Protein AF-A0A0C5VEK1-F1 (afdb_monomer_lite)

pLDDT: mean 83.08, std 13.31, range [30.66, 98.25]

Foldseek 3Di:
DPPPVVVVVVPPPPPLVQDPVDAWWFWAAPVLHGDDPPGDTQPCSRVVVQAVQVLQLVLADLVQFADDDLVQLLCVVVVNHDDGHPGDHHPVCLQWQPPPDDLVNQADNRRIHRSSRTDPDGGFQVSVCVQQNQADLDQVDAADHPPLDSRYNCQAFLFHNWLYQQLRHPAQEPPSVPRGGTLFVCSVVVNGLCLQLPFPLPLPHDDDDPPDCPPDPDDSNPDDPSVCSRNTRNHSVGGDAPVVVDPVPVVVPLDPLVLLQVLAARQCVFFVQWRQGKYWAEWEVVDVVIDTDIPQDDPRYRHTDGFAFAQDPSLHTFGWRWYWYHDPNDIAIATDGDDGSGHDVRGDSQLCCQQELVHSNFPFAPHDHPHDDHQPCLQPPRRTGDVVSSVDDRFQNLADVVLVVVLVVLQVVLVVVLVVLVVLLVVLCVVPPQDDFDWDKDQQADPVRLVLVVLLVVLLVLLLVLLVCRRHVVVVVVDRNSVSVVSNVVSLVSNVVSLVVVVVVCVVVVVVVLLDDDPDCLVVQVVLQVCCSVPVSSVVHDHPDFDDSSNNDGSVRSVVVNCVSVPLVVLLSVLVVLLSCCSVCVVVCVVVVHCSRSVSSNSSSSSVVSSSVSNVLSVLCVQDSHRCQSVVCSVVSMHITGDDPPPDD

InterPro domains:
  IPR000516 Nickel-dependent hydrogenase b-type cytochrome subunit [PR00161] (447-470)
  IPR000516 Nickel-dependent hydrogenase b-type cytochrome subunit [PR00161] (599-621)
  IPR011577 Cytochrome b561, bacterial/Ni-hydrogenase [PF01292] (445-637)
  IPR016174 Di-haem cytochrome, transmembrane [SSF81342] (438-647)
  IPR023155 Cytochrome c-552/4 [PF13435] (193-272)
  IPR036280 Multiheme cytochrome superfamily [SSF48695] (40-289)
  IPR051542 Hydrogenase-associated cytochrome [PTHR30485] (435-645)

Radius of gyration: 37.35 Å; chains: 1; bounding box: 81×60×118 Å

Organism: NCBI:txid1445510

Sequence (649 aa):
MRSIVVIMGMLLGTLSLANTFHPDIPLLNGEGKPWQAGEAVSQAQSCGQCHDQSFIHHTMDQPHILKMTEQQRFAWRLGIQPELPERTESQCLLCHAPEQKQLTVLADPQGVVNAADLSLGSPTSEACGRCHSAVQTDVSRPFVLPELNLDNHAAFTGEMYVAQRISRSAINIADKQVLNFSFDIHAERVLSCADCHAAANNPTAPQGLSADSKTVKYDPRGLSAHDFLRQPDHGFTAALPCSECHDAGQSHQWLPYQDQHFSRLSCESCHSSWIAGPALAAVNLDTDPAELQWRGITEELVTGYQAWLLPDEQGRLAPFNLIAVTENGATRTIAKAIHHNVNTQTAVRACQDCHSDQSKLLQPITQAPVNLTLPAGFVVADGLPDLTAAGIYLLGSNAVPMADWLGLALLVATVAGVFAHGMGRYLAWRRLGAHREPRRRVYMYSRYERLWHWLQAAAILLLLITGAVIHKPYLFAWISFPYMVQIHNVLGFILLVNAVLALFYHLASGEIRQFIPMPADLFVRMFEQIRFYTSGIFKGAPHPFEKTPEQKLNPLQKIAYFGLLNALLPAQMLTGLLIWGAQRWPELAMTFGGLVWLGPVHTFLAWAFVAFLVMHIYLTTTSGPKLTSGIKAMVEGWEEVEVTEEHTS

Secondary structure (DSSP, 8-state):
--SSTTTTTS---------SSSPPEE-BBTTSSBP-TTSPB-HHHHHTTTS-HHHHHHHS-HHHHB---HHHHHHHHTT-----PPBPPP-HHHHH-TT---HHHHB-TTSEE-GGGS--SSPPHHHHHHHH--EE--SSSPPPPPP--TT-HHHHH---EE-SBGGGSSS-BTTGGG--SBS-HHHHTT--HHHHS--TT-TTS--PPPTT-TT-S--GGG--HHHHHHS-------PPPHHHH--HHHHTTTSSSHHHHHTTB-SHHHHSSEE-S-EEEEEETTSSSPEEEEESEETTEE--EEPEEEE-TTS-EEEEEEEEEEETTEEEEEEEE------SSS----THHHHSTT-GGG---SS-BTTS-PPTTSB-TTS-B-TTTTT---TTTS--HHHHHHHHHHHHHHHHHHHHHHHHHHHHHHHH------EEEEE-S-HHHHHHHHHHHHHHHHHHHHHHHHH-GGGGTTS-HHHHHHHHHHHHHHHHHHHHHHHHHHHHSSGGGGGSPPSSSHHHHHHHHHHHHHTGGGGTPPPSS--BTTB-S-HHHHHHHHHIIIIIHHHHHHHHHHHHHTTT-HHHHHHTTHHHHHHHHHHHHHHHHHHHHHHHHHHHTTSSSSTTHHHHHHHHSEEEEE--GGG--

Structure (mmCIF, N/CA/C/O backbone):
data_AF-A0A0C5VEK1-F1
#
_entry.id   AF-A0A0C5VEK1-F1
#
loop_
_atom_site.group_PDB
_atom_site.id
_atom_site.type_symbol
_atom_site.label_atom_id
_atom_site.label_alt_id
_atom_site.label_comp_id
_atom_site.label_asym_id
_atom_site.label_entity_id
_atom_site.label_seq_id
_atom_site.pdbx_PDB_ins_code
_atom_site.Cartn_x
_atom_site.Cartn_y
_atom_site.Cartn_z
_atom_site.occupancy
_atom_site.B_iso_or_equiv
_atom_site.auth_seq_id
_atom_site.auth_comp_id
_atom_site.auth_asym_id
_atom_site.auth_atom_id
_atom_site.pdbx_PDB_model_num
ATOM 1 N N . MET A 1 1 ? -23.992 -27.487 -51.004 1.00 42.75 1 MET A N 1
ATOM 2 C CA . MET A 1 1 ? -23.732 -26.227 -50.262 1.00 42.75 1 MET A CA 1
ATOM 3 C C . MET A 1 1 ? -22.542 -26.266 -49.287 1.00 42.75 1 MET A C 1
ATOM 5 O O . MET A 1 1 ? -22.233 -25.226 -48.732 1.00 42.75 1 MET A O 1
ATOM 9 N N . ARG A 1 2 ? -21.813 -27.385 -49.106 1.00 33.28 2 ARG A N 1
ATOM 10 C CA . ARG A 1 2 ? -20.599 -27.444 -48.252 1.00 33.28 2 ARG A CA 1
ATOM 11 C C . ARG A 1 2 ? -19.257 -27.357 -49.004 1.00 33.28 2 ARG A C 1
ATOM 13 O O . ARG A 1 2 ? -18.224 -27.239 -48.365 1.00 33.28 2 ARG A O 1
ATOM 20 N N . SER A 1 3 ? -19.272 -27.342 -50.337 1.00 35.91 3 SER A N 1
ATOM 21 C CA . SER A 1 3 ? -18.046 -27.358 -51.161 1.00 35.91 3 SER A CA 1
ATOM 22 C C . SER A 1 3 ? -17.648 -25.994 -51.741 1.00 35.91 3 SER A C 1
ATOM 24 O O . SER A 1 3 ? -16.581 -25.881 -52.325 1.00 35.91 3 SER A O 1
ATOM 26 N N . ILE A 1 4 ? -18.474 -24.952 -51.571 1.00 38.75 4 ILE A N 1
ATOM 27 C CA . ILE A 1 4 ? -18.201 -23.599 -52.103 1.00 38.75 4 ILE A CA 1
ATOM 28 C C . ILE A 1 4 ? -17.468 -22.716 -51.072 1.00 38.75 4 ILE A C 1
ATOM 30 O O . ILE A 1 4 ? -16.737 -21.809 -51.446 1.00 38.75 4 ILE A O 1
ATOM 34 N N . VAL A 1 5 ? -17.565 -23.031 -49.775 1.00 40.09 5 VAL A N 1
ATOM 35 C CA . VAL A 1 5 ? -16.908 -22.254 -48.702 1.00 40.09 5 VAL A CA 1
ATOM 36 C C . VAL A 1 5 ? -15.417 -22.598 -48.554 1.00 40.09 5 VAL A C 1
ATOM 38 O O . VAL A 1 5 ? -14.643 -21.780 -48.076 1.00 40.09 5 VAL A O 1
ATOM 41 N N . VAL A 1 6 ? -14.978 -23.770 -49.027 1.00 38.69 6 VAL A N 1
ATOM 42 C CA . VAL A 1 6 ? -13.571 -24.205 -48.913 1.00 38.69 6 VAL A CA 1
ATOM 43 C C . VAL A 1 6 ? -12.677 -23.576 -49.991 1.00 38.69 6 VAL A C 1
ATOM 45 O O . VAL A 1 6 ? -11.499 -23.344 -49.745 1.00 38.69 6 VAL A O 1
ATOM 48 N N . ILE A 1 7 ? -13.226 -23.213 -51.155 1.00 35.12 7 ILE A N 1
ATOM 49 C CA . ILE A 1 7 ? -12.434 -22.623 -52.250 1.00 35.12 7 ILE A CA 1
ATOM 50 C C . ILE A 1 7 ? -12.176 -21.122 -52.023 1.00 35.12 7 ILE A C 1
ATOM 52 O O . ILE A 1 7 ? -11.153 -20.604 -52.459 1.00 35.12 7 ILE A O 1
ATOM 56 N N . MET A 1 8 ? -13.026 -20.425 -51.259 1.00 34.69 8 MET A N 1
ATOM 57 C CA . MET A 1 8 ? -12.839 -18.991 -50.985 1.00 34.69 8 MET A CA 1
ATOM 58 C C . MET A 1 8 ? -11.839 -18.701 -49.847 1.00 34.69 8 MET A C 1
ATOM 60 O O . MET A 1 8 ? -11.393 -17.569 -49.704 1.00 34.69 8 MET A O 1
ATOM 64 N N . GLY A 1 9 ? -11.441 -19.723 -49.076 1.00 32.16 9 GLY A N 1
ATOM 65 C CA . GLY A 1 9 ? -10.428 -19.617 -48.015 1.00 32.16 9 GLY A CA 1
ATOM 66 C C . GLY A 1 9 ? -8.977 -19.820 -48.475 1.00 32.16 9 GLY A C 1
ATOM 67 O O . GLY A 1 9 ? -8.065 -19.532 -47.710 1.00 32.16 9 GLY A O 1
ATOM 68 N N . MET A 1 10 ? -8.743 -20.287 -49.709 1.00 35.59 10 MET A N 1
ATOM 69 C CA . MET A 1 10 ? -7.393 -20.495 -50.271 1.00 35.59 10 MET A CA 1
ATOM 70 C C . MET A 1 10 ? -6.921 -19.364 -51.204 1.00 35.59 10 MET A C 1
ATOM 72 O O . MET A 1 10 ? -5.804 -19.415 -51.705 1.00 35.59 10 MET A O 1
ATOM 76 N N . LEU A 1 11 ? -7.748 -18.335 -51.424 1.00 33.88 11 LEU A N 1
ATOM 77 C CA . LEU A 1 11 ? -7.451 -17.186 -52.295 1.00 33.88 11 LEU A CA 1
ATOM 78 C C . LEU A 1 11 ? -7.306 -15.855 -51.544 1.00 33.88 11 LEU A C 1
ATOM 80 O O . LEU A 1 11 ? -7.111 -14.819 -52.169 1.00 33.88 11 LEU A O 1
ATOM 84 N N . LEU A 1 12 ? -7.312 -15.882 -50.210 1.00 38.16 12 LEU A N 1
ATOM 85 C CA . LEU A 1 12 ? -6.809 -14.784 -49.381 1.00 38.16 12 LEU A CA 1
ATOM 86 C C . LEU A 1 12 ? -5.295 -14.953 -49.206 1.00 38.16 12 LEU A C 1
ATOM 88 O O . LEU A 1 12 ? -4.777 -15.049 -48.097 1.00 38.16 12 LEU A O 1
ATOM 92 N N . GLY A 1 13 ? -4.581 -15.010 -50.334 1.00 34.56 13 GLY A N 1
ATOM 93 C CA . GLY A 1 13 ? -3.208 -14.528 -50.337 1.00 34.56 13 GLY A CA 1
ATOM 94 C C . GLY A 1 13 ? -3.267 -13.089 -49.848 1.00 34.56 13 GLY A C 1
ATOM 95 O O . GLY A 1 13 ? -4.144 -12.337 -50.271 1.00 34.56 13 GLY A O 1
ATOM 96 N N . THR A 1 14 ? -2.404 -12.758 -48.897 1.00 38.56 14 THR A N 1
ATOM 97 C CA . THR A 1 14 ? -2.190 -11.414 -48.370 1.00 38.56 14 THR A CA 1
ATOM 98 C C . THR A 1 14 ? -2.217 -10.401 -49.514 1.00 38.56 14 THR A C 1
ATOM 100 O O . THR A 1 14 ? -1.218 -10.205 -50.204 1.00 38.56 14 THR A O 1
ATOM 103 N N . LEU A 1 15 ? -3.370 -9.768 -49.735 1.00 35.12 15 LEU A N 1
ATOM 104 C CA . LEU A 1 15 ? -3.455 -8.514 -50.461 1.00 35.12 15 LEU A CA 1
ATOM 105 C C . LEU A 1 15 ? -2.765 -7.510 -49.543 1.00 35.12 15 LEU A C 1
ATOM 107 O O . LEU A 1 15 ? -3.403 -6.857 -48.723 1.00 35.12 15 LEU A O 1
ATOM 111 N N . SER A 1 16 ? -1.434 -7.471 -49.634 1.00 42.44 16 SER A N 1
ATOM 112 C CA . SER A 1 16 ? -0.671 -6.278 -49.319 1.00 42.44 16 SER A CA 1
ATOM 113 C C . SER A 1 16 ? -1.326 -5.184 -50.148 1.00 42.44 16 SER A C 1
ATOM 115 O O . SER A 1 16 ? -1.238 -5.191 -51.378 1.00 42.44 16 SER A O 1
ATOM 117 N N . LEU A 1 17 ? -2.134 -4.345 -49.499 1.00 42.62 17 LEU A N 1
ATOM 118 C CA . LEU A 1 17 ? -2.597 -3.110 -50.106 1.00 42.62 17 LEU A CA 1
ATOM 119 C C . LEU A 1 17 ? -1.319 -2.378 -50.496 1.00 42.62 17 LEU A C 1
ATOM 121 O O . LEU A 1 17 ? -0.590 -1.930 -49.613 1.00 42.62 17 LEU A O 1
ATOM 125 N N . ALA A 1 18 ? -1.019 -2.352 -51.800 1.00 46.50 18 ALA A N 1
ATOM 126 C CA . ALA A 1 18 ? 0.121 -1.627 -52.329 1.00 46.50 18 ALA A CA 1
ATOM 127 C C . ALA A 1 18 ? 0.046 -0.217 -51.758 1.00 46.50 18 ALA A C 1
ATOM 129 O O . ALA A 1 18 ? -0.941 0.503 -51.924 1.00 46.50 18 ALA A O 1
ATOM 130 N N . ASN A 1 19 ? 1.049 0.089 -50.962 1.00 54.34 19 ASN A N 1
ATOM 131 C CA . ASN A 1 19 ? 1.045 1.235 -50.103 1.00 54.34 19 ASN A CA 1
ATOM 132 C C . ASN A 1 19 ? 1.168 2.510 -50.953 1.00 54.34 19 ASN A C 1
ATOM 134 O O . ASN A 1 19 ? 2.196 2.733 -51.580 1.00 54.34 19 ASN A O 1
ATOM 138 N N . THR A 1 20 ? 0.122 3.339 -50.999 1.00 54.84 20 THR A N 1
ATOM 139 C CA . THR A 1 20 ? 0.091 4.563 -51.823 1.00 54.84 20 THR A CA 1
ATOM 140 C C . THR A 1 20 ? 0.637 5.803 -51.113 1.00 54.84 20 THR A C 1
ATOM 142 O O . THR A 1 20 ? 0.641 6.878 -51.708 1.00 54.84 20 THR A O 1
ATOM 145 N N . PHE A 1 21 ? 1.038 5.696 -49.841 1.00 64.50 21 PHE A N 1
ATOM 146 C CA . PHE A 1 21 ? 1.534 6.835 -49.055 1.00 64.50 21 PHE A CA 1
ATOM 147 C C . PHE A 1 21 ? 3.062 6.970 -49.081 1.00 64.50 21 PHE A C 1
ATOM 149 O O . PHE A 1 21 ? 3.563 8.067 -48.850 1.00 64.50 21 PHE A O 1
ATOM 156 N N . HIS A 1 22 ? 3.796 5.897 -49.391 1.00 72.25 22 HIS A N 1
ATOM 157 C CA . HIS A 1 22 ? 5.225 5.965 -49.695 1.00 72.25 22 HIS A CA 1
ATOM 158 C C . HIS A 1 22 ? 5.426 5.868 -51.212 1.00 72.25 22 HIS A C 1
ATOM 160 O O . HIS A 1 22 ? 4.924 4.920 -51.815 1.00 72.25 22 HIS A O 1
ATOM 166 N N . PRO A 1 23 ? 6.136 6.813 -51.851 1.00 78.88 23 PRO A N 1
ATOM 167 C CA . PRO A 1 23 ? 6.679 6.567 -53.177 1.00 78.88 23 PRO A CA 1
ATOM 168 C C . PRO A 1 23 ? 7.844 5.573 -53.077 1.00 78.88 23 PRO A C 1
ATOM 170 O O . PRO A 1 23 ? 8.406 5.361 -52.000 1.00 78.88 23 PRO A O 1
ATOM 173 N N . ASP A 1 24 ? 8.237 4.996 -54.209 1.00 85.00 24 ASP A N 1
ATOM 174 C CA . ASP A 1 24 ? 9.517 4.299 -54.297 1.00 85.00 24 ASP A CA 1
ATOM 175 C C . ASP A 1 24 ? 10.655 5.270 -53.929 1.00 85.00 24 ASP A C 1
ATOM 177 O O . ASP A 1 24 ? 10.677 6.420 -54.383 1.00 85.00 24 ASP A O 1
ATOM 181 N N . ILE A 1 25 ? 11.580 4.827 -53.073 1.00 85.25 25 ILE A N 1
ATOM 182 C CA . ILE A 1 25 ? 12.598 5.698 -52.471 1.00 85.25 25 ILE A CA 1
ATOM 183 C C . ILE A 1 25 ? 13.939 5.481 -53.170 1.00 85.25 25 ILE A C 1
ATOM 185 O O . ILE A 1 25 ? 14.526 4.405 -53.022 1.00 85.25 25 ILE A O 1
ATOM 189 N N . PRO A 1 26 ? 14.480 6.484 -53.882 1.00 87.50 26 PRO A N 1
ATOM 190 C CA . PRO A 1 26 ? 15.837 6.405 -54.394 1.00 87.50 26 PRO A CA 1
ATOM 191 C C . PRO A 1 26 ? 16.838 6.532 -53.242 1.00 87.50 26 PRO A C 1
ATOM 193 O O . PRO A 1 26 ? 16.775 7.466 -52.438 1.00 87.50 26 PRO A O 1
ATOM 196 N N . LEU A 1 27 ? 17.789 5.606 -53.183 1.00 88.06 27 LEU A N 1
ATOM 197 C CA . LEU A 1 27 ? 18.896 5.665 -52.241 1.00 88.06 27 LEU A CA 1
ATOM 198 C C . LEU A 1 27 ? 19.834 6.805 -52.597 1.00 88.06 27 LEU A C 1
ATOM 200 O O . LEU A 1 27 ? 20.257 6.939 -53.746 1.00 88.06 27 LEU A O 1
ATOM 204 N N . LEU A 1 28 ? 20.200 7.592 -51.591 1.00 88.75 28 LEU A N 1
ATOM 205 C CA . LEU A 1 28 ? 21.180 8.661 -51.712 1.00 88.75 28 LEU A CA 1
ATOM 206 C C . LEU A 1 28 ? 22.423 8.364 -50.870 1.00 88.75 28 LEU A C 1
ATOM 208 O O . LEU A 1 28 ? 22.345 7.717 -49.825 1.00 88.75 28 LEU A O 1
ATOM 212 N N . ASN A 1 29 ? 23.575 8.855 -51.314 1.00 87.50 29 ASN A N 1
ATOM 213 C CA . ASN A 1 29 ? 24.805 8.875 -50.525 1.00 87.50 29 ASN A CA 1
ATOM 214 C C . ASN A 1 29 ? 24.879 10.133 -49.634 1.00 87.50 29 ASN A C 1
ATOM 216 O O . ASN A 1 29 ? 23.986 10.982 -49.654 1.00 87.50 29 ASN A O 1
ATOM 220 N N . GLY A 1 30 ? 25.951 10.271 -48.847 1.00 84.44 30 GLY A N 1
ATOM 221 C CA . GLY A 1 30 ? 26.135 11.406 -47.927 1.00 84.44 30 GLY A CA 1
ATOM 222 C C . GLY A 1 30 ? 26.208 12.789 -48.595 1.00 84.44 30 GLY A C 1
ATOM 223 O O . GLY A 1 30 ? 26.032 13.798 -47.920 1.00 84.44 30 GLY A O 1
ATOM 224 N N . GLU A 1 31 ? 26.422 12.853 -49.914 1.00 86.81 31 GLU A N 1
ATOM 225 C CA . GLU A 1 31 ? 26.386 14.097 -50.698 1.00 86.81 31 GLU A CA 1
ATOM 226 C C . GLU A 1 31 ? 24.987 14.401 -51.269 1.00 86.81 31 GLU A C 1
ATOM 228 O O . GLU A 1 31 ? 24.820 15.377 -52.001 1.00 86.81 31 GLU A O 1
ATOM 233 N N . GLY A 1 32 ? 23.987 13.556 -50.988 1.00 85.12 32 GLY A N 1
ATOM 234 C CA . GLY A 1 32 ? 22.635 13.673 -51.536 1.00 85.12 32 GLY A CA 1
ATOM 235 C C . GLY A 1 32 ? 22.521 13.260 -53.009 1.00 85.12 32 GLY A C 1
ATOM 236 O O . GLY A 1 32 ? 21.536 13.595 -53.666 1.00 85.12 32 GLY A O 1
ATOM 237 N N . LYS A 1 33 ? 23.518 12.552 -53.556 1.00 88.44 33 LYS A N 1
ATOM 238 C CA . LYS A 1 33 ? 23.496 12.026 -54.932 1.00 88.44 33 LYS A CA 1
ATOM 239 C C . LYS A 1 33 ? 22.970 10.589 -54.959 1.00 88.44 33 LYS A C 1
ATOM 241 O O . LYS A 1 33 ? 23.118 9.899 -53.952 1.00 88.44 33 LYS A O 1
ATOM 246 N N . PRO A 1 34 ? 22.411 10.118 -56.093 1.00 88.38 34 PRO A N 1
ATOM 247 C CA . PRO A 1 34 ? 21.992 8.729 -56.249 1.00 88.38 34 PRO A CA 1
ATOM 248 C C . PRO A 1 34 ? 23.117 7.763 -55.882 1.00 88.38 34 PRO A C 1
ATOM 250 O O . PRO A 1 34 ? 24.209 7.833 -56.449 1.00 88.38 34 PRO A O 1
ATOM 253 N N . TRP A 1 35 ? 22.826 6.883 -54.931 1.00 87.56 35 TRP A N 1
ATOM 254 C CA . TRP A 1 35 ? 23.748 5.882 -54.419 1.00 87.56 35 TRP A CA 1
ATOM 255 C C . TRP A 1 35 ? 24.231 4.952 -55.536 1.00 87.56 35 TRP A C 1
ATOM 257 O O . TRP A 1 35 ? 23.451 4.522 -56.387 1.00 87.56 35 TRP A O 1
ATOM 267 N N . GLN A 1 36 ? 25.521 4.622 -55.517 1.00 82.44 36 GLN A N 1
ATOM 268 C CA . GLN A 1 36 ? 26.115 3.600 -56.380 1.00 82.44 36 GLN A CA 1
ATOM 269 C C . GLN A 1 36 ? 26.594 2.400 -55.558 1.00 82.44 36 GLN A C 1
ATOM 271 O O . GLN A 1 36 ? 26.994 2.531 -54.400 1.00 82.44 36 GLN A O 1
ATOM 276 N N . ALA A 1 37 ? 26.602 1.214 -56.170 1.00 77.75 37 ALA A N 1
ATOM 277 C CA . ALA A 1 37 ? 27.055 -0.007 -55.510 1.00 77.75 37 ALA A CA 1
ATOM 278 C C . ALA A 1 37 ? 28.491 0.147 -54.963 1.00 77.75 37 ALA A C 1
ATOM 280 O O . ALA A 1 37 ? 29.431 0.399 -55.715 1.00 77.75 37 ALA A O 1
ATOM 281 N N . GLY A 1 38 ? 28.649 -0.023 -53.647 1.00 75.56 38 GLY A N 1
ATOM 282 C CA . GLY A 1 38 ? 29.915 0.169 -52.927 1.00 75.56 38 GLY A CA 1
ATOM 283 C C . GLY A 1 38 ? 30.027 1.497 -52.167 1.00 75.56 38 GLY A C 1
ATOM 284 O O . GLY A 1 38 ? 30.938 1.641 -51.354 1.00 75.56 38 GLY A O 1
ATOM 285 N N . GLU A 1 39 ? 29.101 2.439 -52.368 1.00 82.19 39 GLU A N 1
ATOM 286 C CA . GLU A 1 39 ? 29.010 3.669 -51.574 1.00 82.19 39 GLU A CA 1
ATOM 287 C C . GLU A 1 39 ? 28.261 3.444 -50.249 1.00 82.19 39 GLU A C 1
ATOM 289 O O . GLU A 1 39 ? 27.443 2.530 -50.111 1.00 82.19 39 GLU A O 1
ATOM 294 N N . ALA A 1 40 ? 28.508 4.309 -49.262 1.00 81.88 40 ALA A N 1
ATOM 295 C CA . ALA A 1 40 ? 27.698 4.359 -48.049 1.00 81.88 40 ALA A CA 1
ATOM 296 C C . ALA A 1 40 ? 26.351 5.043 -48.339 1.00 81.88 40 ALA A C 1
ATOM 298 O O . ALA A 1 40 ? 26.308 6.120 -48.936 1.00 81.88 40 ALA A O 1
ATOM 299 N N . VAL A 1 41 ? 25.256 4.425 -47.895 1.00 85.00 41 VAL A N 1
ATOM 300 C CA . VAL A 1 41 ? 23.904 4.989 -48.013 1.00 85.00 41 VAL A CA 1
ATOM 301 C C . VAL A 1 41 ? 23.638 5.957 -46.863 1.00 85.00 41 VAL A C 1
ATOM 303 O O . VAL A 1 41 ? 23.879 5.623 -45.704 1.00 85.00 41 VAL A O 1
ATOM 306 N N . SER A 1 42 ? 23.081 7.121 -47.186 1.00 87.00 42 SER A N 1
ATOM 307 C CA . SER A 1 42 ? 22.597 8.116 -46.234 1.00 87.00 42 SER A CA 1
ATOM 308 C C . SER A 1 42 ? 21.080 7.991 -46.084 1.00 87.00 42 SER A C 1
ATOM 310 O O . SER A 1 42 ? 20.311 8.352 -46.980 1.00 87.00 42 SER A O 1
ATOM 312 N N . GLN A 1 43 ? 20.628 7.451 -44.951 1.00 85.25 43 GLN A N 1
ATOM 313 C CA . GLN A 1 43 ? 19.200 7.301 -44.652 1.00 85.25 43 GLN A CA 1
ATOM 314 C C . GLN A 1 43 ? 18.523 8.655 -44.407 1.00 85.25 43 GLN A C 1
ATOM 316 O O . GLN A 1 43 ? 17.386 8.844 -44.824 1.00 85.25 43 GLN A O 1
ATOM 321 N N . ALA A 1 44 ? 19.218 9.615 -43.799 1.00 85.12 44 ALA A N 1
ATOM 322 C CA . ALA A 1 44 ? 18.726 10.972 -43.614 1.00 85.12 44 ALA A CA 1
ATOM 323 C C . ALA A 1 44 ? 18.500 11.681 -44.946 1.00 85.12 44 ALA A C 1
ATOM 325 O O . ALA A 1 44 ? 17.471 12.326 -45.098 1.00 85.12 44 ALA A O 1
ATOM 326 N N . GLN A 1 45 ? 19.403 11.538 -45.921 1.00 87.19 45 GLN A N 1
ATOM 327 C CA . GLN A 1 45 ? 19.193 12.124 -47.249 1.00 87.19 45 GLN A CA 1
ATOM 328 C C . GLN A 1 45 ? 18.115 11.360 -48.029 1.00 87.19 45 GLN A C 1
ATOM 330 O O . GLN A 1 45 ? 17.259 11.977 -48.659 1.00 87.19 45 GLN A O 1
ATOM 335 N N . SER A 1 46 ? 18.105 10.024 -47.953 1.00 87.06 46 SER A N 1
ATOM 336 C CA . SER A 1 46 ? 17.124 9.191 -48.668 1.00 87.06 46 SER A CA 1
ATOM 337 C C . SER A 1 46 ? 15.693 9.440 -48.165 1.00 87.06 46 SER A C 1
ATOM 339 O O . SER A 1 46 ? 14.806 9.767 -48.949 1.00 87.06 46 SER A O 1
ATOM 341 N N . CYS A 1 47 ? 15.469 9.363 -46.849 1.00 86.25 47 CYS A N 1
ATOM 342 C CA . CYS A 1 47 ? 14.155 9.565 -46.228 1.00 86.25 47 CYS A CA 1
ATOM 343 C C . CYS A 1 47 ? 13.799 11.056 -46.057 1.00 86.25 47 CYS A C 1
ATOM 345 O O . CYS A 1 47 ? 12.620 11.417 -46.020 1.00 86.25 47 CYS A O 1
ATOM 347 N N . GLY A 1 48 ? 14.801 11.938 -45.985 1.00 87.06 48 GLY A N 1
ATOM 348 C CA . GLY A 1 48 ? 14.640 13.383 -45.782 1.00 87.06 48 GLY A CA 1
ATOM 349 C C . GLY A 1 48 ? 13.971 14.126 -46.939 1.00 87.06 48 GLY A C 1
ATOM 350 O O . GLY A 1 48 ? 13.588 15.284 -46.797 1.00 87.06 48 GLY A O 1
ATOM 351 N N . GLN A 1 49 ? 13.777 13.460 -48.080 1.00 84.75 49 GLN A N 1
ATOM 352 C CA . GLN A 1 49 ? 12.976 13.993 -49.184 1.00 84.75 49 GLN A CA 1
ATOM 353 C C . GLN A 1 49 ? 11.495 14.146 -48.803 1.00 84.75 49 GLN A C 1
ATOM 355 O O . GLN A 1 49 ? 10.812 15.019 -49.338 1.00 84.75 49 GLN A O 1
ATOM 360 N N . CYS A 1 50 ? 11.006 13.311 -47.878 1.00 86.19 50 CYS A N 1
ATOM 361 C CA . CYS A 1 50 ? 9.610 13.298 -47.432 1.00 86.19 50 CYS A CA 1
ATOM 362 C C . CYS A 1 50 ? 9.453 13.641 -45.944 1.00 86.19 50 CYS A C 1
ATOM 364 O O . CYS A 1 50 ? 8.424 14.193 -45.560 1.00 86.19 50 CYS A O 1
ATOM 366 N N . HIS A 1 51 ? 10.464 13.366 -45.117 1.00 88.69 51 HIS A N 1
ATOM 367 C CA . HIS A 1 51 ? 10.434 13.613 -43.675 1.00 88.69 51 HIS A CA 1
ATOM 368 C C . HIS A 1 51 ? 11.367 14.756 -43.261 1.00 88.69 51 HIS A C 1
ATOM 370 O O . HIS A 1 51 ? 12.457 14.916 -43.804 1.00 88.69 51 HIS A O 1
ATOM 376 N N . ASP A 1 52 ? 10.976 15.534 -42.253 1.00 90.38 52 ASP A N 1
ATOM 377 C CA . ASP A 1 52 ? 11.854 16.515 -41.617 1.00 90.38 52 ASP A CA 1
ATOM 378 C C . ASP A 1 52 ? 12.855 15.792 -40.707 1.00 90.38 52 ASP A C 1
ATOM 380 O O . ASP A 1 52 ? 12.638 15.602 -39.508 1.00 90.38 52 ASP A O 1
ATOM 384 N N . GLN A 1 53 ? 13.962 15.345 -41.302 1.00 86.69 53 GLN A N 1
ATOM 385 C CA . GLN A 1 53 ? 14.979 14.596 -40.572 1.00 86.69 53 GLN A CA 1
ATOM 386 C C . GLN A 1 53 ? 15.636 15.435 -39.474 1.00 86.69 53 GLN A C 1
ATOM 388 O O . GLN A 1 53 ? 15.985 14.883 -38.431 1.00 86.69 53 GLN A O 1
ATOM 393 N N . SER A 1 54 ? 15.753 16.752 -39.671 1.00 85.94 54 SER A N 1
ATOM 394 C CA . SER A 1 54 ? 16.273 17.640 -38.636 1.00 85.94 54 SER A CA 1
ATOM 395 C C . SER A 1 54 ? 15.358 17.585 -37.419 1.00 85.94 54 SER A C 1
ATOM 397 O O . SER A 1 54 ? 15.826 17.276 -36.328 1.00 85.94 54 SER A O 1
ATOM 399 N N . PHE A 1 55 ? 14.053 17.805 -37.585 1.00 87.88 55 PHE A N 1
ATOM 400 C CA . PHE A 1 55 ? 13.101 17.712 -36.479 1.00 87.88 55 PHE A CA 1
ATOM 401 C C . PHE A 1 55 ? 13.128 16.334 -35.800 1.00 87.88 55 PHE A C 1
ATOM 403 O O . PHE A 1 55 ? 13.249 16.241 -34.577 1.00 87.88 55 PHE A O 1
ATOM 410 N N . ILE A 1 56 ? 13.083 15.257 -36.587 1.00 87.19 56 ILE A N 1
ATOM 411 C CA . ILE A 1 56 ? 13.098 13.879 -36.079 1.00 87.19 56 ILE A CA 1
ATOM 412 C C . ILE A 1 56 ? 14.362 13.612 -35.244 1.00 87.19 56 ILE A C 1
ATOM 414 O O . ILE A 1 56 ? 14.276 13.121 -34.124 1.00 87.19 56 ILE A O 1
ATOM 418 N N . HIS A 1 57 ? 15.543 13.981 -35.743 1.00 84.25 57 HIS A N 1
ATOM 419 C CA . HIS A 1 57 ? 16.812 13.769 -35.034 1.00 84.25 57 HIS A CA 1
ATOM 420 C C . HIS A 1 57 ? 16.942 14.613 -33.765 1.00 84.25 57 HIS A C 1
ATOM 422 O O . HIS A 1 57 ? 17.554 14.173 -32.796 1.00 84.25 57 HIS A O 1
ATOM 428 N N . HIS A 1 58 ? 16.361 15.815 -33.746 1.00 84.88 58 HIS A N 1
ATOM 429 C CA . HIS A 1 58 ? 16.374 16.676 -32.561 1.00 84.88 58 HIS A CA 1
ATOM 430 C C . HIS A 1 58 ? 15.381 16.235 -31.480 1.00 84.88 58 HIS A C 1
ATOM 432 O O . HIS A 1 58 ? 15.588 16.581 -30.318 1.00 84.88 58 HIS A O 1
ATOM 438 N N . THR A 1 59 ? 14.323 15.506 -31.848 1.00 86.62 59 THR A N 1
ATOM 439 C CA . THR A 1 59 ? 13.324 14.991 -30.896 1.00 86.62 59 THR A CA 1
ATOM 440 C C . THR A 1 59 ? 13.695 13.631 -30.317 1.00 86.62 59 THR A C 1
ATOM 442 O O . THR A 1 59 ? 13.276 13.331 -29.205 1.00 86.62 59 THR A O 1
ATOM 445 N N . MET A 1 60 ? 14.515 12.836 -31.012 1.00 84.75 60 MET A N 1
ATOM 446 C CA . MET A 1 60 ? 15.061 11.586 -30.475 1.00 84.75 60 MET A CA 1
ATOM 447 C C . MET A 1 60 ? 15.859 11.808 -29.186 1.00 84.75 60 MET A C 1
ATOM 449 O O . MET A 1 60 ? 16.626 12.768 -29.057 1.00 84.75 60 MET A O 1
ATOM 453 N N . ASP A 1 61 ? 15.715 10.879 -28.240 1.00 79.31 61 ASP A N 1
ATOM 454 C CA . ASP A 1 61 ? 16.531 10.885 -27.029 1.00 79.31 61 ASP A CA 1
ATOM 455 C C . ASP A 1 61 ? 18.027 10.664 -27.350 1.00 79.31 61 ASP A C 1
ATOM 457 O O . ASP A 1 61 ? 18.402 10.193 -28.429 1.00 79.31 61 ASP A O 1
ATOM 461 N N . GLN A 1 62 ? 18.905 11.011 -26.403 1.00 76.50 62 GLN A N 1
ATOM 462 C CA . GLN A 1 62 ? 20.353 10.874 -26.594 1.00 76.50 62 GLN A CA 1
ATOM 463 C C . GLN A 1 62 ? 20.811 9.433 -26.910 1.00 76.50 62 GLN A C 1
ATOM 465 O O . GLN A 1 62 ? 21.540 9.262 -27.891 1.00 76.50 62 GLN A O 1
ATOM 470 N N . PRO A 1 63 ? 20.420 8.398 -26.139 1.00 75.12 63 PRO A N 1
ATOM 471 C CA . PRO A 1 63 ? 20.700 7.001 -26.473 1.00 75.12 63 PRO A CA 1
ATOM 472 C C . PRO A 1 63 ? 20.380 6.584 -27.916 1.00 75.12 63 PRO A C 1
ATOM 474 O O . PRO A 1 63 ? 21.111 5.767 -28.475 1.00 75.12 63 PRO A O 1
ATOM 477 N N . HIS A 1 64 ? 19.338 7.142 -28.536 1.00 79.06 64 HIS A N 1
ATOM 478 C CA . HIS A 1 64 ? 18.922 6.776 -29.894 1.00 79.06 64 HIS A CA 1
ATOM 479 C C . HIS A 1 64 ? 19.676 7.515 -31.019 1.00 79.06 64 HIS A C 1
ATOM 481 O O . HIS A 1 64 ? 19.607 7.087 -32.172 1.00 79.06 64 HIS A O 1
ATOM 487 N N . ILE A 1 65 ? 20.425 8.586 -30.717 1.00 76.75 65 ILE A N 1
ATOM 488 C CA . ILE A 1 65 ? 21.163 9.391 -31.721 1.00 76.75 65 ILE A CA 1
ATOM 489 C C . ILE A 1 65 ? 22.691 9.277 -31.636 1.00 76.75 65 ILE A C 1
ATOM 491 O O . ILE A 1 65 ? 23.403 9.805 -32.499 1.00 76.75 65 ILE A O 1
ATOM 495 N N . LEU A 1 66 ? 23.209 8.623 -30.596 1.00 76.06 66 LEU A N 1
ATOM 496 C CA . LEU A 1 66 ? 24.641 8.458 -30.356 1.00 76.06 66 LEU A CA 1
ATOM 497 C C . LEU A 1 66 ? 25.117 7.084 -30.839 1.00 76.06 66 LEU A C 1
ATOM 499 O O . LEU A 1 66 ? 24.595 6.045 -30.432 1.00 76.06 66 LEU A O 1
ATOM 503 N N . LYS A 1 67 ? 26.173 7.054 -31.659 1.00 75.19 67 LYS A N 1
ATOM 504 C CA . LYS A 1 67 ? 26.830 5.796 -32.036 1.00 75.19 67 LYS A CA 1
ATOM 505 C C . LYS A 1 67 ? 27.726 5.322 -30.905 1.00 75.19 67 LYS A C 1
ATOM 507 O O . LYS A 1 67 ? 28.892 5.691 -30.815 1.00 75.19 67 LYS A O 1
ATOM 512 N N . MET A 1 68 ? 27.158 4.481 -30.056 1.00 76.19 68 MET A N 1
ATOM 513 C CA . MET A 1 68 ? 27.869 3.834 -28.961 1.00 76.19 68 MET A CA 1
ATOM 514 C C . MET A 1 68 ? 28.295 2.407 -29.341 1.00 76.19 68 MET A C 1
ATOM 516 O O . MET A 1 68 ? 27.604 1.716 -30.093 1.00 76.19 68 MET A O 1
ATOM 520 N N . THR A 1 69 ? 29.422 1.937 -28.813 1.00 79.38 69 THR A N 1
ATOM 521 C CA . THR A 1 69 ? 29.728 0.499 -28.732 1.00 79.38 69 THR A CA 1
ATOM 522 C C . THR A 1 69 ? 28.876 -0.160 -27.641 1.00 79.38 69 THR A C 1
ATOM 524 O O . THR A 1 69 ? 28.297 0.529 -26.801 1.00 79.38 69 THR A O 1
ATOM 527 N N . GLU A 1 70 ? 28.809 -1.494 -27.611 1.00 78.69 70 GLU A N 1
ATOM 528 C CA . GLU A 1 70 ? 28.122 -2.231 -26.534 1.00 78.69 70 GLU A CA 1
ATOM 529 C C . GLU A 1 70 ? 28.667 -1.855 -25.146 1.00 78.69 70 GLU A C 1
ATOM 531 O O . GLU A 1 70 ? 27.903 -1.603 -24.219 1.00 78.69 70 GLU A O 1
ATOM 536 N N . GLN A 1 71 ? 29.990 -1.712 -25.021 1.00 79.69 71 GLN A N 1
ATOM 537 C CA . GLN A 1 71 ? 30.651 -1.293 -23.781 1.00 79.69 71 GLN A CA 1
ATOM 538 C C . GLN A 1 71 ? 30.281 0.142 -23.380 1.00 79.69 71 GLN A C 1
ATOM 540 O O . GLN A 1 71 ? 30.028 0.409 -22.207 1.00 79.69 71 GLN A O 1
ATOM 545 N N . GLN A 1 72 ? 30.203 1.067 -24.342 1.00 81.31 72 GLN A N 1
ATOM 546 C CA . GLN A 1 72 ? 29.777 2.445 -24.078 1.00 81.31 72 GLN A CA 1
ATOM 547 C C . GLN A 1 72 ? 28.304 2.512 -23.657 1.00 81.31 72 GLN A C 1
ATOM 549 O O . GLN A 1 72 ? 27.982 3.246 -22.724 1.00 81.31 72 GLN A O 1
ATOM 554 N N . ARG A 1 73 ? 27.415 1.728 -24.285 1.00 81.19 73 ARG A N 1
ATOM 555 C CA . ARG A 1 73 ? 26.000 1.635 -23.878 1.00 81.19 73 ARG A CA 1
ATOM 556 C C . ARG A 1 73 ? 25.850 1.025 -22.491 1.00 81.19 73 ARG A C 1
ATOM 558 O O . ARG A 1 73 ? 25.055 1.517 -21.693 1.00 81.19 73 ARG A O 1
ATOM 565 N N . PHE A 1 74 ? 26.625 -0.010 -22.183 1.00 85.62 74 PHE A N 1
ATOM 566 C CA . PHE A 1 74 ? 26.664 -0.604 -20.851 1.00 85.62 74 PHE A CA 1
ATOM 567 C C . PHE A 1 74 ? 27.086 0.418 -19.791 1.00 85.62 74 PHE A C 1
ATOM 569 O O . PHE A 1 74 ? 26.354 0.640 -18.826 1.00 85.62 74 PHE A O 1
ATOM 576 N N . ALA A 1 75 ? 28.207 1.112 -20.012 1.00 84.94 75 ALA A N 1
ATOM 577 C CA . ALA A 1 75 ? 28.693 2.173 -19.133 1.00 84.94 75 ALA A CA 1
ATOM 578 C C . ALA A 1 75 ? 27.647 3.292 -18.962 1.00 84.94 75 ALA A C 1
ATOM 580 O O . ALA A 1 75 ? 27.316 3.663 -17.833 1.00 84.94 75 ALA A O 1
ATOM 581 N N . TRP A 1 76 ? 27.035 3.746 -20.062 1.00 82.94 76 TRP A N 1
ATOM 582 C CA . TRP A 1 76 ? 25.951 4.731 -20.039 1.00 82.94 76 TRP A CA 1
ATOM 583 C C . TRP A 1 76 ? 24.786 4.280 -19.156 1.00 82.94 76 TRP A C 1
ATOM 585 O O . TRP A 1 76 ? 24.320 5.027 -18.292 1.00 82.94 76 TRP A O 1
ATOM 595 N N . ARG A 1 77 ? 24.328 3.032 -19.319 1.00 84.69 77 ARG A N 1
ATOM 596 C CA . ARG A 1 77 ? 23.251 2.462 -18.500 1.00 84.69 77 ARG A CA 1
ATOM 597 C C . ARG A 1 77 ? 23.653 2.328 -17.030 1.00 84.69 77 ARG A C 1
ATOM 599 O O . ARG A 1 77 ? 22.776 2.438 -16.178 1.00 84.69 77 ARG A O 1
ATOM 606 N N . LEU A 1 78 ? 24.935 2.199 -16.695 1.00 88.06 78 LEU A N 1
ATOM 607 C CA . LEU A 1 78 ? 25.425 2.272 -15.310 1.00 88.06 78 LEU A CA 1
ATOM 608 C C . LEU A 1 78 ? 25.521 3.710 -14.761 1.00 88.06 78 LEU A C 1
ATOM 610 O O . LEU A 1 78 ? 25.913 3.918 -13.613 1.00 88.06 78 LEU A O 1
ATOM 614 N N . GLY A 1 79 ? 25.158 4.718 -15.559 1.00 84.12 79 GLY A N 1
ATOM 615 C CA . GLY A 1 79 ? 25.305 6.125 -15.197 1.00 84.12 79 GLY A CA 1
ATOM 616 C C . GLY A 1 79 ? 26.761 6.590 -15.233 1.00 84.12 79 GLY A C 1
ATOM 617 O O . GLY A 1 79 ? 27.122 7.505 -14.496 1.00 84.12 79 GLY A O 1
ATOM 618 N N . ILE A 1 80 ? 27.608 5.931 -16.027 1.00 84.50 80 ILE A N 1
ATO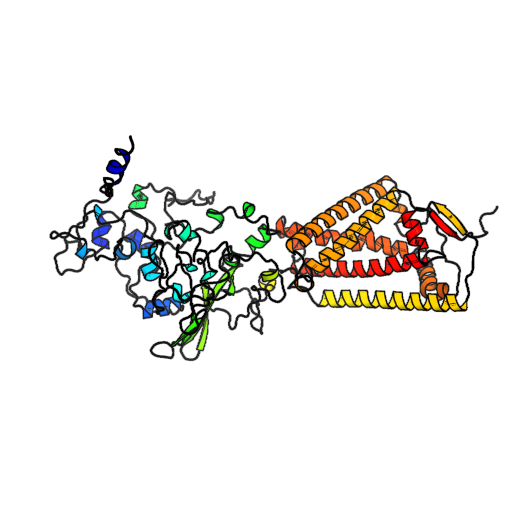M 619 C CA . ILE A 1 80 ? 28.951 6.393 -16.385 1.00 84.50 80 ILE A CA 1
ATOM 620 C C . ILE A 1 80 ? 28.802 7.118 -17.713 1.00 84.50 80 ILE A C 1
ATOM 622 O O . ILE A 1 80 ? 28.445 6.511 -18.717 1.00 84.50 80 ILE A O 1
ATOM 626 N N . GLN A 1 81 ? 29.016 8.428 -17.707 1.00 73.00 81 GLN A N 1
ATOM 627 C CA . GLN A 1 81 ? 28.931 9.232 -18.920 1.00 73.00 81 GLN A CA 1
ATOM 628 C C . GLN A 1 81 ? 30.211 8.999 -19.743 1.00 73.00 81 GLN A C 1
ATOM 630 O O . GLN A 1 81 ? 31.283 9.405 -19.290 1.00 73.00 81 GLN A O 1
ATOM 635 N N . PRO A 1 82 ? 30.147 8.342 -20.916 1.00 65.88 82 PRO A N 1
ATOM 636 C CA . PRO A 1 82 ? 31.267 8.321 -21.841 1.00 65.88 82 PRO A CA 1
ATOM 637 C C . PRO A 1 82 ? 31.501 9.742 -22.377 1.00 65.88 82 PRO A C 1
ATOM 639 O O . PRO A 1 82 ? 30.587 10.571 -22.372 1.00 65.88 82 PRO A O 1
ATOM 642 N N . GLU A 1 83 ? 32.704 10.029 -22.884 1.00 70.94 83 GLU A N 1
ATOM 643 C CA . GLU A 1 83 ? 32.886 11.197 -23.755 1.00 70.94 83 GLU A CA 1
ATOM 644 C C . GLU A 1 83 ? 31.822 11.144 -24.858 1.00 70.94 83 GLU A C 1
ATOM 646 O O . GLU A 1 83 ? 31.652 10.095 -25.485 1.00 70.94 83 GLU A O 1
ATOM 651 N N . LEU A 1 84 ? 31.063 12.235 -25.033 1.00 63.88 84 LEU A N 1
ATOM 652 C CA . LEU A 1 84 ? 29.914 12.270 -25.940 1.00 63.88 84 LEU A CA 1
ATOM 653 C C . LEU A 1 84 ? 30.366 11.828 -27.341 1.00 63.88 84 LEU A C 1
ATOM 655 O O . LEU A 1 84 ? 31.128 12.562 -27.977 1.00 63.88 84 LEU A O 1
ATOM 659 N N . PRO A 1 85 ? 29.919 10.653 -27.829 1.00 64.12 85 PRO A N 1
ATOM 660 C CA . PRO A 1 85 ? 30.264 10.200 -29.166 1.00 64.12 85 PRO A CA 1
ATOM 661 C C . PRO A 1 85 ? 29.765 11.210 -30.200 1.00 64.12 85 PRO A C 1
ATOM 663 O O . PRO A 1 85 ? 28.798 11.938 -29.954 1.00 64.12 85 PRO A O 1
ATOM 666 N N . GLU A 1 86 ? 30.379 11.231 -31.383 1.00 67.19 86 GLU A N 1
ATOM 667 C CA . GLU A 1 86 ? 29.830 11.999 -32.499 1.00 67.19 86 GLU A CA 1
ATOM 668 C C . GLU A 1 86 ? 28.362 11.607 -32.728 1.00 67.19 86 GLU A C 1
ATOM 670 O O . GLU A 1 86 ? 28.010 10.422 -32.784 1.00 67.19 86 GLU A O 1
ATOM 675 N N . ARG A 1 87 ? 27.493 12.619 -32.853 1.00 69.81 87 ARG A N 1
ATOM 676 C CA . ARG A 1 87 ? 26.110 12.402 -33.279 1.00 69.81 87 ARG A CA 1
ATOM 677 C C . ARG A 1 87 ? 26.145 11.755 -34.651 1.00 69.81 87 ARG A C 1
ATOM 679 O O . ARG A 1 87 ? 26.740 12.301 -35.577 1.00 69.81 87 ARG A O 1
ATOM 686 N N . THR A 1 88 ? 25.478 10.620 -34.784 1.00 69.50 88 THR A N 1
ATOM 687 C CA . THR A 1 88 ? 25.359 9.965 -36.080 1.00 69.50 88 THR A CA 1
ATOM 688 C C . THR A 1 88 ? 24.062 10.314 -36.764 1.00 69.50 88 THR A C 1
ATOM 690 O O . THR A 1 88 ? 23.083 10.722 -36.141 1.00 69.50 88 THR A O 1
ATOM 693 N N . GLU A 1 89 ? 24.077 10.141 -38.076 1.00 73.69 89 GLU A N 1
ATOM 694 C CA . GLU A 1 89 ? 22.896 10.205 -38.915 1.00 73.69 89 GLU A CA 1
ATOM 695 C C . GLU A 1 89 ? 21.802 9.234 -38.426 1.00 73.69 89 GLU A C 1
ATOM 697 O O . GLU A 1 89 ? 22.107 8.131 -37.961 1.00 73.69 89 GLU A O 1
ATOM 702 N N . SER A 1 90 ? 20.528 9.637 -38.525 1.00 72.50 90 SER A N 1
ATOM 703 C CA . SER A 1 90 ? 19.382 8.813 -38.115 1.00 72.50 90 SER A CA 1
ATOM 704 C C . SER A 1 90 ? 19.336 7.493 -38.889 1.00 72.50 90 SER A C 1
ATOM 706 O O . SER A 1 90 ? 19.229 7.491 -40.114 1.00 72.50 90 SER A O 1
ATOM 708 N N . GLN A 1 91 ? 19.333 6.364 -38.179 1.00 78.50 91 GLN A N 1
ATOM 709 C CA . GLN A 1 91 ? 19.162 5.035 -38.775 1.00 78.50 91 GLN A CA 1
ATOM 710 C C . GLN A 1 91 ? 17.694 4.592 -38.730 1.00 78.50 91 GLN A C 1
ATOM 712 O O . GLN A 1 91 ? 17.329 3.689 -37.981 1.00 78.50 91 GLN A O 1
ATOM 717 N N . CYS A 1 92 ? 16.838 5.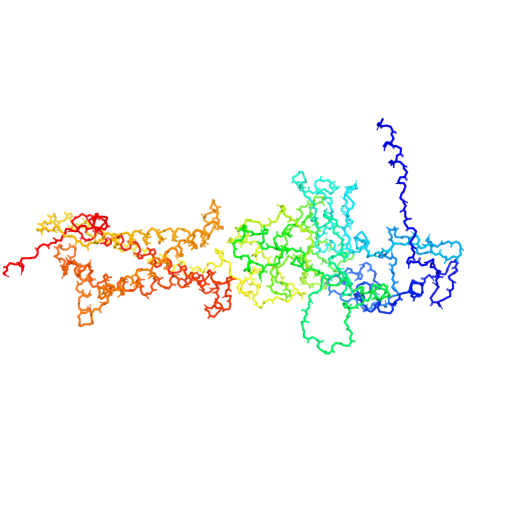228 -39.531 1.00 80.75 92 CYS A N 1
ATOM 718 C CA . CYS A 1 92 ? 15.391 4.980 -39.565 1.00 80.75 92 CYS A CA 1
ATOM 719 C C . CYS A 1 92 ? 15.030 3.489 -39.718 1.00 80.75 92 CYS A C 1
ATOM 721 O O . CYS A 1 92 ? 14.138 2.980 -39.039 1.00 80.75 92 CYS A O 1
ATOM 723 N N . LEU A 1 93 ? 15.751 2.752 -40.566 1.00 78.81 93 LEU A N 1
ATOM 724 C CA . LEU A 1 93 ? 15.478 1.332 -40.797 1.00 78.81 93 LEU A CA 1
ATOM 725 C C . LEU A 1 93 ? 15.705 0.433 -39.584 1.00 78.81 93 LEU A C 1
ATOM 727 O O . LEU A 1 93 ? 15.121 -0.650 -39.519 1.00 78.81 93 LEU A O 1
ATOM 731 N N . LEU A 1 94 ? 16.537 0.847 -38.627 1.00 77.31 94 LEU A N 1
ATOM 732 C CA . LEU A 1 94 ? 16.749 0.056 -37.419 1.00 77.31 94 LEU A CA 1
ATOM 733 C C . LEU A 1 94 ? 15.426 -0.157 -36.667 1.00 77.31 94 LEU A C 1
ATOM 735 O O . LEU A 1 94 ? 15.225 -1.221 -36.082 1.00 77.31 94 LEU A O 1
ATOM 739 N N . CYS A 1 95 ? 14.512 0.811 -36.764 1.00 78.88 95 CYS A N 1
ATOM 740 C CA . CYS A 1 95 ? 13.207 0.791 -36.113 1.00 78.88 95 CYS A CA 1
ATOM 741 C C . CYS A 1 95 ? 12.062 0.426 -37.074 1.00 78.88 95 CYS A C 1
ATOM 743 O O . CYS A 1 95 ? 11.106 -0.227 -36.660 1.00 78.88 95 CYS A O 1
ATOM 745 N N . HIS A 1 96 ? 12.163 0.804 -38.355 1.00 80.31 96 HIS A N 1
ATOM 746 C CA . HIS A 1 96 ? 11.077 0.647 -39.333 1.00 80.31 96 HIS A CA 1
ATOM 747 C C . HIS A 1 96 ? 11.226 -0.551 -40.290 1.00 80.31 96 HIS A C 1
ATOM 749 O O . HIS A 1 96 ? 10.277 -0.884 -40.991 1.00 80.31 96 HIS A O 1
ATOM 755 N N . ALA A 1 97 ? 12.372 -1.246 -40.333 1.00 74.50 97 ALA A N 1
ATOM 756 C CA . ALA A 1 97 ? 12.522 -2.434 -41.181 1.00 74.50 97 ALA A CA 1
ATOM 757 C C . ALA A 1 97 ? 12.073 -3.716 -40.448 1.00 74.50 97 ALA A C 1
ATOM 759 O O . ALA A 1 97 ? 12.642 -4.032 -39.391 1.00 74.50 97 ALA A O 1
ATOM 760 N N . PRO A 1 98 ? 11.151 -4.521 -41.014 1.00 61.66 98 PRO A N 1
ATOM 761 C CA . PRO A 1 98 ? 10.626 -5.723 -40.359 1.00 61.66 98 PRO A CA 1
ATOM 762 C C . PRO A 1 98 ? 11.676 -6.834 -40.150 1.00 61.66 98 PRO A C 1
ATOM 764 O O . PRO A 1 98 ? 11.579 -7.583 -39.184 1.00 61.66 98 PRO A O 1
ATOM 767 N N . GLU A 1 99 ? 12.729 -6.907 -40.977 1.00 64.19 99 GLU A N 1
ATOM 768 C CA . GLU A 1 99 ? 13.681 -8.041 -40.991 1.00 64.19 99 GLU A CA 1
ATOM 769 C C . GLU A 1 99 ? 15.168 -7.643 -40.876 1.00 64.19 99 GLU A C 1
ATOM 771 O O . GLU A 1 99 ? 16.036 -8.382 -41.329 1.00 64.19 99 GLU A O 1
ATOM 776 N N . GLN A 1 100 ? 15.496 -6.468 -40.320 1.00 60.19 100 GLN A N 1
ATOM 777 C CA . GLN A 1 100 ? 16.889 -5.965 -40.229 1.00 60.19 100 GLN A CA 1
ATOM 778 C C . GLN A 1 100 ? 17.635 -5.900 -41.578 1.00 60.19 100 GLN A C 1
ATOM 780 O O . GLN A 1 100 ? 18.866 -5.859 -41.626 1.00 60.19 100 GLN A O 1
ATOM 785 N N . LYS A 1 101 ? 16.908 -5.879 -42.697 1.00 62.38 101 LYS A N 1
ATOM 786 C CA . LYS A 1 101 ? 17.525 -5.725 -44.011 1.00 62.38 101 LYS A CA 1
ATOM 787 C C . LYS A 1 101 ? 18.148 -4.336 -44.092 1.00 62.38 101 LYS A C 1
ATOM 789 O O . LYS A 1 101 ? 17.485 -3.333 -43.831 1.00 62.38 101 LYS A O 1
ATOM 794 N N . GLN A 1 102 ? 19.432 -4.283 -44.437 1.00 65.12 102 GLN A N 1
ATOM 795 C CA . GLN A 1 102 ? 20.085 -3.023 -44.774 1.00 65.12 102 GLN A CA 1
ATOM 796 C C . GLN A 1 102 ? 19.380 -2.415 -45.990 1.00 65.12 102 GLN A C 1
ATOM 798 O O . GLN A 1 102 ? 18.907 -3.144 -46.862 1.00 65.12 102 GLN A O 1
ATOM 803 N N . LEU A 1 103 ? 19.333 -1.085 -46.069 1.00 69.81 103 LEU A N 1
ATOM 804 C CA . LEU A 1 103 ? 18.654 -0.376 -47.158 1.00 69.81 103 LEU A CA 1
ATOM 805 C C . LEU A 1 103 ? 19.226 -0.791 -48.539 1.00 69.81 103 LEU A C 1
ATOM 807 O O . LEU A 1 103 ? 18.485 -0.910 -49.504 1.00 69.81 103 LEU A O 1
ATOM 811 N N . THR A 1 104 ? 20.516 -1.145 -48.596 1.00 65.00 104 THR A N 1
ATOM 812 C CA . THR A 1 104 ? 21.216 -1.712 -49.770 1.00 65.00 104 THR A CA 1
ATOM 813 C C . THR A 1 104 ? 20.720 -3.090 -50.212 1.00 65.00 104 THR A C 1
ATOM 815 O O . THR A 1 104 ? 20.891 -3.454 -51.368 1.00 65.00 104 THR A O 1
ATOM 818 N N . VAL A 1 105 ? 20.133 -3.870 -49.303 1.00 72.62 105 VAL A N 1
ATOM 819 C CA . VAL A 1 105 ? 19.555 -5.197 -49.579 1.00 72.62 105 VAL A CA 1
ATOM 820 C C . VAL A 1 105 ? 18.092 -5.075 -50.017 1.00 72.62 105 VAL A C 1
ATOM 822 O O . VAL A 1 105 ? 17.580 -5.963 -50.690 1.00 72.62 105 VAL A O 1
ATOM 825 N N . LEU A 1 106 ? 17.424 -3.986 -49.626 1.00 73.25 106 LEU A N 1
ATOM 826 C CA . LEU A 1 106 ? 16.048 -3.664 -50.015 1.00 73.25 106 LEU A CA 1
ATOM 827 C C . LEU A 1 106 ? 15.959 -2.943 -51.365 1.00 73.25 106 LEU A C 1
ATOM 829 O O . LEU A 1 106 ? 14.882 -2.880 -51.947 1.00 73.25 106 LEU A O 1
ATOM 833 N N . ALA A 1 107 ? 17.064 -2.372 -51.843 1.00 76.94 107 ALA A N 1
ATOM 834 C CA . ALA A 1 107 ? 17.088 -1.653 -53.104 1.00 76.94 107 ALA A CA 1
ATOM 835 C C . ALA A 1 107 ? 17.219 -2.591 -54.308 1.00 76.94 107 ALA A C 1
ATOM 837 O O . ALA A 1 107 ? 17.951 -3.583 -54.285 1.00 76.94 107 ALA A O 1
ATOM 838 N N . ASP A 1 108 ? 16.530 -2.235 -55.385 1.00 82.12 108 ASP A N 1
ATOM 839 C CA . ASP A 1 108 ? 16.690 -2.849 -56.694 1.00 82.12 108 ASP A CA 1
ATOM 840 C C . ASP A 1 108 ? 18.071 -2.510 -57.318 1.00 82.12 108 ASP A C 1
ATOM 842 O O . ASP A 1 108 ? 18.836 -1.700 -56.777 1.00 82.12 108 ASP A O 1
ATOM 846 N N . PRO A 1 109 ? 18.439 -3.105 -58.472 1.00 79.00 109 PRO A N 1
ATOM 847 C CA . PRO A 1 109 ? 19.701 -2.800 -59.153 1.00 79.00 109 PRO A CA 1
ATOM 848 C C . PRO A 1 109 ? 19.874 -1.332 -59.576 1.00 79.00 109 PRO A C 1
ATOM 850 O O . PRO A 1 109 ? 20.972 -0.942 -59.969 1.00 79.00 109 PRO A O 1
ATOM 853 N N . GLN A 1 110 ? 18.807 -0.533 -59.545 1.00 81.00 110 GLN A N 1
ATOM 854 C CA . GLN A 1 110 ? 18.802 0.894 -59.847 1.00 81.00 110 GLN A CA 1
ATOM 855 C C . GLN A 1 110 ? 18.965 1.750 -58.580 1.00 81.00 110 GLN A C 1
ATOM 857 O O . GLN A 1 110 ? 19.019 2.976 -58.682 1.00 81.00 110 GLN A O 1
ATOM 862 N N . GLY A 1 111 ? 19.093 1.127 -57.404 1.00 82.50 111 GLY A N 1
ATOM 863 C CA . GLY A 1 111 ? 19.244 1.820 -56.132 1.00 82.50 111 GLY A CA 1
ATOM 864 C C . GLY A 1 111 ? 17.926 2.386 -55.611 1.00 82.50 111 GLY A C 1
ATOM 865 O O . GLY A 1 111 ? 17.942 3.417 -54.945 1.00 82.50 111 GLY A O 1
ATOM 866 N N . VAL A 1 112 ? 16.793 1.756 -55.925 1.00 86.00 112 VAL A N 1
ATOM 867 C CA . VAL A 1 112 ? 15.461 2.190 -55.493 1.00 86.00 112 VAL A CA 1
ATOM 868 C C . VAL A 1 112 ? 14.839 1.144 -54.572 1.00 86.00 112 VAL A C 1
ATOM 870 O O . VAL A 1 112 ? 14.795 -0.038 -54.899 1.00 86.00 112 VAL A O 1
ATOM 873 N N . VAL A 1 113 ? 14.347 1.574 -53.411 1.00 82.88 113 VAL A N 1
ATOM 874 C CA . VAL A 1 113 ? 13.592 0.720 -52.481 1.00 82.88 113 VAL A CA 1
ATOM 875 C C . VAL A 1 113 ? 12.117 0.802 -52.830 1.00 82.88 113 VAL A C 1
ATOM 877 O O . VAL A 1 113 ? 11.550 1.898 -52.865 1.00 82.88 113 VAL A O 1
ATOM 880 N N . ASN A 1 114 ? 11.493 -0.352 -53.061 1.00 81.94 114 ASN A N 1
ATOM 881 C CA . ASN A 1 114 ? 10.073 -0.397 -53.364 1.00 81.94 114 ASN A CA 1
ATOM 882 C C . ASN A 1 114 ? 9.241 -0.004 -52.135 1.00 81.94 114 ASN A C 1
ATOM 884 O O . ASN A 1 114 ? 9.485 -0.478 -51.023 1.00 81.94 114 ASN A O 1
ATOM 888 N N . ALA A 1 115 ? 8.217 0.824 -52.338 1.00 74.88 115 ALA A N 1
ATOM 889 C CA . ALA A 1 115 ? 7.331 1.263 -51.261 1.00 74.88 115 ALA A CA 1
ATOM 890 C C . ALA A 1 115 ? 6.635 0.110 -50.509 1.00 74.88 115 ALA A C 1
ATOM 892 O O . ALA A 1 115 ? 6.294 0.258 -49.335 1.00 74.88 115 ALA A O 1
ATOM 893 N N . ALA A 1 116 ? 6.417 -1.035 -51.165 1.00 74.31 116 ALA A N 1
ATOM 894 C CA . ALA A 1 116 ? 5.801 -2.214 -50.558 1.00 74.31 116 ALA A CA 1
ATOM 895 C C . ALA A 1 116 ? 6.727 -2.956 -49.577 1.00 74.31 116 ALA A C 1
ATOM 897 O O . ALA A 1 116 ? 6.231 -3.722 -48.751 1.00 74.31 116 ALA A O 1
ATOM 898 N N . ASP A 1 117 ? 8.041 -2.720 -49.644 1.00 74.06 117 ASP A N 1
ATOM 899 C CA . ASP A 1 117 ? 9.040 -3.379 -48.794 1.00 74.06 117 ASP A CA 1
ATOM 900 C C . ASP A 1 117 ? 9.293 -2.631 -47.470 1.00 74.06 117 ASP A C 1
ATOM 902 O O . ASP A 1 117 ? 10.031 -3.110 -46.604 1.00 74.06 117 ASP A O 1
ATOM 906 N N . LEU A 1 118 ? 8.661 -1.466 -47.285 1.00 71.88 118 LEU A N 1
ATOM 907 C CA . LEU A 1 118 ? 8.719 -0.658 -46.067 1.00 71.88 118 LEU A CA 1
ATOM 908 C C . LEU A 1 118 ? 7.368 -0.683 -45.344 1.00 71.88 118 LEU A C 1
ATOM 910 O O . LEU A 1 118 ? 6.316 -0.487 -45.954 1.00 71.88 118 LEU A O 1
ATOM 914 N N . SER A 1 119 ? 7.381 -0.892 -44.024 1.00 66.88 119 SER A N 1
ATOM 915 C CA . SER A 1 119 ? 6.157 -0.806 -43.227 1.00 66.88 119 SER A CA 1
ATOM 916 C C . SER A 1 119 ? 5.799 0.656 -42.942 1.00 66.88 119 SER A C 1
ATOM 918 O O . SER A 1 119 ? 6.638 1.450 -42.517 1.00 66.88 119 SER A O 1
ATOM 920 N N . LEU A 1 120 ? 4.529 1.017 -43.148 1.00 63.66 120 LEU A N 1
ATOM 921 C CA . LEU A 1 120 ? 3.979 2.277 -42.647 1.00 63.66 120 LEU A CA 1
ATOM 922 C C . LEU A 1 120 ? 3.336 2.063 -41.295 1.00 63.66 120 LEU A C 1
ATOM 924 O O . LEU A 1 120 ? 2.198 1.606 -41.188 1.00 63.66 120 LEU A O 1
ATOM 928 N N . GLY A 1 121 ? 4.070 2.429 -40.263 1.00 72.00 121 GLY A N 1
ATOM 929 C CA . GLY A 1 121 ? 3.557 2.432 -38.914 1.00 72.00 121 GLY A CA 1
ATOM 930 C C . GLY A 1 121 ? 4.635 2.817 -37.928 1.00 72.00 121 GLY A C 1
ATOM 931 O O . GLY A 1 121 ? 5.812 2.969 -38.275 1.00 72.00 121 GLY A O 1
ATOM 932 N N . SER A 1 122 ? 4.209 2.951 -36.681 1.00 78.94 122 SER A N 1
ATOM 933 C CA . SER A 1 122 ? 5.126 2.997 -35.557 1.00 78.94 122 SER A CA 1
ATOM 934 C C . SER A 1 122 ? 6.054 1.772 -35.573 1.00 78.94 122 SER A C 1
ATOM 936 O O . SER A 1 122 ? 5.670 0.715 -36.091 1.00 78.94 122 SER A O 1
ATOM 938 N N . PRO A 1 123 ? 7.265 1.883 -35.005 1.00 82.00 123 PRO A N 1
ATOM 939 C CA . PRO A 1 123 ? 8.150 0.740 -34.839 1.00 82.00 123 PRO A CA 1
ATOM 940 C C . PRO A 1 123 ? 7.424 -0.436 -34.179 1.00 82.00 123 PRO A C 1
ATOM 942 O O . PRO A 1 123 ? 6.704 -0.263 -33.196 1.00 82.00 123 PRO A O 1
ATOM 945 N N . THR A 1 124 ? 7.616 -1.640 -34.719 1.00 85.62 124 THR A N 1
ATOM 946 C CA . THR A 1 124 ? 7.095 -2.864 -34.088 1.00 85.62 124 THR A CA 1
ATOM 947 C C . THR A 1 124 ? 7.744 -3.076 -32.721 1.00 85.62 124 THR A C 1
ATOM 949 O O . THR A 1 124 ? 8.904 -2.704 -32.526 1.00 85.62 124 THR A O 1
ATOM 952 N N . SER A 1 125 ? 7.053 -3.752 -31.803 1.00 88.25 125 SER A N 1
ATOM 953 C CA . SER A 1 125 ? 7.611 -4.087 -30.488 1.00 88.25 125 SER A CA 1
ATOM 954 C C . SER A 1 125 ? 8.913 -4.895 -30.616 1.00 88.25 125 SER A C 1
ATOM 956 O O . SER A 1 125 ? 9.882 -4.636 -29.909 1.00 88.25 125 SER A O 1
ATOM 958 N N . GLU A 1 126 ? 8.995 -5.815 -31.580 1.00 86.50 126 GLU A N 1
ATOM 959 C CA . GLU A 1 126 ? 10.206 -6.582 -31.892 1.00 86.50 126 GLU A CA 1
ATOM 960 C C . GLU A 1 126 ? 11.369 -5.695 -32.361 1.00 86.50 126 GLU A C 1
ATOM 962 O O . GLU A 1 126 ? 12.527 -6.009 -32.084 1.00 86.50 126 GLU A O 1
ATOM 967 N N . ALA A 1 127 ? 11.092 -4.580 -33.049 1.00 84.44 127 ALA A N 1
ATOM 968 C CA . ALA A 1 127 ? 12.121 -3.614 -33.429 1.00 84.44 127 ALA A CA 1
ATOM 969 C C . ALA A 1 127 ? 12.677 -2.880 -32.200 1.00 84.44 127 ALA A C 1
ATOM 971 O O . ALA A 1 127 ? 13.896 -2.786 -32.061 1.00 84.44 127 ALA A O 1
ATOM 972 N N . CYS A 1 128 ? 11.816 -2.462 -31.264 1.00 85.00 128 CYS A N 1
ATOM 973 C CA . CYS A 1 128 ? 12.241 -1.926 -29.963 1.00 85.00 128 CYS A CA 1
ATOM 974 C C . CYS A 1 128 ? 13.058 -2.967 -29.173 1.00 85.00 128 CYS A C 1
ATOM 976 O O . CYS A 1 128 ? 14.105 -2.660 -28.595 1.00 85.00 128 CYS A O 1
ATOM 978 N N . GLY A 1 129 ? 12.633 -4.233 -29.228 1.00 83.38 129 GLY A N 1
ATOM 979 C CA . GLY A 1 129 ? 13.303 -5.381 -28.623 1.00 83.38 129 GLY A CA 1
ATOM 980 C C . GLY A 1 129 ? 14.717 -5.661 -29.128 1.00 83.38 129 GLY A C 1
ATOM 981 O O . GLY A 1 129 ? 15.435 -6.415 -28.484 1.00 83.38 129 GLY A O 1
ATOM 982 N N . ARG A 1 130 ? 15.179 -5.043 -30.219 1.00 80.19 130 ARG A N 1
ATOM 983 C CA . ARG A 1 130 ? 16.571 -5.200 -30.684 1.00 80.19 130 ARG A CA 1
ATOM 984 C C . ARG A 1 130 ? 17.581 -4.594 -29.708 1.00 80.19 130 ARG A C 1
ATOM 986 O O . ARG A 1 130 ? 18.649 -5.163 -29.526 1.00 80.19 130 ARG A O 1
ATOM 993 N N . CYS A 1 131 ? 17.220 -3.484 -29.063 1.00 77.62 131 CYS A N 1
ATOM 994 C CA . CYS A 1 131 ? 18.065 -2.795 -28.080 1.00 77.62 131 CYS A CA 1
ATOM 995 C C . CYS A 1 131 ? 17.521 -2.933 -26.650 1.00 77.62 131 CYS A C 1
ATOM 997 O O . CYS A 1 131 ? 18.287 -2.972 -25.686 1.00 77.62 131 CYS A O 1
ATOM 999 N N . HIS A 1 132 ? 16.197 -3.027 -26.496 1.00 80.94 132 HIS A N 1
ATOM 1000 C CA . HIS A 1 132 ? 15.570 -3.232 -25.190 1.00 80.94 132 HIS A CA 1
ATOM 1001 C C . HIS A 1 132 ? 15.555 -4.714 -24.770 1.00 80.94 132 HIS A C 1
ATOM 1003 O O . HIS A 1 132 ? 15.567 -4.995 -23.573 1.00 80.94 132 HIS A O 1
ATOM 1009 N N . SER A 1 133 ? 15.675 -5.656 -25.721 1.00 79.88 133 SER A N 1
ATOM 1010 C CA . SER A 1 133 ? 15.655 -7.124 -25.540 1.00 79.88 133 SER A CA 1
ATOM 1011 C C . SER A 1 133 ? 14.424 -7.678 -24.825 1.00 79.88 133 SER A C 1
ATOM 1013 O O . SER A 1 133 ? 13.588 -6.933 -24.330 1.00 79.88 133 SER A O 1
ATOM 1015 N N . ALA A 1 134 ? 14.288 -9.006 -24.826 1.00 88.81 134 ALA A N 1
ATOM 1016 C CA . ALA A 1 134 ? 13.184 -9.723 -24.187 1.00 88.81 134 ALA A CA 1
ATOM 1017 C C . ALA A 1 134 ? 11.780 -9.229 -24.597 1.00 88.81 134 ALA A C 1
ATOM 1019 O O . ALA A 1 134 ? 10.861 -9.171 -23.780 1.00 88.81 134 ALA A O 1
ATOM 1020 N N . VAL A 1 135 ? 11.615 -8.901 -25.882 1.00 90.81 135 VAL A N 1
ATOM 1021 C CA . VAL A 1 135 ? 10.327 -8.541 -26.482 1.00 90.81 135 VAL A CA 1
ATOM 1022 C C . VAL A 1 135 ? 9.912 -9.620 -27.474 1.00 90.81 135 VAL A C 1
ATOM 1024 O O . VAL A 1 135 ? 10.676 -9.947 -28.382 1.00 90.81 135 VAL A O 1
ATOM 1027 N N . GLN A 1 136 ? 8.709 -10.170 -27.313 1.00 90.88 136 GLN A N 1
ATOM 1028 C CA . GLN A 1 136 ? 8.132 -11.113 -28.272 1.00 90.88 136 GLN A CA 1
ATOM 1029 C C . GLN A 1 136 ? 6.602 -11.093 -28.198 1.00 90.88 136 GLN A C 1
ATOM 1031 O O . GLN A 1 136 ? 6.007 -11.544 -27.215 1.00 90.88 136 GLN A O 1
ATOM 1036 N N . THR A 1 137 ? 5.953 -10.631 -29.265 1.00 89.75 137 THR A N 1
ATOM 1037 C CA . THR A 1 137 ? 4.485 -10.651 -29.374 1.00 89.75 137 THR A CA 1
ATOM 1038 C C . THR A 1 137 ? 3.965 -11.920 -30.056 1.00 89.75 137 THR A C 1
ATOM 1040 O O . THR A 1 137 ? 2.863 -12.380 -29.753 1.00 89.75 137 THR A O 1
ATOM 1043 N N . ASP A 1 138 ? 4.773 -12.561 -30.910 1.00 88.50 138 ASP A N 1
ATOM 1044 C CA . ASP A 1 138 ? 4.426 -13.834 -31.551 1.00 88.50 138 ASP A CA 1
ATOM 1045 C C . ASP A 1 138 ? 4.431 -14.995 -30.543 1.00 88.50 138 ASP A C 1
ATOM 1047 O O . ASP A 1 138 ? 5.470 -15.436 -30.051 1.00 88.50 138 ASP A O 1
ATOM 1051 N N . VAL A 1 139 ? 3.251 -15.539 -30.253 1.00 90.12 139 VAL A N 1
ATOM 1052 C CA . VAL A 1 139 ? 3.075 -16.657 -29.314 1.00 90.12 139 VAL A CA 1
ATOM 1053 C C . VAL A 1 139 ? 3.336 -18.033 -29.931 1.00 90.12 139 VAL A C 1
ATOM 1055 O O . VAL A 1 139 ? 3.389 -19.022 -29.191 1.00 90.12 139 VAL A O 1
ATOM 1058 N N . SER A 1 140 ? 3.469 -18.122 -31.260 1.00 89.56 140 SER A N 1
ATOM 1059 C CA . SER A 1 140 ? 3.655 -19.387 -31.983 1.00 89.56 140 SER A CA 1
ATOM 1060 C C . SER A 1 140 ? 5.062 -19.965 -31.815 1.00 89.56 140 SER A C 1
ATOM 1062 O O . SER A 1 140 ? 5.245 -21.181 -31.890 1.00 89.56 140 SER A O 1
ATOM 1064 N N . ARG A 1 141 ? 6.045 -19.107 -31.526 1.00 89.69 141 ARG A N 1
ATOM 1065 C CA . ARG A 1 141 ? 7.439 -19.483 -31.287 1.00 89.69 141 ARG A CA 1
ATOM 1066 C C . ARG A 1 141 ? 7.722 -19.525 -29.782 1.00 89.69 141 ARG A C 1
ATOM 1068 O O . ARG A 1 141 ? 7.406 -18.562 -29.086 1.00 89.69 141 ARG A O 1
ATOM 1075 N N . PRO A 1 142 ? 8.281 -20.614 -29.228 1.00 92.31 142 PRO A N 1
ATOM 1076 C CA . PRO A 1 142 ? 8.728 -20.637 -27.836 1.00 92.31 142 PRO A CA 1
ATOM 1077 C C . PRO A 1 142 ? 9.754 -19.531 -27.568 1.00 92.31 142 PRO A C 1
ATOM 1079 O O . PRO A 1 142 ? 10.785 -19.477 -28.232 1.00 92.31 142 PRO A O 1
ATOM 1082 N N . PHE A 1 143 ? 9.470 -18.658 -26.602 1.00 93.00 143 PHE A N 1
ATOM 1083 C CA . PHE A 1 143 ? 10.375 -17.585 -26.205 1.00 93.00 143 PHE A CA 1
ATOM 1084 C C . PHE A 1 143 ? 11.601 -18.171 -25.505 1.00 93.00 143 PHE A C 1
ATOM 1086 O O . PHE A 1 143 ? 11.469 -18.910 -24.525 1.00 93.00 143 PHE A O 1
ATOM 1093 N N . VAL A 1 144 ? 12.784 -17.840 -26.011 1.00 90.44 144 VAL A N 1
ATOM 1094 C CA . VAL A 1 144 ? 14.078 -18.191 -25.420 1.00 90.44 144 VAL A CA 1
ATOM 1095 C C . VAL A 1 144 ? 14.623 -16.944 -24.739 1.00 90.44 144 VAL A C 1
ATOM 1097 O O . VAL A 1 144 ? 14.466 -15.838 -25.253 1.00 90.44 144 VAL A O 1
ATOM 1100 N N . LEU A 1 145 ? 15.260 -17.122 -23.584 1.00 85.25 145 LEU A N 1
ATOM 1101 C CA . LEU A 1 145 ? 15.915 -16.013 -22.906 1.00 85.25 145 LEU A CA 1
ATOM 1102 C C . LEU A 1 145 ? 17.042 -15.484 -23.809 1.00 85.25 145 LEU A C 1
ATOM 1104 O O . LEU A 1 145 ? 17.862 -16.291 -24.256 1.00 85.25 145 LEU A O 1
ATOM 1108 N N . PRO A 1 146 ? 17.076 -14.177 -24.121 1.00 77.44 146 PRO A N 1
ATOM 1109 C CA . PRO A 1 146 ? 18.175 -13.616 -24.894 1.00 77.44 146 PRO A CA 1
ATOM 1110 C C . PRO A 1 146 ? 19.491 -13.812 -24.137 1.00 77.44 146 PRO A C 1
ATOM 1112 O O . PRO A 1 146 ? 19.494 -13.912 -22.907 1.00 77.44 146 PRO A O 1
ATOM 1115 N N . GLU A 1 147 ? 20.610 -13.849 -24.865 1.00 75.81 147 GLU A N 1
ATOM 1116 C CA . GLU A 1 147 ? 21.926 -13.861 -24.228 1.00 75.81 147 GLU A CA 1
ATOM 1117 C C . GLU A 1 147 ? 22.035 -12.677 -23.265 1.00 75.81 147 GLU A C 1
ATOM 1119 O O . GLU A 1 147 ? 21.830 -11.518 -23.637 1.00 75.81 147 GLU A O 1
ATOM 1124 N N . LEU A 1 148 ? 22.325 -12.989 -22.003 1.00 70.88 148 LEU A N 1
ATOM 1125 C CA . LEU A 1 148 ? 22.528 -12.011 -20.948 1.00 70.88 148 LEU A CA 1
ATOM 1126 C C . LEU A 1 148 ? 23.878 -11.331 -21.171 1.00 70.88 148 LEU A C 1
ATOM 1128 O O . LEU A 1 148 ? 24.900 -11.740 -20.627 1.00 70.88 148 LEU A O 1
ATOM 1132 N N . ASN A 1 149 ? 23.879 -10.323 -22.034 1.00 66.31 149 ASN A N 1
ATOM 1133 C CA . ASN A 1 149 ? 25.056 -9.546 -22.380 1.00 66.31 149 ASN A CA 1
ATOM 1134 C C . ASN A 1 149 ? 24.919 -8.094 -21.901 1.00 66.31 149 ASN A C 1
ATOM 1136 O O . ASN A 1 149 ? 23.885 -7.663 -21.389 1.00 66.31 149 ASN A O 1
ATOM 1140 N N . LEU A 1 150 ? 26.008 -7.344 -22.038 1.00 66.50 150 LEU A N 1
ATOM 1141 C CA . LEU A 1 150 ? 26.171 -6.003 -21.479 1.00 66.50 150 LEU A CA 1
ATOM 1142 C C . LEU A 1 150 ? 25.236 -4.952 -22.112 1.00 66.50 150 LEU A C 1
ATOM 1144 O O . LEU A 1 150 ? 25.098 -3.850 -21.586 1.00 66.50 150 LEU A O 1
ATOM 1148 N N . ASP A 1 151 ? 24.583 -5.254 -23.234 1.00 66.12 151 ASP A N 1
ATOM 1149 C CA . ASP A 1 151 ? 23.940 -4.232 -24.058 1.00 66.12 151 ASP A CA 1
ATOM 1150 C C . ASP A 1 151 ? 22.405 -4.234 -24.043 1.00 66.12 151 ASP A C 1
ATOM 1152 O O . ASP A 1 151 ? 21.744 -3.561 -24.840 1.00 66.12 151 ASP A O 1
ATOM 1156 N N . ASN A 1 152 ? 21.797 -4.954 -23.113 1.00 75.25 152 ASN A N 1
ATOM 1157 C CA . ASN A 1 152 ? 20.367 -5.186 -23.186 1.00 75.25 152 ASN A CA 1
ATOM 1158 C C . ASN A 1 152 ? 19.636 -4.653 -21.939 1.00 75.25 152 ASN A C 1
ATOM 1160 O O . ASN A 1 152 ? 20.133 -4.746 -20.819 1.00 75.25 152 ASN A O 1
ATOM 1164 N N . HIS A 1 153 ? 18.493 -3.976 -22.129 1.00 79.12 153 HIS A N 1
ATOM 1165 C CA . HIS A 1 153 ? 17.751 -3.353 -21.014 1.00 79.12 153 HIS A CA 1
ATOM 1166 C C . HIS A 1 153 ? 17.207 -4.409 -20.045 1.00 79.12 153 HIS A C 1
ATOM 1168 O O . HIS A 1 153 ? 17.288 -4.222 -18.833 1.00 79.12 153 HIS A O 1
ATOM 1174 N N . ALA A 1 154 ? 16.762 -5.556 -20.566 1.00 84.88 154 ALA A N 1
ATOM 1175 C CA . ALA A 1 154 ? 16.293 -6.678 -19.757 1.00 84.88 154 ALA A CA 1
ATOM 1176 C C . ALA A 1 154 ? 17.351 -7.187 -18.760 1.00 84.88 154 ALA A C 1
ATOM 1178 O O . ALA A 1 154 ? 16.991 -7.613 -17.671 1.00 84.88 154 ALA A O 1
ATOM 1179 N N . ALA A 1 155 ? 18.651 -7.082 -19.047 1.00 88.19 155 ALA A N 1
ATOM 1180 C CA . ALA A 1 155 ? 19.702 -7.431 -18.093 1.00 88.19 155 ALA A CA 1
ATOM 1181 C C . ALA A 1 155 ? 19.706 -6.504 -16.875 1.00 88.19 155 ALA A C 1
ATOM 1183 O O . ALA A 1 155 ? 20.090 -6.922 -15.790 1.00 88.19 155 ALA A O 1
ATOM 1184 N N . PHE A 1 156 ? 19.274 -5.251 -17.010 1.00 91.62 156 PHE A N 1
ATOM 1185 C CA . PHE A 1 156 ? 19.266 -4.291 -15.908 1.00 91.62 156 PHE A CA 1
ATOM 1186 C C . PHE A 1 156 ? 18.028 -4.407 -15.020 1.00 91.62 156 PHE A C 1
ATOM 1188 O O . PHE A 1 156 ? 18.091 -3.998 -13.862 1.00 91.62 156 PHE A O 1
ATOM 1195 N N . THR A 1 157 ? 16.918 -4.936 -15.532 1.00 92.31 157 THR A N 1
ATOM 1196 C CA . THR A 1 157 ? 15.616 -4.907 -14.843 1.00 92.31 157 THR A CA 1
ATOM 1197 C C . THR A 1 157 ? 14.887 -6.247 -14.803 1.00 92.31 157 THR A C 1
ATOM 1199 O O . THR A 1 157 ? 13.871 -6.353 -14.130 1.00 92.31 157 THR A O 1
ATOM 1202 N N . GLY A 1 158 ? 15.348 -7.267 -15.527 1.00 92.12 158 GLY A N 1
ATOM 1203 C CA . GLY A 1 158 ? 14.662 -8.556 -15.683 1.00 92.12 158 GLY A CA 1
ATOM 1204 C C . GLY A 1 158 ? 13.309 -8.470 -16.399 1.00 92.12 158 GLY A C 1
ATOM 1205 O O . GLY A 1 158 ? 12.523 -9.423 -16.365 1.00 92.12 158 GLY A O 1
ATOM 1206 N N . GLU A 1 159 ? 13.009 -7.330 -17.019 1.00 91.44 159 GLU A N 1
ATOM 1207 C CA . GLU A 1 159 ? 11.756 -7.085 -17.723 1.00 91.44 159 GLU A CA 1
ATOM 1208 C C . GLU A 1 159 ? 11.658 -7.896 -19.018 1.00 91.44 159 GLU A C 1
ATOM 1210 O O . GLU A 1 159 ? 12.634 -8.094 -19.737 1.00 91.44 159 GLU A O 1
ATOM 1215 N N . MET A 1 160 ? 10.453 -8.367 -19.313 1.00 91.62 160 MET A N 1
ATOM 1216 C CA . MET A 1 160 ? 10.106 -9.221 -20.436 1.00 91.62 160 MET A CA 1
ATOM 1217 C C . MET A 1 160 ? 8.743 -8.794 -20.984 1.00 91.62 160 MET A C 1
ATOM 1219 O O . MET A 1 160 ? 7.694 -9.131 -20.434 1.00 91.62 160 MET A O 1
ATOM 1223 N N . TYR A 1 161 ? 8.748 -8.101 -22.120 1.00 93.50 161 TYR A N 1
ATOM 1224 C CA . TYR A 1 161 ? 7.532 -7.755 -22.853 1.00 93.50 161 TYR A CA 1
ATOM 1225 C C . TYR A 1 161 ? 7.133 -8.913 -23.777 1.00 93.50 161 TYR A C 1
ATOM 1227 O O . TYR A 1 161 ? 7.324 -8.877 -24.996 1.00 93.50 161 TYR A O 1
ATOM 1235 N N . VAL A 1 162 ? 6.644 -10.002 -23.179 1.00 94.00 162 VAL A N 1
ATOM 1236 C CA . VAL A 1 162 ? 6.386 -11.258 -23.895 1.00 94.00 162 VAL A CA 1
ATOM 1237 C C . VAL A 1 162 ? 4.939 -11.707 -23.723 1.00 94.00 162 VAL A C 1
ATOM 1239 O O . VAL A 1 162 ? 4.469 -11.959 -22.611 1.00 94.00 162 VAL A O 1
ATOM 1242 N N . ALA A 1 163 ? 4.246 -11.865 -24.853 1.00 94.25 163 ALA A N 1
ATOM 1243 C CA . ALA A 1 163 ? 2.839 -12.268 -24.915 1.00 94.25 163 ALA A CA 1
ATOM 1244 C C . ALA A 1 163 ? 2.625 -13.747 -24.560 1.00 94.25 163 ALA A C 1
ATOM 1246 O O . ALA A 1 163 ? 1.540 -14.171 -24.158 1.00 94.25 163 ALA A O 1
ATOM 1247 N N . GLN A 1 164 ? 3.663 -14.566 -24.738 1.00 93.81 164 GLN A N 1
ATOM 1248 C CA . GLN A 1 164 ? 3.588 -15.997 -24.497 1.00 93.81 164 GLN A CA 1
ATOM 1249 C C . GLN A 1 164 ? 3.464 -16.308 -23.003 1.00 93.81 164 GLN A C 1
ATOM 1251 O O . GLN A 1 164 ? 4.130 -15.709 -22.162 1.00 93.81 164 GLN A O 1
ATOM 1256 N N . ARG A 1 165 ? 2.652 -17.320 -22.677 1.00 93.94 165 ARG A N 1
ATOM 1257 C CA . ARG A 1 165 ? 2.582 -17.865 -21.316 1.00 93.94 165 ARG A CA 1
ATOM 1258 C C . ARG A 1 165 ? 3.937 -18.402 -20.867 1.00 93.94 165 ARG A C 1
ATOM 1260 O O . ARG A 1 165 ? 4.559 -19.164 -21.608 1.00 93.94 165 ARG A O 1
ATOM 1267 N N . ILE A 1 166 ? 4.323 -18.117 -19.627 1.00 93.94 166 ILE A N 1
ATOM 1268 C CA . ILE A 1 166 ? 5.585 -18.573 -19.036 1.00 93.94 166 ILE A CA 1
ATOM 1269 C C . ILE A 1 166 ? 5.720 -20.097 -19.138 1.00 93.94 166 ILE A C 1
ATOM 1271 O O . ILE A 1 166 ? 6.762 -20.595 -19.571 1.00 93.94 166 ILE A O 1
ATOM 1275 N N . SER A 1 167 ? 4.646 -20.844 -18.857 1.00 94.38 167 SER A N 1
ATOM 1276 C CA . SER A 1 167 ? 4.627 -22.309 -18.961 1.00 94.38 167 SER A CA 1
ATOM 1277 C C . SER A 1 167 ? 4.940 -22.864 -20.359 1.00 94.38 167 SER A C 1
ATOM 1279 O O . SER A 1 167 ? 5.385 -24.005 -20.478 1.00 94.38 167 SER A O 1
ATOM 1281 N N . ARG A 1 168 ? 4.766 -22.061 -21.419 1.00 94.44 168 ARG A N 1
ATOM 1282 C CA . ARG A 1 168 ? 5.037 -22.424 -22.824 1.00 94.44 168 ARG A CA 1
ATOM 1283 C C . ARG A 1 168 ? 6.347 -21.871 -23.380 1.00 94.44 168 ARG A C 1
ATOM 1285 O O . ARG A 1 168 ? 6.699 -22.212 -24.506 1.00 94.44 168 ARG A O 1
ATOM 1292 N N . SER A 1 169 ? 7.046 -21.036 -22.617 1.00 94.44 169 SER A N 1
ATOM 1293 C CA . SER A 1 169 ? 8.364 -20.530 -23.007 1.00 94.44 169 SER A CA 1
ATOM 1294 C C . SER A 1 169 ? 9.369 -21.671 -23.173 1.00 94.44 169 SER A C 1
ATOM 1296 O O . SER A 1 169 ? 9.133 -22.793 -22.729 1.00 94.44 169 SER A O 1
ATOM 1298 N N . ALA A 1 170 ? 10.518 -21.403 -23.778 1.00 93.81 170 ALA A N 1
ATOM 1299 C CA . ALA A 1 170 ? 11.674 -22.294 -23.746 1.00 93.81 170 ALA A CA 1
ATOM 1300 C C . ALA A 1 170 ? 12.566 -22.053 -22.510 1.00 93.81 170 ALA A C 1
ATOM 1302 O O . ALA A 1 170 ? 13.538 -22.772 -22.309 1.00 93.81 170 ALA A O 1
ATOM 1303 N N . ILE A 1 171 ? 12.221 -21.091 -21.646 1.00 91.81 171 ILE A N 1
ATOM 1304 C CA . ILE A 1 171 ? 13.015 -20.725 -20.465 1.00 91.81 171 ILE A CA 1
ATOM 1305 C C . ILE A 1 171 ? 12.953 -21.818 -19.396 1.00 91.81 171 ILE A C 1
ATOM 1307 O O . ILE A 1 171 ? 11.871 -22.308 -19.060 1.00 91.81 171 ILE A O 1
ATOM 1311 N N . ASN A 1 172 ? 14.099 -22.171 -18.820 1.00 92.94 172 ASN A N 1
ATOM 1312 C CA . ASN A 1 172 ? 14.180 -23.051 -17.660 1.00 92.94 172 ASN A CA 1
ATOM 1313 C C . ASN A 1 172 ? 13.865 -22.273 -16.367 1.00 92.94 172 ASN A C 1
ATOM 1315 O O . ASN A 1 172 ? 14.771 -21.837 -15.666 1.00 92.94 172 ASN A O 1
ATOM 1319 N N . ILE A 1 173 ? 12.580 -22.035 -16.091 1.00 93.88 173 ILE A N 1
ATOM 1320 C CA . ILE A 1 173 ? 12.120 -21.267 -14.922 1.00 93.88 173 ILE A CA 1
ATOM 1321 C C . ILE A 1 173 ? 11.602 -22.180 -13.805 1.00 93.88 173 ILE A C 1
ATOM 1323 O O . ILE A 1 173 ? 10.980 -23.214 -14.063 1.00 93.88 173 ILE A O 1
ATOM 1327 N N . ALA A 1 174 ? 11.855 -21.798 -12.557 1.00 94.69 174 ALA A N 1
ATOM 1328 C CA . ALA A 1 174 ? 11.363 -22.490 -11.377 1.00 94.69 174 ALA A CA 1
ATOM 1329 C C . ALA A 1 174 ? 9.829 -22.541 -11.395 1.00 94.69 174 ALA A C 1
ATOM 1331 O O . ALA A 1 174 ? 9.166 -21.588 -11.804 1.00 94.69 174 ALA A O 1
ATOM 1332 N N . ASP A 1 175 ? 9.268 -23.688 -11.007 1.00 93.00 175 ASP A N 1
ATOM 1333 C CA . ASP A 1 175 ? 7.820 -23.914 -10.937 1.00 93.00 175 ASP A CA 1
ATOM 1334 C C . ASP A 1 175 ? 7.053 -23.609 -12.241 1.00 93.00 175 ASP A C 1
ATOM 1336 O O . ASP A 1 175 ? 5.840 -23.396 -12.240 1.00 93.00 175 ASP A O 1
ATOM 1340 N N . LYS A 1 176 ? 7.731 -23.666 -13.398 1.00 93.06 176 LYS A N 1
ATOM 1341 C CA . LYS A 1 176 ? 7.187 -23.325 -14.726 1.00 93.06 176 LYS A CA 1
ATOM 1342 C C . LYS A 1 176 ? 5.793 -23.875 -15.021 1.00 93.06 176 LYS A C 1
ATOM 1344 O O . LYS A 1 176 ? 4.988 -23.210 -15.668 1.00 93.06 176 LYS A O 1
ATOM 1349 N N . GLN A 1 177 ? 5.507 -25.091 -14.561 1.00 92.06 177 GLN A N 1
ATOM 1350 C CA . GLN A 1 177 ? 4.251 -25.794 -14.828 1.00 92.06 177 GLN A CA 1
ATOM 1351 C C . GLN A 1 177 ? 3.023 -25.099 -14.216 1.00 92.06 177 GLN A C 1
ATOM 1353 O O . GLN A 1 177 ? 1.915 -25.254 -14.732 1.00 92.06 177 GLN A O 1
ATOM 1358 N N . VAL A 1 178 ? 3.199 -24.323 -13.139 1.00 92.31 178 VAL A N 1
ATOM 1359 C CA . VAL A 1 178 ? 2.101 -23.584 -12.493 1.00 92.31 178 VAL A CA 1
ATOM 1360 C C . VAL A 1 178 ? 1.988 -22.133 -12.972 1.00 92.31 178 VAL A C 1
ATOM 1362 O O . VAL A 1 178 ? 0.973 -21.484 -12.720 1.00 92.31 178 VAL A O 1
ATOM 1365 N N . LEU A 1 179 ? 2.969 -21.634 -13.731 1.00 93.12 179 LEU A N 1
ATOM 1366 C CA . LEU A 1 179 ? 3.013 -20.264 -14.255 1.00 93.12 179 LEU A CA 1
ATOM 1367 C C . LEU A 1 179 ? 2.192 -20.133 -15.554 1.00 93.12 179 LEU A C 1
ATOM 1369 O O . LEU A 1 179 ? 2.715 -19.954 -16.656 1.00 93.12 179 LEU A O 1
ATOM 1373 N N . ASN A 1 180 ? 0.866 -20.261 -15.431 1.00 92.69 180 ASN A N 1
ATOM 1374 C CA . ASN A 1 180 ? -0.091 -20.264 -16.549 1.00 92.69 180 ASN A CA 1
ATOM 1375 C C . ASN A 1 180 ? -0.605 -18.864 -16.943 1.00 92.69 180 ASN A C 1
ATOM 1377 O O . ASN A 1 180 ? -1.800 -18.658 -17.168 1.00 92.69 180 ASN A O 1
ATOM 1381 N N . PHE A 1 181 ? 0.315 -17.915 -17.081 1.00 92.62 181 PHE A N 1
ATOM 1382 C CA . PHE A 1 181 ? 0.072 -16.523 -17.469 1.00 92.62 181 PHE A CA 1
ATOM 1383 C C . PHE A 1 181 ? 1.215 -15.992 -18.337 1.00 92.62 181 PHE A C 1
ATOM 1385 O O . PHE A 1 181 ? 2.280 -16.608 -18.354 1.00 92.62 181 PHE A O 1
ATOM 1392 N N . SER A 1 182 ? 0.995 -14.909 -19.090 1.00 93.75 182 SER A N 1
ATOM 1393 C CA . SER A 1 182 ? 2.047 -14.241 -19.871 1.00 93.75 182 SER A CA 1
ATOM 1394 C C . SER A 1 182 ? 3.072 -13.534 -18.982 1.00 93.75 182 SER A C 1
ATOM 1396 O O . SER A 1 182 ? 2.798 -13.249 -17.815 1.00 93.75 182 SER A O 1
ATOM 1398 N N . PHE A 1 183 ? 4.253 -13.241 -19.531 1.00 93.00 183 PHE A N 1
ATOM 1399 C CA . PHE A 1 183 ? 5.236 -12.409 -18.831 1.00 93.00 183 PHE A CA 1
ATOM 1400 C C . PHE A 1 183 ? 4.703 -10.989 -18.624 1.00 93.00 183 PHE A C 1
ATOM 1402 O O . PHE A 1 183 ? 4.810 -10.462 -17.523 1.00 93.00 183 PHE A O 1
ATOM 1409 N N . ASP A 1 184 ? 4.053 -10.426 -19.647 1.00 93.88 184 ASP A N 1
ATOM 1410 C CA . ASP A 1 184 ? 3.392 -9.125 -19.575 1.00 93.88 184 ASP A CA 1
ATOM 1411 C C . ASP A 1 184 ? 1.981 -9.200 -20.179 1.00 93.88 184 ASP A C 1
ATOM 1413 O O . ASP A 1 184 ? 1.767 -9.749 -21.269 1.00 93.88 184 ASP A O 1
ATOM 1417 N N . ILE A 1 185 ? 0.986 -8.689 -19.452 1.00 92.19 185 ILE A N 1
ATOM 1418 C CA . ILE A 1 185 ? -0.411 -8.715 -19.893 1.00 92.19 185 ILE A CA 1
ATOM 1419 C C . ILE A 1 185 ? -0.651 -7.793 -21.091 1.00 92.19 185 ILE A C 1
ATOM 1421 O O . ILE A 1 185 ? -1.515 -8.092 -21.911 1.00 92.19 185 ILE A O 1
ATOM 1425 N N . HIS A 1 186 ? 0.107 -6.706 -21.239 1.00 91.94 186 HIS A N 1
ATOM 1426 C CA . HIS A 1 186 ? -0.053 -5.783 -22.359 1.00 91.94 186 HIS A CA 1
ATOM 1427 C C . HIS A 1 186 ? 0.372 -6.448 -23.667 1.00 91.94 186 HIS A C 1
ATOM 1429 O O . HIS A 1 186 ? -0.365 -6.388 -24.651 1.00 91.94 186 HIS A O 1
ATOM 1435 N N . ALA A 1 187 ? 1.483 -7.189 -23.641 1.00 92.69 187 ALA A N 1
ATOM 1436 C CA . ALA A 1 187 ? 1.920 -7.995 -24.775 1.00 92.69 187 ALA A CA 1
ATOM 1437 C C . ALA A 1 187 ? 0.883 -9.080 -25.130 1.00 92.69 187 ALA A C 1
ATOM 1439 O O . ALA A 1 187 ? 0.551 -9.258 -26.300 1.00 92.69 187 ALA A O 1
ATOM 1440 N N . GLU A 1 188 ? 0.306 -9.774 -24.134 1.00 92.56 188 GLU A N 1
ATOM 1441 C CA . GLU A 1 188 ? -0.773 -10.761 -24.359 1.00 92.56 188 GLU A CA 1
ATOM 1442 C C . GLU A 1 188 ? -2.012 -10.127 -25.013 1.00 92.56 188 GLU A C 1
ATOM 1444 O O . GLU A 1 188 ? -2.703 -10.765 -25.811 1.00 92.56 188 GLU A O 1
ATOM 1449 N N . ARG A 1 189 ? -2.294 -8.860 -24.691 1.00 90.38 189 ARG A N 1
ATOM 1450 C CA . ARG A 1 189 ? -3.403 -8.081 -25.256 1.00 90.38 189 ARG A CA 1
ATOM 1451 C C . ARG A 1 189 ? -3.061 -7.385 -26.571 1.00 90.38 189 ARG A C 1
ATOM 1453 O O . ARG A 1 189 ? -3.915 -6.668 -27.084 1.00 90.38 189 ARG A O 1
ATOM 1460 N N . VAL A 1 190 ? -1.889 -7.668 -27.145 1.00 87.19 190 VAL A N 1
ATOM 1461 C CA . VAL A 1 190 ? -1.436 -7.134 -28.439 1.00 87.19 190 VAL A CA 1
ATOM 1462 C C . VAL A 1 190 ? -1.333 -5.604 -28.420 1.00 87.19 190 VAL A C 1
ATOM 1464 O O . VAL A 1 190 ? -1.519 -4.947 -29.439 1.00 87.19 190 VAL A O 1
ATOM 1467 N N . LEU A 1 191 ? -1.038 -5.029 -27.253 1.00 88.44 191 LEU A N 1
ATOM 1468 C CA . LEU A 1 191 ? -0.562 -3.653 -27.196 1.00 88.44 191 LEU A CA 1
ATOM 1469 C C . LEU A 1 191 ? 0.877 -3.631 -27.724 1.00 88.44 191 LEU A C 1
ATOM 1471 O O . LEU A 1 191 ? 1.654 -4.560 -27.492 1.00 88.44 191 LEU A O 1
ATOM 1475 N N . SER A 1 192 ? 1.224 -2.604 -28.489 1.00 88.50 192 SER A N 1
ATOM 1476 C CA . SER A 1 192 ? 2.584 -2.374 -28.959 1.00 88.50 192 SER A CA 1
ATOM 1477 C C . SER A 1 192 ? 3.330 -1.438 -28.012 1.00 88.50 192 SER A C 1
ATOM 1479 O O . SER A 1 192 ? 2.724 -0.608 -27.334 1.00 88.50 192 SER A O 1
ATOM 1481 N N . CYS A 1 193 ? 4.665 -1.509 -28.000 1.00 88.31 193 CYS A N 1
ATOM 1482 C CA . CYS A 1 193 ? 5.491 -0.554 -27.260 1.00 88.31 193 CYS A CA 1
ATOM 1483 C C . CYS A 1 193 ? 5.140 0.899 -27.625 1.00 88.31 193 CYS A C 1
ATOM 1485 O O . CYS A 1 193 ? 5.052 1.737 -26.735 1.00 88.31 193 CYS A O 1
ATOM 1487 N N . ALA A 1 194 ? 4.871 1.182 -28.905 1.00 85.94 194 ALA A N 1
ATOM 1488 C CA . ALA A 1 194 ? 4.535 2.523 -29.387 1.00 85.94 194 ALA A CA 1
ATOM 1489 C C . ALA A 1 194 ? 3.109 2.994 -29.039 1.00 85.94 194 ALA A C 1
ATOM 1491 O O . ALA A 1 194 ? 2.817 4.181 -29.184 1.00 85.94 194 ALA A O 1
ATOM 1492 N N . ASP A 1 195 ? 2.229 2.099 -28.578 1.00 85.12 195 ASP A N 1
ATOM 1493 C CA . ASP A 1 195 ? 0.905 2.489 -28.077 1.00 85.12 195 ASP A CA 1
ATOM 1494 C C . ASP A 1 195 ? 1.019 3.118 -26.683 1.00 85.12 195 ASP A C 1
ATOM 1496 O O . ASP A 1 195 ? 0.284 4.049 -26.357 1.00 85.12 195 ASP A O 1
ATOM 1500 N N . CYS A 1 196 ? 1.973 2.642 -25.874 1.00 85.50 196 CYS A N 1
ATOM 1501 C CA . CYS A 1 196 ? 2.270 3.200 -24.555 1.00 85.50 196 CYS A CA 1
ATOM 1502 C C . CYS A 1 196 ? 3.308 4.325 -24.633 1.00 85.50 196 CYS A C 1
ATOM 1504 O O . CYS A 1 196 ? 3.145 5.352 -23.983 1.00 85.50 196 CYS A O 1
ATOM 1506 N N . HIS A 1 197 ? 4.357 4.148 -25.436 1.00 86.81 197 HIS A N 1
ATOM 1507 C CA . HIS A 1 197 ? 5.373 5.155 -25.737 1.00 86.81 197 HIS A CA 1
ATOM 1508 C C . HIS A 1 197 ? 4.983 5.883 -27.023 1.00 86.81 197 HIS A C 1
ATOM 1510 O O . HIS A 1 197 ? 5.595 5.696 -28.070 1.00 86.81 197 HIS A O 1
ATOM 1516 N N . ALA A 1 198 ? 3.908 6.662 -26.990 1.00 79.75 198 ALA A N 1
ATOM 1517 C CA . ALA A 1 198 ? 3.455 7.361 -28.185 1.00 79.75 198 ALA A CA 1
ATOM 1518 C C . ALA A 1 198 ? 4.349 8.575 -28.493 1.00 79.75 198 ALA A C 1
ATOM 1520 O O . ALA A 1 198 ? 4.858 9.244 -27.592 1.00 79.75 198 ALA A O 1
ATOM 1521 N N . ALA A 1 199 ? 4.489 8.906 -29.780 1.00 82.31 199 ALA A N 1
ATOM 1522 C CA . ALA A 1 199 ? 5.054 10.187 -30.194 1.00 82.31 199 ALA A CA 1
ATOM 1523 C C . ALA A 1 199 ? 4.260 11.338 -29.553 1.00 82.31 199 ALA A C 1
ATOM 1525 O O . ALA A 1 199 ? 3.026 11.356 -29.610 1.00 82.31 199 ALA A O 1
ATOM 1526 N N . ALA A 1 200 ? 4.955 12.325 -28.983 1.00 79.56 200 ALA A N 1
ATOM 1527 C CA . ALA A 1 200 ? 4.320 13.422 -28.249 1.00 79.56 200 ALA A CA 1
ATOM 1528 C C . ALA A 1 200 ? 3.391 14.288 -29.120 1.00 79.56 200 ALA A C 1
ATOM 1530 O O . ALA A 1 200 ? 2.526 14.988 -28.603 1.00 79.56 200 ALA A O 1
ATOM 1531 N N . ASN A 1 201 ? 3.538 14.241 -30.444 1.00 80.69 201 ASN A N 1
ATOM 1532 C CA . ASN A 1 201 ? 2.676 14.928 -31.404 1.00 80.69 201 ASN A CA 1
ATOM 1533 C C . ASN A 1 201 ? 1.761 13.974 -32.195 1.00 80.69 201 ASN A C 1
ATOM 1535 O O . ASN A 1 201 ? 1.244 14.359 -33.243 1.00 80.69 201 ASN A O 1
ATOM 1539 N N . ASN A 1 202 ? 1.561 12.739 -31.717 1.00 79.38 202 ASN A N 1
ATOM 1540 C CA . ASN A 1 202 ? 0.650 11.789 -32.348 1.00 79.38 202 ASN A CA 1
ATOM 1541 C C . ASN A 1 202 ? -0.803 12.313 -32.282 1.00 79.38 202 ASN A C 1
ATOM 1543 O O . ASN A 1 202 ? -1.346 12.438 -31.179 1.00 79.38 202 ASN A O 1
ATOM 1547 N N . PRO A 1 203 ? -1.468 12.566 -33.430 1.00 73.44 203 PRO A N 1
ATOM 1548 C CA . PRO A 1 203 ? -2.811 13.146 -33.468 1.00 73.44 203 PRO A CA 1
ATOM 1549 C C . PRO A 1 203 ? -3.910 12.209 -32.942 1.00 73.44 203 PRO A C 1
ATOM 1551 O O . PRO A 1 203 ? -5.029 12.660 -32.707 1.00 73.44 203 PRO A O 1
ATOM 1554 N N . THR A 1 204 ? -3.628 10.913 -32.772 1.00 71.38 204 THR A N 1
ATOM 1555 C CA . THR A 1 204 ? -4.595 9.931 -32.256 1.00 71.38 204 THR A CA 1
ATOM 1556 C C . THR A 1 204 ? -4.358 9.546 -30.797 1.00 71.38 204 THR A C 1
ATOM 1558 O O . THR A 1 204 ? -5.140 8.769 -30.252 1.00 71.38 204 THR A O 1
ATOM 1561 N N . ALA A 1 205 ? -3.296 10.046 -30.158 1.00 64.69 205 ALA A N 1
ATOM 1562 C CA . ALA A 1 205 ? -3.022 9.757 -28.754 1.00 64.69 205 ALA A CA 1
ATOM 1563 C C . ALA A 1 205 ? -3.922 10.613 -27.834 1.00 64.69 205 ALA A C 1
ATOM 1565 O O . ALA A 1 205 ? -4.094 11.809 -28.095 1.00 64.69 205 ALA A O 1
ATOM 1566 N N . PRO A 1 206 ? -4.489 10.051 -26.748 1.00 54.47 206 PRO A N 1
ATOM 1567 C CA . PRO A 1 206 ? -5.210 10.839 -25.757 1.00 54.47 206 PRO A CA 1
ATOM 1568 C C . PRO A 1 206 ? -4.226 11.789 -25.067 1.00 54.47 206 PRO A C 1
ATOM 1570 O O . PRO A 1 206 ? -3.274 11.348 -24.432 1.00 54.47 206 PRO A O 1
ATOM 1573 N N . GLN A 1 207 ? -4.430 13.100 -25.204 1.00 55.38 207 GLN A N 1
ATOM 1574 C CA . GLN A 1 207 ? -3.626 14.102 -24.505 1.00 55.38 207 GLN A CA 1
ATOM 1575 C C . GLN A 1 207 ? -4.524 14.996 -23.655 1.00 55.38 207 GLN A C 1
ATOM 1577 O O . GLN A 1 207 ? -5.423 15.667 -24.167 1.00 55.38 207 GLN A O 1
ATOM 1582 N N . GLY A 1 208 ? -4.266 15.025 -22.346 1.00 48.31 208 GLY A N 1
ATOM 1583 C CA . GLY A 1 208 ? -4.928 15.930 -21.412 1.00 48.31 208 GLY A CA 1
ATOM 1584 C C . GLY A 1 208 ? -4.656 17.402 -21.751 1.00 48.31 208 GLY A C 1
ATOM 1585 O O . GLY A 1 208 ? -3.532 17.808 -22.053 1.00 48.31 208 GLY A O 1
ATOM 1586 N N . LEU A 1 209 ? -5.697 18.234 -21.704 1.00 46.44 209 LEU A N 1
ATOM 1587 C CA . LEU A 1 209 ? -5.580 19.682 -21.869 1.00 46.44 209 LEU A CA 1
ATOM 1588 C C . LEU A 1 209 ? -5.167 20.332 -20.539 1.00 46.44 209 LEU A C 1
ATOM 1590 O O . LEU A 1 209 ? -5.908 20.264 -19.564 1.00 46.44 209 LEU A O 1
ATOM 1594 N N . SER A 1 210 ? -4.059 21.078 -20.525 1.00 42.91 210 SER A N 1
ATOM 1595 C CA . SER A 1 210 ? -3.989 22.276 -19.680 1.00 42.91 210 SER A CA 1
ATOM 1596 C C . SER A 1 210 ? -4.825 23.361 -20.363 1.00 42.91 210 SER A C 1
ATOM 1598 O O . SER A 1 210 ? -4.534 23.757 -21.492 1.00 42.91 210 SER A O 1
ATOM 1600 N N . ALA A 1 211 ? -5.899 23.800 -19.709 1.00 41.31 211 ALA A N 1
ATOM 1601 C CA . ALA A 1 211 ? -6.913 24.693 -20.270 1.00 41.31 211 ALA A CA 1
ATOM 1602 C C . ALA A 1 211 ? -6.459 26.159 -20.472 1.00 41.31 211 ALA A C 1
ATOM 1604 O O . ALA A 1 211 ? -7.270 26.983 -20.889 1.00 41.31 211 ALA A O 1
ATOM 1605 N N . ASP A 1 212 ? -5.191 26.503 -20.209 1.00 45.66 212 ASP A N 1
ATOM 1606 C CA . ASP A 1 212 ? -4.783 27.901 -19.976 1.00 45.66 212 ASP A CA 1
ATOM 1607 C C . ASP A 1 212 ? -3.707 28.477 -20.911 1.00 45.66 212 ASP A C 1
ATOM 1609 O O . ASP A 1 212 ? -3.071 29.486 -20.608 1.00 45.66 212 ASP A O 1
ATOM 1613 N N . SER A 1 213 ? -3.509 27.921 -22.106 1.00 46.00 213 SER A N 1
ATOM 1614 C CA . SER A 1 213 ? -2.452 28.410 -22.999 1.00 46.00 213 SER A CA 1
ATOM 1615 C C . SER A 1 213 ? -2.956 29.395 -24.072 1.00 46.00 213 SER A C 1
ATOM 1617 O O . SER A 1 213 ? -2.836 29.159 -25.274 1.00 46.00 213 SER A O 1
ATOM 1619 N N . LYS A 1 214 ? -3.491 30.554 -23.664 1.00 46.81 214 LYS A N 1
ATOM 1620 C CA . LYS A 1 214 ? -3.899 31.637 -24.597 1.00 46.81 214 LYS A CA 1
ATOM 1621 C C . LYS A 1 214 ? -2.732 32.292 -25.372 1.00 46.81 214 LYS A C 1
ATOM 1623 O O . LYS A 1 214 ? -2.961 33.205 -26.159 1.00 46.81 214 LYS A O 1
ATOM 1628 N N . THR A 1 215 ? -1.494 31.840 -25.170 1.00 50.06 215 THR A N 1
ATOM 1629 C CA . THR A 1 215 ? -0.257 32.375 -25.775 1.00 50.06 215 THR A CA 1
ATOM 1630 C C . THR A 1 215 ? 0.547 31.345 -26.579 1.00 50.06 215 THR A C 1
ATOM 1632 O O . THR A 1 215 ? 1.683 31.623 -26.966 1.00 50.06 215 THR A O 1
ATOM 1635 N N . VAL A 1 216 ? -0.010 30.166 -26.870 1.00 48.78 216 VAL A N 1
ATOM 1636 C CA . VAL A 1 216 ? 0.697 29.139 -27.650 1.00 48.78 216 VAL A CA 1
ATOM 1637 C C . VAL A 1 216 ? 0.603 29.449 -29.145 1.00 48.78 216 VAL A C 1
ATOM 1639 O O . VAL A 1 216 ? -0.473 29.433 -29.734 1.00 48.78 216 VAL A O 1
ATOM 1642 N N . LYS A 1 217 ? 1.754 29.758 -29.759 1.00 43.47 217 LYS A N 1
ATOM 1643 C CA . LYS A 1 217 ? 1.893 30.020 -31.205 1.00 43.47 217 LYS A CA 1
ATOM 1644 C C . LYS A 1 217 ? 1.785 28.757 -32.073 1.00 43.47 217 LYS A C 1
ATOM 1646 O O . LYS A 1 217 ? 1.532 28.888 -33.265 1.00 43.47 217 LYS A O 1
ATOM 1651 N N . TYR A 1 218 ? 2.005 27.572 -31.502 1.00 46.47 218 TYR A N 1
ATOM 1652 C CA . TYR A 1 218 ? 1.950 26.279 -32.186 1.00 46.47 218 TYR A CA 1
ATOM 1653 C C . TYR A 1 218 ? 1.590 25.182 -31.181 1.00 46.47 218 TYR A C 1
ATOM 1655 O O . TYR A 1 218 ? 2.311 24.994 -30.202 1.00 46.47 218 TYR A O 1
ATOM 1663 N N . ASP A 1 219 ? 0.470 24.495 -31.412 1.00 54.97 219 ASP A N 1
ATOM 1664 C CA . ASP A 1 219 ? 0.033 23.352 -30.611 1.00 54.97 219 ASP A CA 1
ATOM 1665 C C . ASP A 1 219 ? 0.390 22.054 -31.359 1.00 54.97 219 ASP A C 1
ATOM 1667 O O . ASP A 1 219 ? -0.232 21.769 -32.388 1.00 54.97 219 ASP A O 1
ATOM 1671 N N . PRO A 1 220 ? 1.366 21.257 -30.883 1.00 53.12 220 PRO A N 1
ATOM 1672 C CA . PRO A 1 220 ? 1.759 20.007 -31.536 1.00 53.12 220 PRO A CA 1
ATOM 1673 C C . PRO A 1 220 ? 0.629 18.962 -31.589 1.00 53.12 220 PRO A C 1
ATOM 1675 O O . PRO A 1 220 ? 0.729 18.012 -32.359 1.00 53.12 220 PRO A O 1
ATOM 1678 N N . ARG A 1 221 ? -0.464 19.152 -30.833 1.00 57.56 221 ARG A N 1
ATOM 1679 C CA . ARG A 1 221 ? -1.676 18.308 -30.841 1.00 57.56 221 ARG A CA 1
ATOM 1680 C C . ARG A 1 221 ? -2.644 18.645 -31.972 1.00 57.56 221 ARG A C 1
ATOM 1682 O O . ARG A 1 221 ? -3.571 17.889 -32.238 1.00 57.56 221 ARG A O 1
ATOM 1689 N N . GLY A 1 222 ? -2.461 19.802 -32.608 1.00 59.50 222 GLY A N 1
ATOM 1690 C CA . GLY A 1 222 ? -3.292 20.290 -33.708 1.00 59.50 222 GLY A CA 1
ATOM 1691 C C . GLY A 1 222 ? -2.762 19.926 -35.093 1.00 59.50 222 GLY A C 1
ATOM 1692 O O . GLY A 1 222 ? -3.249 20.478 -36.081 1.00 59.50 222 GLY A O 1
ATOM 1693 N N . LEU A 1 223 ? -1.744 19.062 -35.182 1.00 69.69 223 LEU A N 1
ATOM 1694 C CA . LEU A 1 223 ? -1.170 18.673 -36.463 1.00 69.69 223 LEU A CA 1
ATOM 1695 C C . LEU A 1 223 ? -2.173 17.891 -37.307 1.00 69.69 223 LEU A C 1
ATOM 1697 O O . LEU A 1 223 ? -2.865 16.990 -36.830 1.00 69.69 223 LEU A O 1
ATOM 1701 N N . SER A 1 224 ? -2.211 18.212 -38.600 1.00 79.00 224 SER A N 1
ATOM 1702 C CA . SER A 1 224 ? -2.861 17.337 -39.565 1.00 79.00 224 SER A CA 1
ATOM 1703 C C . SER A 1 224 ? -2.101 16.006 -39.636 1.00 79.00 224 SER A C 1
ATOM 1705 O O . SER A 1 224 ? -0.896 15.956 -39.382 1.00 79.00 224 SER A O 1
ATOM 1707 N N . ALA A 1 225 ? -2.772 14.922 -40.035 1.00 78.44 225 ALA A N 1
ATOM 1708 C CA . ALA A 1 225 ? -2.098 13.639 -40.250 1.00 78.44 225 ALA A CA 1
ATOM 1709 C C . ALA A 1 225 ? -0.920 13.764 -41.238 1.00 78.44 225 ALA A C 1
ATOM 1711 O O . ALA A 1 225 ? 0.106 13.121 -41.055 1.00 78.44 225 ALA A O 1
ATOM 1712 N N . HIS A 1 226 ? -1.037 14.642 -42.241 1.00 81.31 226 HIS A N 1
ATOM 1713 C CA . HIS A 1 226 ? 0.042 14.958 -43.178 1.00 81.31 226 HIS A CA 1
ATOM 1714 C C . HIS A 1 226 ? 1.265 15.559 -42.472 1.00 81.31 226 HIS A C 1
ATOM 1716 O O . HIS A 1 226 ? 2.389 15.105 -42.677 1.00 81.31 226 HIS A O 1
ATOM 1722 N N . ASP A 1 227 ? 1.052 16.562 -41.621 1.00 83.31 227 ASP A N 1
ATOM 1723 C CA . ASP A 1 227 ? 2.150 17.238 -40.932 1.00 83.31 227 ASP A CA 1
ATOM 1724 C C . ASP A 1 227 ? 2.792 16.327 -39.884 1.00 83.31 227 ASP A C 1
ATOM 1726 O O . ASP A 1 227 ? 4.012 16.317 -39.759 1.00 83.31 227 ASP A O 1
ATOM 1730 N N . PHE A 1 228 ? 2.004 15.501 -39.189 1.00 85.12 228 PHE A N 1
ATOM 1731 C CA . PHE A 1 228 ? 2.540 14.470 -38.301 1.00 85.12 228 PHE A CA 1
ATOM 1732 C C . PHE A 1 228 ? 3.417 13.465 -39.056 1.00 85.12 228 PHE A C 1
ATOM 1734 O O . PHE A 1 228 ? 4.514 13.175 -38.601 1.00 85.12 228 PHE A O 1
ATOM 1741 N N . LEU A 1 229 ? 2.988 12.971 -40.224 1.00 83.25 229 LEU A N 1
ATOM 1742 C CA . LEU A 1 229 ? 3.792 12.040 -41.025 1.00 83.25 229 LEU A CA 1
ATOM 1743 C C . LEU A 1 229 ? 5.103 12.673 -41.516 1.00 83.25 229 LEU A C 1
ATOM 1745 O O . LEU A 1 229 ? 6.107 11.975 -41.656 1.00 83.25 229 LEU A O 1
ATOM 1749 N N . ARG A 1 230 ? 5.127 13.991 -41.742 1.00 87.38 230 ARG A N 1
ATOM 1750 C CA . ARG A 1 230 ? 6.342 14.716 -42.134 1.00 87.38 230 ARG A CA 1
ATOM 1751 C C . ARG A 1 230 ? 7.312 14.917 -40.967 1.00 87.38 230 ARG A C 1
ATOM 1753 O O . ARG A 1 230 ? 8.514 14.784 -41.163 1.00 87.38 230 ARG A O 1
ATOM 1760 N N . GLN A 1 231 ? 6.812 15.250 -39.781 1.00 87.88 231 GLN A N 1
ATOM 1761 C CA . GLN A 1 231 ? 7.622 15.607 -38.608 1.00 87.88 231 GLN A CA 1
ATOM 1762 C C . GLN A 1 231 ? 7.127 14.902 -37.329 1.00 87.88 231 GLN A C 1
ATOM 1764 O O . GLN A 1 231 ? 6.716 15.562 -36.373 1.00 87.88 231 GLN A O 1
ATOM 1769 N N . PRO A 1 232 ? 7.133 13.560 -37.285 1.00 86.25 232 PRO A N 1
ATOM 1770 C CA . PRO A 1 232 ? 6.763 12.819 -36.084 1.00 86.25 232 PRO A CA 1
ATOM 1771 C C . PRO A 1 232 ? 7.827 13.000 -34.997 1.00 86.25 232 PRO A C 1
ATOM 1773 O O . PRO A 1 232 ? 9.026 12.869 -35.256 1.00 86.25 232 PRO A O 1
ATOM 1776 N N . ASP A 1 233 ? 7.389 13.275 -33.773 1.00 85.81 233 ASP A N 1
ATOM 1777 C CA . ASP A 1 233 ? 8.264 13.327 -32.605 1.00 85.81 233 ASP A CA 1
ATOM 1778 C C . ASP A 1 233 ? 8.780 11.915 -32.296 1.00 85.81 233 ASP A C 1
ATOM 1780 O O . ASP A 1 233 ? 7.997 10.996 -32.056 1.00 85.81 233 ASP A O 1
ATOM 1784 N N . HIS A 1 234 ? 10.099 11.738 -32.341 1.00 87.00 234 HIS A N 1
ATOM 1785 C CA . HIS A 1 234 ? 10.759 10.453 -32.107 1.00 87.00 234 HIS A CA 1
ATOM 1786 C C . HIS A 1 234 ? 11.390 10.355 -30.714 1.00 87.00 234 HIS A C 1
ATOM 1788 O O . HIS A 1 234 ? 12.321 9.577 -30.508 1.00 87.00 234 HIS A O 1
ATOM 1794 N N . GLY A 1 235 ? 10.901 11.129 -29.747 1.00 83.19 235 GLY A N 1
ATOM 1795 C CA . GLY A 1 235 ? 11.395 11.080 -28.379 1.00 83.19 235 GLY A CA 1
ATOM 1796 C C . GLY A 1 235 ? 11.069 9.767 -27.678 1.00 83.19 235 GLY A C 1
ATOM 1797 O O . GLY A 1 235 ? 11.933 9.224 -26.999 1.00 83.19 235 GLY A O 1
ATOM 1798 N N . PHE A 1 236 ? 9.843 9.245 -27.827 1.00 77.75 236 PHE A N 1
ATOM 1799 C CA . PHE A 1 236 ? 9.350 8.024 -27.150 1.00 77.75 236 PHE A CA 1
ATOM 1800 C C . PHE A 1 236 ? 9.546 8.008 -25.612 1.00 77.75 236 PHE A C 1
ATOM 1802 O O . PHE A 1 236 ? 9.382 6.975 -24.960 1.00 77.75 236 PHE A O 1
ATOM 1809 N N . THR A 1 237 ? 9.880 9.154 -25.009 1.00 68.25 237 THR A N 1
ATOM 1810 C CA . THR A 1 237 ? 10.264 9.275 -23.595 1.00 68.25 237 THR A CA 1
ATOM 1811 C C . THR A 1 237 ? 9.065 9.348 -22.655 1.00 68.25 237 THR A C 1
ATOM 1813 O O . THR A 1 237 ? 9.193 9.025 -21.476 1.00 68.25 237 THR A O 1
ATOM 1816 N N . ALA A 1 238 ? 7.895 9.744 -23.159 1.00 67.50 238 ALA A N 1
ATOM 1817 C CA . ALA A 1 238 ? 6.665 9.822 -22.385 1.00 67.50 238 ALA A CA 1
ATOM 1818 C C . ALA A 1 238 ? 5.849 8.532 -22.554 1.00 67.50 238 ALA A C 1
ATOM 1820 O O . ALA A 1 238 ? 5.172 8.344 -23.565 1.00 67.50 238 ALA A O 1
ATOM 1821 N N . ALA A 1 239 ? 5.912 7.646 -21.559 1.00 77.38 239 ALA A N 1
ATOM 1822 C CA . ALA A 1 239 ? 4.993 6.517 -21.462 1.00 77.38 239 ALA A CA 1
ATOM 1823 C C . ALA A 1 239 ? 3.644 6.978 -20.887 1.00 77.38 239 ALA A C 1
ATOM 1825 O O . ALA A 1 239 ? 3.605 7.736 -19.913 1.00 77.38 239 ALA A O 1
ATOM 1826 N N . LEU A 1 240 ? 2.537 6.502 -21.458 1.00 80.81 240 LEU A N 1
ATOM 1827 C CA . LEU A 1 240 ? 1.206 6.714 -20.894 1.00 80.81 240 LEU A CA 1
ATOM 1828 C C . LEU A 1 240 ? 1.116 6.051 -19.509 1.00 80.81 240 LEU A C 1
ATOM 1830 O O . LEU A 1 240 ? 1.393 4.854 -19.389 1.00 80.81 240 LEU A O 1
ATOM 1834 N N . PRO A 1 241 ? 0.704 6.778 -18.454 1.00 82.38 241 PRO A N 1
ATOM 1835 C CA . PRO A 1 241 ? 0.475 6.154 -17.163 1.00 82.38 241 PRO A CA 1
ATOM 1836 C C . PRO A 1 241 ? -0.753 5.241 -17.241 1.00 82.38 241 PRO A C 1
ATOM 1838 O O . PRO A 1 241 ? -1.701 5.503 -17.983 1.00 82.38 241 PRO A O 1
ATOM 1841 N N . CYS A 1 242 ? -0.770 4.196 -16.411 1.00 85.75 242 CYS A N 1
ATOM 1842 C CA . CYS A 1 242 ? -1.831 3.184 -16.404 1.00 85.75 242 CYS A CA 1
ATOM 1843 C C . CYS A 1 242 ? -3.251 3.787 -16.363 1.00 85.75 242 CYS A C 1
ATOM 1845 O O . CYS A 1 242 ? -4.162 3.260 -16.998 1.00 85.75 242 CYS A O 1
ATOM 1847 N N . SER A 1 243 ? -3.441 4.903 -15.650 1.00 83.06 243 SER A N 1
ATOM 1848 C CA . SER A 1 243 ? -4.731 5.585 -15.478 1.00 83.06 243 SER A CA 1
ATOM 1849 C C . SER A 1 243 ? -5.303 6.226 -16.746 1.00 83.06 243 SER A C 1
ATOM 1851 O O . SER A 1 243 ? -6.505 6.461 -16.792 1.00 83.06 243 SER A O 1
ATOM 1853 N N . GLU A 1 244 ? -4.490 6.496 -17.772 1.00 82.44 244 GLU A N 1
ATOM 1854 C CA . GL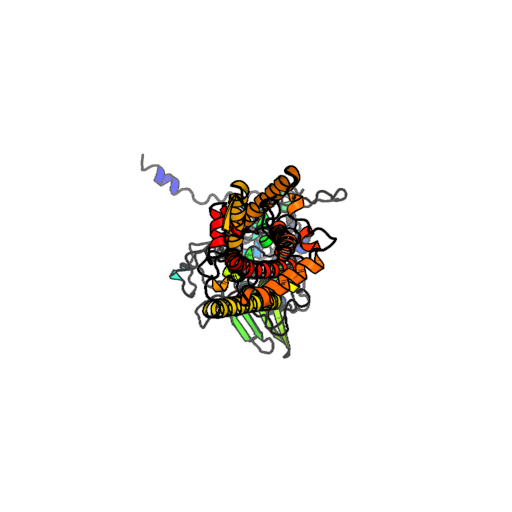U A 1 244 ? -4.995 7.006 -19.062 1.00 82.44 244 GLU A CA 1
ATOM 1855 C C . GLU A 1 244 ? -5.695 5.902 -19.872 1.00 82.44 244 GLU A C 1
ATOM 1857 O O . GLU A 1 244 ? -6.534 6.187 -20.722 1.00 82.44 244 GLU A O 1
ATOM 1862 N N . CYS A 1 245 ? -5.385 4.631 -19.588 1.00 81.56 245 CYS A N 1
ATOM 1863 C CA . CYS A 1 245 ? -5.988 3.469 -20.249 1.00 81.56 245 CYS A CA 1
ATOM 1864 C C . CYS A 1 245 ? -6.947 2.678 -19.339 1.00 81.56 245 CYS A C 1
ATOM 1866 O O . CYS A 1 245 ? -7.849 2.000 -19.834 1.00 81.56 245 CYS A O 1
ATOM 1868 N N . HIS A 1 246 ? -6.770 2.744 -18.014 1.00 84.75 246 HIS A N 1
ATOM 1869 C CA . HIS A 1 246 ? -7.512 1.946 -17.037 1.00 84.75 246 HIS A CA 1
ATOM 1870 C C . HIS A 1 246 ? -8.288 2.794 -16.023 1.00 84.75 246 HIS A C 1
ATOM 1872 O O . HIS A 1 246 ? -7.712 3.587 -15.282 1.00 84.75 246 HIS A O 1
ATOM 1878 N N . ASP A 1 247 ? -9.584 2.497 -15.869 1.00 85.94 247 ASP A N 1
ATOM 1879 C CA . ASP A 1 247 ? -10.361 2.911 -14.695 1.00 85.94 247 ASP A CA 1
ATOM 1880 C C . ASP A 1 247 ? -10.127 1.924 -13.541 1.00 85.94 247 ASP A C 1
ATOM 1882 O O . ASP A 1 247 ? -10.805 0.899 -13.398 1.00 85.94 247 ASP A O 1
ATOM 1886 N N . ALA A 1 248 ? -9.135 2.236 -12.709 1.00 85.12 248 ALA A N 1
ATOM 1887 C CA . ALA A 1 248 ? -8.767 1.397 -11.578 1.00 85.12 248 ALA A CA 1
ATOM 1888 C C . ALA A 1 248 ? -9.862 1.323 -10.494 1.00 85.12 248 ALA A C 1
ATOM 1890 O O . ALA A 1 248 ? -9.900 0.342 -9.748 1.00 85.12 248 ALA A O 1
ATOM 1891 N N . GLY A 1 249 ? -10.768 2.303 -10.395 1.00 83.12 249 GLY A N 1
ATOM 1892 C CA . GLY A 1 249 ? -11.749 2.364 -9.308 1.00 83.12 249 GLY A CA 1
ATOM 1893 C C . GLY A 1 249 ? -12.742 1.199 -9.346 1.00 83.12 249 GLY A C 1
ATOM 1894 O O . GLY A 1 249 ? -13.034 0.567 -8.323 1.00 83.12 249 GLY A O 1
ATOM 1895 N N . GLN A 1 250 ? -13.211 0.849 -10.545 1.00 82.69 250 GLN A N 1
ATOM 1896 C CA . GLN A 1 250 ? -14.192 -0.223 -10.729 1.00 82.69 250 GLN A CA 1
ATOM 1897 C C . GLN A 1 250 ? -13.589 -1.621 -10.546 1.00 82.69 250 GLN A C 1
ATOM 1899 O O . GLN A 1 250 ? -14.238 -2.502 -9.980 1.00 82.69 250 GLN A O 1
ATOM 1904 N N . SER A 1 251 ? -12.344 -1.834 -10.978 1.00 83.38 251 SER A N 1
ATOM 1905 C CA . SER A 1 251 ? -11.691 -3.149 -10.924 1.00 83.38 251 SER A CA 1
ATOM 1906 C C . SER A 1 251 ? -11.048 -3.477 -9.568 1.00 83.38 251 SER A C 1
ATOM 1908 O O . SER A 1 251 ? -10.723 -4.638 -9.315 1.00 83.38 251 SER A O 1
ATOM 1910 N N . HIS A 1 252 ? -10.888 -2.493 -8.675 1.00 91.12 252 HIS A N 1
ATOM 1911 C CA . HIS A 1 252 ? -10.200 -2.652 -7.386 1.00 91.12 252 HIS A CA 1
ATOM 1912 C C . HIS A 1 252 ? -11.123 -2.540 -6.166 1.00 91.12 252 HIS A C 1
ATOM 1914 O O . HIS A 1 252 ? -10.667 -2.177 -5.086 1.00 91.12 252 HIS A O 1
ATOM 1920 N N . GLN A 1 253 ? -12.420 -2.852 -6.278 1.00 86.44 253 GLN A N 1
ATOM 1921 C CA . GLN A 1 253 ? -13.370 -2.763 -5.145 1.00 86.44 253 GLN A CA 1
ATOM 1922 C C . GLN A 1 253 ? -12.976 -3.622 -3.926 1.00 86.44 253 GLN A C 1
ATOM 1924 O O . GLN A 1 253 ? -13.448 -3.390 -2.815 1.00 86.44 253 GLN A O 1
ATOM 1929 N N . TRP A 1 254 ? -12.103 -4.612 -4.129 1.00 86.12 254 TRP A N 1
ATOM 1930 C CA . TRP A 1 254 ? -11.524 -5.426 -3.062 1.00 86.12 254 TRP A CA 1
ATOM 1931 C C . TRP A 1 254 ? -10.549 -4.645 -2.165 1.00 86.12 254 TRP A C 1
ATOM 1933 O O . TRP A 1 254 ? -10.369 -5.030 -1.011 1.00 86.12 254 TRP A O 1
ATOM 1943 N N . LEU A 1 255 ? -9.927 -3.580 -2.684 1.00 89.06 255 LEU A N 1
ATOM 1944 C CA . LEU A 1 255 ? -8.938 -2.757 -1.996 1.00 89.06 255 LEU A CA 1
ATOM 1945 C C . LEU A 1 255 ? -9.653 -1.622 -1.245 1.00 89.06 255 LEU A C 1
ATOM 1947 O O . LEU A 1 255 ? -10.215 -0.725 -1.879 1.00 89.06 255 LEU A O 1
ATOM 1951 N N . PRO A 1 256 ? -9.658 -1.622 0.100 1.00 86.25 256 PRO A N 1
ATOM 1952 C CA . PRO A 1 256 ? -10.209 -0.511 0.862 1.00 86.25 256 PRO A CA 1
ATOM 1953 C C . PRO A 1 256 ? -9.391 0.757 0.616 1.00 86.25 256 PRO A C 1
ATOM 1955 O O . PRO A 1 256 ? -8.175 0.684 0.468 1.00 86.25 256 PRO A O 1
ATOM 1958 N N . TYR A 1 257 ? -10.031 1.927 0.655 1.00 87.25 257 TYR A N 1
ATOM 1959 C CA . TYR A 1 257 ? -9.330 3.212 0.558 1.00 87.25 257 TYR A CA 1
ATOM 1960 C C . TYR A 1 257 ? -8.471 3.347 -0.716 1.00 87.25 257 TYR A C 1
ATOM 1962 O O . TYR A 1 257 ? -7.286 3.671 -0.642 1.00 87.25 257 TYR A O 1
ATOM 1970 N N . GLN A 1 258 ? -9.065 3.079 -1.884 1.00 89.56 258 GLN A N 1
ATOM 1971 C CA . GLN A 1 258 ? -8.387 3.080 -3.191 1.00 89.56 258 GLN A CA 1
ATOM 1972 C C . GLN A 1 258 ? -7.564 4.352 -3.441 1.00 89.56 258 GLN A C 1
ATOM 1974 O O . GLN A 1 258 ? -6.381 4.257 -3.744 1.00 89.56 258 GLN A O 1
ATOM 1979 N N . ASP A 1 259 ? -8.143 5.533 -3.209 1.00 87.44 259 ASP A N 1
ATOM 1980 C CA . ASP A 1 259 ? -7.481 6.826 -3.449 1.00 87.44 259 ASP A CA 1
ATOM 1981 C C . ASP A 1 259 ? -6.205 7.005 -2.604 1.00 87.44 259 ASP A C 1
ATOM 1983 O O . ASP A 1 259 ? -5.206 7.571 -3.051 1.00 87.44 259 ASP A O 1
ATOM 1987 N N . GLN A 1 260 ? -6.196 6.478 -1.374 1.00 87.00 260 GLN A N 1
ATOM 1988 C CA . GLN A 1 260 ? -5.004 6.506 -0.519 1.00 87.00 260 GLN A CA 1
ATOM 1989 C C . GLN A 1 260 ? -3.924 5.553 -1.024 1.00 87.00 260 GLN A C 1
ATOM 1991 O O . GLN A 1 260 ? -2.747 5.888 -0.965 1.00 87.00 260 GLN A O 1
ATOM 1996 N N . HIS A 1 261 ? -4.309 4.395 -1.557 1.00 91.31 261 HIS A N 1
ATOM 1997 C CA . HIS A 1 261 ? -3.345 3.475 -2.148 1.00 91.31 261 HIS A CA 1
ATOM 1998 C C . HIS A 1 261 ? -2.778 4.044 -3.449 1.00 91.31 261 HIS A C 1
ATOM 2000 O O . HIS A 1 261 ? -1.565 4.122 -3.585 1.00 91.31 261 HIS A O 1
ATOM 2006 N N . PHE A 1 262 ? -3.616 4.527 -4.367 1.00 90.00 262 PHE A N 1
ATOM 2007 C CA . PHE A 1 262 ? -3.171 5.049 -5.665 1.00 90.00 262 PHE A CA 1
ATOM 2008 C C . PHE A 1 262 ? -2.386 6.365 -5.571 1.00 90.00 262 PHE A C 1
ATOM 2010 O O . PHE A 1 262 ? -1.575 6.661 -6.444 1.00 90.00 262 PHE A O 1
ATOM 2017 N N . SER A 1 263 ? -2.569 7.141 -4.498 1.00 87.50 263 SER A N 1
ATOM 2018 C CA . SER A 1 263 ? -1.727 8.317 -4.233 1.00 87.50 263 SER A CA 1
ATOM 2019 C C . SER A 1 263 ? -0.346 7.971 -3.670 1.00 87.50 263 SER A C 1
ATOM 2021 O O . SER A 1 263 ? 0.526 8.835 -3.658 1.00 87.50 263 SER A O 1
ATOM 2023 N N . ARG A 1 264 ? -0.127 6.736 -3.196 1.00 89.94 264 ARG A N 1
ATOM 2024 C CA . ARG A 1 264 ? 1.129 6.308 -2.554 1.00 89.94 264 ARG A CA 1
ATOM 2025 C C . ARG A 1 264 ? 1.836 5.160 -3.258 1.00 89.94 264 ARG A C 1
ATOM 2027 O O . ARG A 1 264 ? 3.025 4.978 -3.031 1.00 89.94 264 ARG A O 1
ATOM 2034 N N . LEU A 1 265 ? 1.135 4.402 -4.090 1.00 92.38 265 LEU A N 1
ATOM 2035 C CA . LEU A 1 265 ? 1.644 3.260 -4.835 1.00 92.38 265 LEU A CA 1
ATOM 2036 C C . LEU A 1 265 ? 1.416 3.504 -6.326 1.00 92.38 265 LEU A C 1
ATOM 2038 O O . LEU A 1 265 ? 0.310 3.847 -6.746 1.00 92.38 265 LEU A O 1
ATOM 2042 N N . SER A 1 266 ? 2.454 3.286 -7.126 1.00 93.31 266 SER A N 1
ATOM 2043 C CA . SER A 1 266 ? 2.291 3.032 -8.558 1.00 93.31 266 SER A CA 1
ATOM 2044 C C . SER A 1 266 ? 1.529 1.713 -8.777 1.00 93.31 266 SER A C 1
ATOM 2046 O O . SER A 1 266 ? 1.460 0.864 -7.882 1.00 93.31 266 SER A O 1
ATOM 2048 N N . CYS A 1 267 ? 0.933 1.520 -9.956 1.00 92.38 267 CYS A N 1
ATOM 2049 C CA . CYS A 1 267 ? 0.203 0.279 -10.254 1.00 92.38 267 CYS A CA 1
ATOM 2050 C C . CYS A 1 267 ? 1.163 -0.925 -10.268 1.00 92.38 267 CYS A C 1
ATOM 2052 O O . CYS A 1 267 ? 0.855 -2.017 -9.783 1.00 92.38 267 CYS A O 1
ATOM 2054 N N . GLU A 1 268 ? 2.367 -0.684 -10.764 1.00 93.94 268 GLU A N 1
ATOM 2055 C CA . GLU A 1 268 ? 3.484 -1.601 -10.912 1.00 93.94 268 GLU A CA 1
ATOM 2056 C C . GLU A 1 268 ? 3.949 -2.151 -9.558 1.00 93.94 268 GLU A C 1
ATOM 2058 O O . GLU A 1 268 ? 4.317 -3.320 -9.470 1.00 93.94 268 GLU A O 1
ATOM 2063 N N . SER A 1 269 ? 3.824 -1.387 -8.467 1.00 93.88 269 SER A N 1
ATOM 2064 C CA . SER A 1 269 ? 4.126 -1.882 -7.113 1.00 93.88 269 SER A CA 1
ATOM 2065 C C . SER A 1 269 ? 3.336 -3.133 -6.732 1.00 93.88 269 SER A C 1
ATOM 2067 O O . SER A 1 269 ? 3.836 -3.989 -6.000 1.00 93.88 269 SER A O 1
ATOM 2069 N N . CYS A 1 270 ? 2.104 -3.264 -7.230 1.00 93.06 270 CYS A N 1
ATOM 2070 C CA . CYS A 1 270 ? 1.283 -4.450 -7.004 1.00 93.06 270 CYS A CA 1
ATOM 2071 C C . CYS A 1 270 ? 1.375 -5.440 -8.166 1.00 93.06 270 CYS A C 1
ATOM 2073 O O . CYS A 1 270 ? 1.343 -6.647 -7.926 1.00 93.06 270 CYS A O 1
ATOM 2075 N N . HIS A 1 271 ? 1.474 -4.946 -9.402 1.00 93.94 271 HIS A N 1
ATOM 2076 C CA . HIS A 1 271 ? 1.363 -5.758 -10.614 1.00 93.94 271 HIS A CA 1
ATOM 2077 C C . HIS A 1 271 ? 2.689 -6.294 -11.173 1.00 93.94 271 HIS A C 1
ATOM 2079 O O . HIS A 1 271 ? 2.644 -7.249 -11.944 1.00 93.94 271 HIS A O 1
ATOM 2085 N N . SER A 1 272 ? 3.831 -5.760 -10.734 1.00 93.06 272 SER A N 1
ATOM 2086 C CA . SER A 1 272 ? 5.193 -6.166 -11.124 1.00 93.06 272 SER A CA 1
ATOM 2087 C C . SER A 1 272 ? 6.037 -6.545 -9.896 1.00 93.06 272 SER A C 1
ATOM 2089 O O . SER A 1 272 ? 7.232 -6.278 -9.817 1.00 93.06 272 SER A O 1
ATOM 2091 N N . SER A 1 273 ? 5.405 -7.157 -8.887 1.00 85.06 273 SER A N 1
ATOM 2092 C CA . SER A 1 273 ? 6.057 -7.472 -7.601 1.00 85.06 273 SER A CA 1
ATOM 2093 C C . SER A 1 273 ? 7.070 -8.626 -7.662 1.00 85.06 273 SER A C 1
ATOM 2095 O O . SER A 1 273 ? 7.981 -8.697 -6.836 1.00 85.06 273 SER A O 1
ATOM 2097 N N . TRP A 1 274 ? 6.922 -9.526 -8.636 1.00 91.50 274 TRP A N 1
ATOM 2098 C CA . TRP A 1 274 ? 7.877 -10.589 -8.939 1.00 91.50 274 TRP A CA 1
ATOM 2099 C C . TRP A 1 274 ? 8.255 -10.515 -10.412 1.00 91.50 274 TRP A C 1
ATOM 2101 O O . TRP A 1 274 ? 7.391 -10.500 -11.289 1.00 91.50 274 TRP A O 1
ATOM 2111 N N . ILE A 1 275 ? 9.556 -10.480 -10.662 1.00 93.19 275 ILE A N 1
ATOM 2112 C CA . ILE A 1 275 ? 10.144 -10.335 -11.984 1.00 93.19 275 ILE A CA 1
ATOM 2113 C C . ILE A 1 275 ? 10.637 -11.702 -12.421 1.00 93.19 275 ILE A C 1
ATOM 2115 O O . ILE A 1 275 ? 11.533 -12.268 -11.799 1.00 93.19 275 ILE A O 1
ATOM 2119 N N . ALA A 1 276 ? 10.031 -12.239 -13.480 1.00 90.62 276 ALA A N 1
ATOM 2120 C CA . ALA A 1 276 ? 10.318 -13.584 -13.972 1.00 90.62 276 ALA A CA 1
ATOM 2121 C C . ALA A 1 276 ? 11.673 -13.696 -14.694 1.00 90.62 276 ALA A C 1
ATOM 2123 O O . ALA A 1 276 ? 12.118 -14.808 -14.961 1.00 90.62 276 ALA A O 1
ATOM 2124 N N . GLY A 1 277 ? 12.309 -12.571 -15.032 1.00 91.44 277 GLY A N 1
ATOM 2125 C CA . GLY A 1 277 ? 13.612 -12.526 -15.682 1.00 91.44 277 GLY A CA 1
ATOM 2126 C C . GLY A 1 277 ? 14.781 -12.354 -14.708 1.00 91.44 277 GLY A C 1
ATOM 2127 O O . GLY A 1 277 ? 14.614 -11.772 -13.632 1.00 91.44 277 GLY A O 1
ATOM 2128 N N . PRO A 1 278 ? 15.980 -12.833 -15.078 1.00 92.88 278 PRO A N 1
ATOM 2129 C CA . PRO A 1 278 ? 17.203 -12.508 -14.360 1.00 92.88 278 PRO A CA 1
ATOM 2130 C C . PRO A 1 278 ? 17.598 -11.049 -14.590 1.00 92.88 278 PRO A C 1
ATOM 2132 O O . PRO A 1 278 ? 17.338 -10.485 -15.649 1.00 92.88 278 PRO A O 1
ATOM 2135 N N . ALA A 1 279 ? 18.269 -10.459 -13.607 1.00 93.62 279 ALA A N 1
ATOM 2136 C CA . ALA A 1 279 ? 18.776 -9.095 -13.695 1.00 93.62 279 ALA A CA 1
ATOM 2137 C C . ALA A 1 279 ? 20.164 -8.984 -13.059 1.00 93.62 279 ALA A C 1
ATOM 2139 O O . ALA A 1 279 ? 20.561 -9.825 -12.249 1.00 93.62 279 ALA A O 1
ATOM 2140 N N . LEU A 1 280 ? 20.897 -7.929 -13.395 1.00 94.00 280 LEU A N 1
ATOM 2141 C CA . LEU A 1 280 ? 22.158 -7.586 -12.762 1.00 94.00 280 LEU A CA 1
ATOM 2142 C C . LEU A 1 280 ? 21.913 -7.297 -11.280 1.00 94.00 280 LEU A C 1
ATOM 2144 O O . LEU A 1 280 ? 21.001 -6.560 -10.899 1.00 94.00 280 LEU A O 1
ATOM 2148 N N . ALA A 1 281 ? 22.737 -7.908 -10.442 1.00 94.50 281 ALA A N 1
ATOM 2149 C CA . ALA A 1 281 ? 22.782 -7.684 -9.009 1.00 94.50 281 ALA A CA 1
ATOM 2150 C C . ALA A 1 281 ? 23.979 -6.816 -8.627 1.00 94.50 281 ALA A C 1
ATOM 2152 O O . ALA A 1 281 ? 23.838 -5.897 -7.817 1.00 94.50 281 ALA A O 1
ATOM 2153 N N . ALA A 1 282 ? 25.133 -7.101 -9.230 1.00 94.69 282 ALA A N 1
ATOM 2154 C CA . ALA A 1 282 ? 26.343 -6.316 -9.085 1.00 94.69 282 ALA A CA 1
ATOM 2155 C C . ALA A 1 282 ? 27.190 -6.364 -10.363 1.00 94.69 282 ALA A C 1
ATOM 2157 O O . ALA A 1 282 ? 27.125 -7.326 -11.129 1.00 94.69 282 ALA A O 1
ATOM 2158 N N . VAL A 1 283 ? 27.986 -5.322 -10.574 1.00 94.00 283 VAL A N 1
ATOM 2159 C CA . VAL A 1 283 ? 28.942 -5.173 -11.669 1.00 94.00 283 VAL A CA 1
ATOM 2160 C C . VAL A 1 283 ? 30.260 -4.696 -11.078 1.00 94.00 283 VAL A C 1
ATOM 2162 O O . VAL A 1 283 ? 30.290 -3.665 -10.408 1.00 94.00 283 VAL A O 1
ATOM 2165 N N . ASN A 1 284 ? 31.346 -5.411 -11.354 1.00 94.38 284 ASN A N 1
ATOM 2166 C CA . ASN A 1 284 ? 32.691 -5.001 -10.975 1.00 94.38 284 ASN A CA 1
ATOM 2167 C C . ASN A 1 284 ? 33.492 -4.585 -12.215 1.00 94.38 284 ASN A C 1
ATOM 2169 O O . ASN A 1 284 ? 33.947 -5.424 -12.993 1.00 94.38 284 ASN A O 1
ATOM 2173 N N . LEU A 1 285 ? 33.664 -3.275 -12.384 1.00 91.88 285 LEU A N 1
ATOM 2174 C CA . LEU A 1 285 ? 34.385 -2.668 -13.503 1.00 91.88 285 LEU A CA 1
ATOM 2175 C C . LEU A 1 285 ? 35.908 -2.661 -13.303 1.00 91.88 285 LEU A C 1
ATOM 2177 O O . LEU A 1 285 ? 36.629 -2.313 -14.232 1.00 91.88 285 LEU A O 1
ATOM 2181 N N . ASP A 1 286 ? 36.412 -3.087 -12.139 1.00 92.06 286 ASP A N 1
ATOM 2182 C CA . ASP A 1 286 ? 37.857 -3.193 -11.869 1.00 92.06 286 ASP A CA 1
ATOM 2183 C C . ASP A 1 286 ? 38.501 -4.429 -12.528 1.00 92.06 286 ASP A C 1
ATOM 2185 O O . ASP A 1 286 ? 39.704 -4.665 -12.398 1.00 92.06 286 ASP A O 1
ATOM 2189 N N . THR A 1 287 ? 37.702 -5.237 -13.227 1.00 89.69 287 THR A N 1
ATOM 2190 C CA . THR A 1 287 ? 38.105 -6.479 -13.900 1.00 89.69 287 THR A CA 1
ATOM 2191 C C . THR A 1 287 ? 37.884 -6.376 -15.409 1.00 89.69 287 THR A C 1
ATOM 2193 O O . THR A 1 287 ? 36.990 -5.658 -15.857 1.00 89.69 287 THR A O 1
ATOM 2196 N N . ASP A 1 288 ? 38.695 -7.089 -16.198 1.00 86.62 288 ASP A N 1
ATOM 2197 C CA . ASP A 1 288 ? 38.563 -7.160 -17.659 1.00 86.62 288 ASP A CA 1
ATOM 2198 C C . ASP A 1 288 ? 38.513 -8.634 -18.127 1.00 86.62 288 ASP A C 1
ATOM 2200 O O . ASP A 1 288 ? 39.515 -9.346 -17.982 1.00 86.62 288 ASP A O 1
ATOM 2204 N N . PRO A 1 289 ? 37.370 -9.129 -18.651 1.00 85.62 289 PRO A N 1
ATOM 2205 C CA . PRO A 1 289 ? 36.088 -8.427 -18.767 1.00 85.62 289 PRO A CA 1
ATOM 2206 C C . PRO A 1 289 ? 35.456 -8.157 -17.392 1.00 85.62 289 PRO A C 1
ATOM 2208 O O . PRO A 1 289 ? 35.764 -8.849 -16.422 1.00 85.62 289 PRO A O 1
ATOM 2211 N N . ALA A 1 290 ? 34.546 -7.180 -17.325 1.00 87.94 290 ALA A N 1
ATOM 2212 C CA . ALA A 1 290 ? 33.835 -6.843 -16.094 1.00 87.94 290 ALA A CA 1
ATOM 2213 C C . ALA A 1 290 ? 33.108 -8.067 -15.509 1.00 87.94 290 ALA A C 1
ATOM 2215 O O . ALA A 1 290 ? 32.340 -8.741 -16.200 1.00 87.94 290 ALA A O 1
ATOM 2216 N N . GLU A 1 291 ? 33.322 -8.336 -14.225 1.00 92.06 291 GLU A N 1
ATOM 2217 C CA . GLU A 1 291 ? 32.650 -9.409 -13.503 1.00 92.06 291 GLU A CA 1
ATOM 2218 C C . GLU A 1 291 ? 31.192 -9.012 -13.226 1.00 92.06 291 GLU A C 1
ATOM 2220 O O . GLU A 1 291 ? 30.903 -7.975 -12.619 1.00 92.06 291 GLU A O 1
ATOM 2225 N N . LEU A 1 292 ? 30.261 -9.851 -13.684 1.00 91.81 292 LEU A N 1
ATOM 2226 C CA . LEU A 1 292 ? 28.823 -9.643 -13.544 1.00 91.81 292 LEU A CA 1
ATOM 2227 C C . LEU A 1 292 ? 28.251 -10.640 -12.544 1.00 91.81 292 LEU A C 1
ATOM 2229 O O . LEU A 1 292 ? 28.406 -11.851 -12.698 1.00 91.81 292 LEU A O 1
ATOM 2233 N N . GLN A 1 293 ? 27.519 -10.132 -11.560 1.00 93.75 293 GLN A N 1
ATOM 2234 C CA . GLN A 1 293 ? 26.719 -10.953 -10.664 1.00 93.75 293 GLN A CA 1
ATOM 2235 C C . GLN A 1 293 ? 25.251 -10.792 -11.015 1.00 93.75 293 GLN A C 1
ATOM 2237 O O . GLN A 1 293 ? 24.742 -9.676 -11.122 1.00 93.75 293 GLN A O 1
ATOM 2242 N N . TRP A 1 294 ? 24.563 -11.918 -11.152 1.00 93.00 294 TRP A N 1
ATOM 2243 C CA . TRP A 1 294 ? 23.159 -11.973 -11.535 1.00 93.00 294 TRP A CA 1
ATOM 2244 C C . TRP A 1 294 ? 22.286 -12.345 -10.340 1.00 93.00 294 TRP A C 1
ATOM 2246 O O . TRP A 1 294 ? 22.691 -13.102 -9.459 1.00 93.00 294 TRP A O 1
ATOM 2256 N N . ARG A 1 295 ? 21.060 -11.828 -10.324 1.00 94.31 295 ARG A N 1
ATOM 2257 C CA . ARG A 1 295 ? 19.979 -12.270 -9.437 1.00 94.31 295 ARG A CA 1
ATOM 2258 C C . ARG A 1 295 ? 18.850 -12.876 -10.247 1.00 94.31 295 ARG A C 1
ATOM 2260 O O . ARG A 1 295 ? 18.720 -12.624 -11.442 1.00 94.31 295 ARG A O 1
ATOM 2267 N N . GLY A 1 296 ? 18.021 -13.660 -9.569 1.00 94.00 296 GLY A N 1
ATOM 2268 C CA . GLY A 1 296 ? 16.899 -14.354 -10.194 1.00 94.00 296 GLY A CA 1
ATOM 2269 C C . GLY A 1 296 ? 17.313 -15.474 -11.145 1.00 94.00 296 GLY A C 1
ATOM 2270 O O . GLY A 1 296 ? 16.499 -15.921 -11.950 1.00 94.00 296 GLY A O 1
ATOM 2271 N N . ILE A 1 297 ? 18.561 -15.935 -11.046 1.00 92.50 297 ILE A N 1
ATOM 2272 C CA . ILE A 1 297 ? 19.081 -17.117 -11.728 1.00 92.50 297 ILE A CA 1
ATOM 2273 C C . ILE A 1 297 ? 20.034 -17.863 -10.795 1.00 92.50 297 ILE A C 1
ATOM 2275 O O . ILE A 1 297 ? 20.769 -17.258 -10.014 1.00 92.50 297 ILE A O 1
ATOM 2279 N N . THR A 1 298 ? 19.989 -19.187 -10.832 1.00 91.12 298 THR A N 1
ATOM 2280 C CA . THR A 1 298 ? 20.907 -20.069 -10.110 1.00 91.12 298 THR A CA 1
ATOM 2281 C C . THR A 1 298 ? 21.325 -21.171 -11.066 1.00 91.12 298 THR A C 1
ATOM 2283 O O . THR A 1 298 ? 20.476 -21.930 -11.525 1.00 91.12 298 THR A O 1
ATOM 2286 N N . GLU A 1 299 ? 22.619 -21.220 -11.390 1.00 86.81 299 GLU A N 1
ATOM 2287 C CA . GLU A 1 299 ? 23.152 -22.034 -12.491 1.00 86.81 299 GLU A CA 1
ATOM 2288 C C . GLU A 1 299 ? 22.459 -21.661 -13.816 1.00 86.81 299 GLU A C 1
ATOM 2290 O O . GLU A 1 299 ? 22.707 -20.584 -14.351 1.00 86.81 299 GLU A O 1
ATOM 2295 N N . GLU A 1 300 ? 21.541 -22.496 -14.299 1.00 85.44 300 GLU A N 1
ATOM 2296 C CA . GLU A 1 300 ? 20.728 -22.260 -15.502 1.00 85.44 300 GLU A CA 1
ATOM 2297 C C . GLU A 1 300 ? 19.227 -22.138 -15.189 1.00 85.44 300 GLU A C 1
ATOM 2299 O O . GLU A 1 300 ? 18.400 -22.004 -16.094 1.00 85.44 300 GLU A O 1
ATOM 2304 N N . LEU A 1 301 ? 18.850 -22.225 -13.909 1.00 93.44 301 LEU A N 1
ATOM 2305 C CA . LEU A 1 301 ? 17.466 -22.146 -13.466 1.00 93.44 301 LEU A CA 1
ATOM 2306 C C . LEU A 1 301 ? 17.105 -20.700 -13.134 1.00 93.44 301 LEU A C 1
ATOM 2308 O O . LEU A 1 301 ? 17.613 -20.114 -12.177 1.00 93.44 301 LEU A O 1
ATOM 2312 N N . VAL A 1 302 ? 16.177 -20.138 -13.898 1.00 94.12 302 VAL A N 1
ATOM 2313 C CA . VAL A 1 302 ? 15.599 -18.824 -13.623 1.00 94.12 302 VAL A CA 1
ATOM 2314 C C . VAL A 1 302 ? 14.645 -18.953 -12.442 1.00 94.12 302 VAL A C 1
ATOM 2316 O O . VAL A 1 302 ? 13.687 -19.718 -12.480 1.00 94.12 302 VAL A O 1
ATOM 2319 N N . THR A 1 303 ? 14.896 -18.210 -11.377 1.00 94.56 303 THR A N 1
ATOM 2320 C CA . THR A 1 303 ? 14.045 -18.160 -10.178 1.00 94.56 303 THR A CA 1
ATOM 2321 C C . THR A 1 303 ? 13.250 -16.856 -10.099 1.00 94.56 303 THR A C 1
ATOM 2323 O O . THR A 1 303 ? 12.246 -16.774 -9.388 1.00 94.56 303 THR A O 1
ATOM 2326 N N . GLY A 1 304 ? 13.665 -15.844 -10.866 1.00 93.25 304 GLY A N 1
ATOM 2327 C CA . GLY A 1 304 ? 13.140 -14.491 -10.769 1.00 93.25 304 GLY A CA 1
ATOM 2328 C C . GLY A 1 304 ? 13.505 -13.817 -9.444 1.00 93.25 304 GLY A C 1
ATOM 2329 O O . GLY A 1 304 ? 14.170 -14.396 -8.583 1.00 93.25 304 GLY A O 1
ATOM 2330 N N . TYR A 1 305 ? 13.095 -12.569 -9.258 1.00 94.00 305 TYR A N 1
ATOM 2331 C CA . TYR A 1 305 ? 13.394 -11.831 -8.029 1.00 94.00 305 TYR A CA 1
ATOM 2332 C C . TYR A 1 305 ? 12.264 -10.873 -7.636 1.00 94.00 305 TYR A C 1
ATOM 2334 O O . TYR A 1 305 ? 11.383 -10.561 -8.435 1.00 94.00 305 TYR A O 1
ATOM 2342 N N . GLN A 1 306 ? 12.273 -10.436 -6.375 1.00 92.94 306 GLN A N 1
ATOM 2343 C CA . GLN A 1 306 ? 11.361 -9.408 -5.870 1.00 92.94 306 GLN A CA 1
ATOM 2344 C C . GLN A 1 306 ? 12.001 -8.031 -6.016 1.00 92.94 306 GLN A C 1
ATOM 2346 O O . GLN A 1 306 ? 13.134 -7.822 -5.576 1.00 92.94 306 GLN A O 1
ATOM 2351 N N . ALA A 1 307 ? 11.280 -7.109 -6.647 1.00 93.56 307 ALA A N 1
ATOM 2352 C CA . ALA A 1 307 ? 11.733 -5.737 -6.821 1.00 93.56 307 ALA A CA 1
ATOM 2353 C C . ALA A 1 307 ? 11.681 -4.955 -5.501 1.00 93.56 307 ALA A C 1
ATOM 2355 O O . ALA A 1 307 ? 10.786 -5.164 -4.682 1.00 93.56 307 ALA A O 1
ATOM 2356 N N . TRP A 1 308 ? 12.602 -4.005 -5.337 1.00 93.81 308 TRP A N 1
ATOM 2357 C CA . TRP A 1 308 ? 12.569 -3.066 -4.219 1.00 93.81 308 TRP A CA 1
ATOM 2358 C C . TRP A 1 308 ? 11.555 -1.971 -4.511 1.00 93.81 308 TRP A C 1
ATOM 2360 O O . TRP A 1 308 ? 11.542 -1.419 -5.608 1.00 93.81 308 TRP A O 1
ATOM 2370 N N . LEU A 1 309 ? 10.738 -1.624 -3.521 1.00 93.81 309 LEU A N 1
ATOM 2371 C CA . LEU A 1 309 ? 9.760 -0.551 -3.649 1.00 93.81 309 LEU A CA 1
ATOM 2372 C C . LEU A 1 309 ? 10.355 0.757 -3.120 1.00 93.81 309 LEU A C 1
ATOM 2374 O O . LEU A 1 309 ? 10.564 0.903 -1.917 1.00 93.81 309 LEU A O 1
ATOM 2378 N N . LEU A 1 310 ? 10.637 1.697 -4.023 1.00 93.38 310 LEU A N 1
ATOM 2379 C CA . LEU A 1 310 ? 11.248 2.993 -3.709 1.00 93.38 310 LEU A CA 1
ATOM 2380 C C . LEU A 1 310 ? 10.379 4.143 -4.233 1.00 93.38 310 LEU A C 1
ATOM 2382 O O . LEU A 1 310 ? 9.628 3.934 -5.183 1.00 93.38 310 LEU A O 1
ATOM 2386 N N . PRO A 1 311 ? 10.459 5.349 -3.643 1.00 92.12 311 PRO A N 1
ATOM 2387 C CA . PRO A 1 311 ? 9.757 6.518 -4.156 1.00 92.1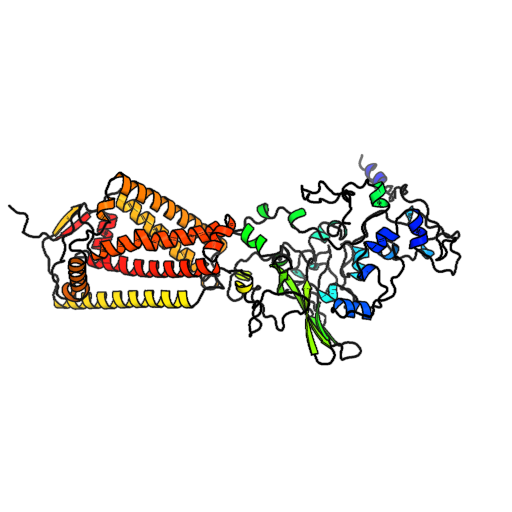2 311 PRO A CA 1
ATOM 2388 C C . PRO A 1 311 ? 10.208 6.874 -5.581 1.00 92.12 311 PRO A C 1
ATOM 2390 O O . PRO A 1 311 ? 11.401 7.042 -5.829 1.00 92.12 311 PRO A O 1
ATOM 2393 N N . ASP A 1 312 ? 9.249 6.996 -6.496 1.00 89.62 312 ASP A N 1
ATOM 2394 C CA . ASP A 1 312 ? 9.417 7.580 -7.824 1.00 89.62 312 ASP A CA 1
ATOM 2395 C C . ASP A 1 312 ? 9.496 9.118 -7.749 1.00 89.62 312 ASP A C 1
ATOM 2397 O O . ASP A 1 312 ? 9.411 9.724 -6.677 1.00 89.62 312 ASP A O 1
ATOM 2401 N N . GLU A 1 313 ? 9.645 9.777 -8.900 1.00 84.19 313 GLU A N 1
ATOM 2402 C CA . GLU A 1 313 ? 9.693 11.244 -8.985 1.00 84.19 313 GLU A CA 1
ATOM 2403 C C . GLU A 1 313 ? 8.405 11.927 -8.491 1.00 84.19 313 GLU A C 1
ATOM 2405 O O . GLU A 1 313 ? 8.428 13.099 -8.117 1.00 84.19 313 GLU A O 1
ATOM 2410 N N . GLN A 1 314 ? 7.280 11.204 -8.466 1.00 84.75 314 GLN A N 1
ATOM 2411 C CA . GLN A 1 314 ? 6.003 11.679 -7.933 1.00 84.75 314 GLN A CA 1
ATOM 2412 C C . GLN A 1 314 ? 5.822 11.340 -6.440 1.00 84.75 314 GLN A C 1
ATOM 2414 O O . GLN A 1 314 ? 4.783 11.656 -5.858 1.00 84.75 314 GLN A O 1
ATOM 2419 N N . GLY A 1 315 ? 6.819 10.719 -5.801 1.00 86.94 315 GLY A N 1
ATOM 2420 C CA . GLY A 1 315 ? 6.788 10.313 -4.397 1.00 86.94 315 GLY A CA 1
ATOM 2421 C C . GLY A 1 315 ? 5.945 9.065 -4.115 1.00 86.94 315 GLY A C 1
ATOM 2422 O O . GLY A 1 315 ? 5.683 8.766 -2.946 1.00 86.94 315 GLY A O 1
ATOM 2423 N N . ARG A 1 316 ? 5.510 8.331 -5.147 1.00 90.94 316 ARG A N 1
ATOM 2424 C CA . ARG A 1 316 ? 4.814 7.045 -5.002 1.00 90.94 316 ARG A CA 1
ATOM 2425 C C . ARG A 1 316 ? 5.832 5.923 -4.956 1.00 90.94 316 ARG A C 1
ATOM 2427 O O . ARG A 1 316 ? 6.831 5.956 -5.660 1.00 90.94 316 ARG A O 1
ATOM 2434 N N . LEU A 1 317 ? 5.570 4.884 -4.178 1.00 93.56 317 LEU A N 1
ATOM 2435 C CA . LEU A 1 317 ? 6.400 3.689 -4.217 1.00 93.56 317 LEU A CA 1
ATOM 2436 C C . LEU A 1 317 ? 6.206 2.981 -5.562 1.00 93.56 317 LEU A C 1
ATOM 2438 O O . LEU A 1 317 ? 5.069 2.750 -5.990 1.00 93.56 317 LEU A O 1
ATOM 2442 N N . ALA A 1 318 ? 7.317 2.652 -6.211 1.00 94.38 318 ALA A N 1
ATOM 2443 C CA . ALA A 1 318 ? 7.405 1.946 -7.482 1.00 94.38 318 ALA A CA 1
ATOM 2444 C C . ALA A 1 318 ? 8.506 0.876 -7.433 1.00 94.38 318 ALA A C 1
ATOM 2446 O O . ALA A 1 318 ? 9.406 0.977 -6.596 1.00 94.38 318 ALA A O 1
ATOM 2447 N N . PRO A 1 319 ? 8.430 -0.168 -8.274 1.00 95.38 319 PRO A N 1
ATOM 2448 C CA . PRO A 1 319 ? 9.417 -1.238 -8.286 1.00 95.38 319 PRO A CA 1
ATOM 2449 C C . PRO A 1 319 ? 10.710 -0.825 -8.995 1.00 95.38 319 PRO A C 1
ATOM 2451 O O . PRO A 1 319 ? 10.701 -0.283 -10.100 1.00 95.38 319 PRO A O 1
ATOM 2454 N N . PHE A 1 320 ? 11.839 -1.144 -8.363 1.00 95.06 320 PHE A N 1
ATOM 2455 C CA . PHE A 1 320 ? 13.183 -0.932 -8.885 1.00 95.06 320 PHE A CA 1
ATOM 2456 C C . PHE A 1 320 ? 14.043 -2.188 -8.740 1.00 95.06 320 PHE A C 1
ATOM 2458 O O . PHE A 1 320 ? 13.962 -2.926 -7.752 1.00 95.06 320 PHE A O 1
ATOM 2465 N N . ASN A 1 321 ? 14.948 -2.387 -9.698 1.00 95.12 321 ASN A N 1
ATOM 2466 C CA . ASN A 1 321 ? 16.124 -3.220 -9.509 1.00 95.12 321 ASN A CA 1
ATOM 2467 C C . ASN A 1 321 ? 17.282 -2.382 -8.951 1.00 95.12 321 ASN A C 1
ATOM 2469 O O . ASN A 1 321 ? 17.586 -1.313 -9.480 1.00 95.12 321 ASN A O 1
ATOM 2473 N N . LEU A 1 322 ? 17.952 -2.883 -7.912 1.00 95.00 322 LEU A N 1
ATOM 2474 C CA . LEU A 1 322 ? 19.141 -2.251 -7.334 1.00 95.00 322 LEU A CA 1
ATOM 2475 C C . LEU A 1 322 ? 20.419 -2.956 -7.783 1.00 95.00 322 LEU A C 1
ATOM 2477 O O . LEU A 1 322 ? 20.587 -4.139 -7.493 1.00 95.00 322 LEU A O 1
ATOM 2481 N N . ILE A 1 323 ? 21.331 -2.234 -8.427 1.00 94.88 323 ILE A N 1
ATOM 2482 C CA . ILE A 1 323 ? 22.585 -2.777 -8.961 1.00 94.88 323 ILE A CA 1
ATOM 2483 C C . ILE A 1 323 ? 23.757 -2.138 -8.218 1.00 94.88 323 ILE A C 1
ATOM 2485 O O . ILE A 1 323 ? 23.893 -0.914 -8.226 1.00 94.88 323 ILE A O 1
ATOM 2489 N N . ALA A 1 324 ? 24.609 -2.953 -7.597 1.00 95.50 324 ALA A N 1
ATOM 2490 C CA . ALA A 1 324 ? 25.880 -2.486 -7.049 1.00 95.50 324 ALA A CA 1
ATOM 2491 C C . ALA A 1 324 ? 26.917 -2.353 -8.174 1.00 95.50 324 ALA A C 1
ATOM 2493 O O . ALA A 1 324 ? 27.082 -3.263 -8.976 1.00 95.50 324 ALA A O 1
ATOM 2494 N N . VAL A 1 325 ? 27.613 -1.228 -8.251 1.00 94.56 325 VAL A N 1
ATOM 2495 C CA . VAL A 1 325 ? 28.619 -0.935 -9.274 1.00 94.56 325 VAL A CA 1
ATOM 2496 C C . VAL A 1 325 ? 29.921 -0.596 -8.570 1.00 94.56 325 VAL A C 1
ATOM 2498 O O . VAL A 1 325 ? 29.989 0.407 -7.857 1.00 94.56 325 VAL A O 1
ATOM 2501 N N . THR A 1 326 ? 30.932 -1.436 -8.759 1.00 94.81 326 THR A N 1
ATOM 2502 C CA . THR A 1 326 ? 32.282 -1.238 -8.231 1.00 94.81 326 THR A CA 1
ATOM 2503 C C . THR A 1 326 ? 33.182 -0.692 -9.332 1.00 94.81 326 THR A C 1
ATOM 2505 O O . THR A 1 326 ? 33.262 -1.277 -10.408 1.00 94.81 326 THR A O 1
ATOM 2508 N N . GLU A 1 327 ? 33.818 0.447 -9.069 1.00 92.44 327 GLU A N 1
ATOM 2509 C CA . GLU A 1 327 ? 34.731 1.135 -9.981 1.00 92.44 327 GLU A CA 1
ATOM 2510 C C . GLU A 1 327 ? 35.825 1.842 -9.170 1.00 92.44 327 GLU A C 1
ATOM 2512 O O . GLU A 1 327 ? 35.544 2.580 -8.222 1.00 92.44 327 GLU A O 1
ATOM 2517 N N . ASN A 1 328 ? 37.083 1.622 -9.540 1.00 91.88 328 ASN A N 1
ATOM 2518 C CA . ASN A 1 328 ? 38.281 2.098 -8.855 1.00 91.88 328 ASN A CA 1
ATOM 2519 C C . ASN A 1 328 ? 38.285 1.775 -7.347 1.00 91.88 328 ASN A C 1
ATOM 2521 O O . ASN A 1 328 ? 38.661 2.611 -6.521 1.00 91.88 328 ASN A O 1
ATOM 2525 N N . GLY A 1 329 ? 37.825 0.578 -6.968 1.00 91.06 329 GLY A N 1
ATOM 2526 C CA . GLY A 1 329 ? 37.701 0.140 -5.576 1.00 91.06 329 GLY A CA 1
ATOM 2527 C C . GLY A 1 329 ? 36.563 0.794 -4.778 1.00 91.06 329 GLY A C 1
ATOM 2528 O O . GLY A 1 329 ? 36.390 0.478 -3.599 1.00 91.06 329 GLY A O 1
ATOM 2529 N N . ALA A 1 330 ? 35.768 1.682 -5.383 1.00 92.88 330 ALA A N 1
ATOM 2530 C CA . ALA A 1 330 ? 34.599 2.298 -4.761 1.00 92.88 330 ALA A CA 1
ATOM 2531 C C . ALA A 1 330 ? 33.310 1.630 -5.253 1.00 92.88 330 ALA A C 1
ATOM 2533 O O . ALA A 1 330 ? 33.138 1.413 -6.447 1.00 92.88 330 ALA A O 1
ATOM 2534 N N . THR A 1 331 ? 32.379 1.331 -4.342 1.00 94.00 331 THR A N 1
ATOM 2535 C CA . THR A 1 331 ? 31.072 0.753 -4.699 1.00 94.00 331 THR A CA 1
ATOM 2536 C C . THR A 1 331 ? 29.956 1.773 -4.519 1.00 94.00 331 THR A C 1
ATOM 2538 O O . THR A 1 331 ? 29.802 2.372 -3.450 1.00 94.00 331 THR A O 1
ATOM 2541 N N . ARG A 1 332 ? 29.159 1.954 -5.571 1.00 93.56 332 ARG A N 1
ATOM 2542 C CA . ARG A 1 332 ? 27.930 2.751 -5.576 1.00 93.56 332 ARG A CA 1
ATOM 2543 C C . ARG A 1 332 ? 26.754 1.888 -6.000 1.00 93.56 332 ARG A C 1
ATOM 2545 O O . ARG A 1 332 ? 26.913 0.992 -6.815 1.00 93.56 332 ARG A O 1
ATOM 2552 N N . THR A 1 333 ? 25.564 2.186 -5.501 1.00 93.81 333 THR A N 1
ATOM 2553 C CA . THR A 1 333 ? 24.339 1.508 -5.939 1.00 93.81 333 THR A CA 1
ATOM 2554 C C . THR A 1 333 ? 23.584 2.392 -6.917 1.00 93.81 333 THR A C 1
ATOM 2556 O O . THR A 1 333 ? 23.521 3.605 -6.728 1.00 93.81 333 THR A O 1
ATOM 2559 N N . ILE A 1 334 ? 23.002 1.800 -7.955 1.00 94.31 334 ILE A N 1
ATOM 2560 C CA . ILE A 1 334 ? 22.072 2.470 -8.866 1.00 94.31 334 ILE A CA 1
ATOM 2561 C C . ILE A 1 334 ? 20.717 1.758 -8.849 1.00 94.31 334 ILE A C 1
ATOM 2563 O O . ILE A 1 334 ? 20.650 0.542 -8.684 1.00 94.31 334 ILE A O 1
ATOM 2567 N N . ALA A 1 335 ? 19.641 2.515 -9.030 1.00 94.69 335 ALA A N 1
ATOM 2568 C CA . ALA A 1 335 ? 18.280 2.014 -9.152 1.00 94.69 335 ALA A CA 1
ATOM 2569 C C . ALA A 1 335 ? 17.811 2.076 -10.610 1.00 94.69 335 ALA A C 1
ATOM 2571 O O . ALA A 1 335 ? 18.006 3.084 -11.296 1.00 94.69 335 ALA A O 1
ATOM 2572 N N . LYS A 1 336 ? 17.177 1.003 -11.082 1.00 93.69 336 LYS A N 1
ATOM 2573 C CA . LYS A 1 336 ? 16.549 0.914 -12.403 1.00 93.69 336 LYS A CA 1
ATOM 2574 C C . LYS A 1 336 ? 15.070 0.627 -12.239 1.00 93.69 336 LYS A C 1
ATOM 2576 O O . LYS A 1 336 ? 14.720 -0.400 -11.668 1.00 93.69 336 LYS A O 1
ATOM 2581 N N . ALA A 1 337 ? 14.238 1.568 -12.675 1.00 92.94 337 ALA A N 1
ATOM 2582 C CA . ALA A 1 337 ? 12.791 1.449 -12.584 1.00 92.94 337 ALA A CA 1
ATOM 2583 C C . ALA A 1 337 ? 12.291 0.279 -13.436 1.00 92.94 337 ALA A C 1
ATOM 2585 O O . ALA A 1 337 ? 12.898 -0.058 -14.453 1.00 92.94 337 ALA A O 1
ATOM 2586 N N . ILE A 1 338 ? 11.204 -0.334 -12.982 1.00 93.38 338 ILE A N 1
ATOM 2587 C CA . ILE A 1 338 ? 10.546 -1.459 -13.634 1.00 93.38 338 ILE A CA 1
ATOM 2588 C C . ILE A 1 338 ? 9.129 -1.015 -13.997 1.00 93.38 338 ILE A C 1
ATOM 2590 O O . ILE A 1 338 ? 8.365 -0.575 -13.140 1.00 93.38 338 ILE A O 1
ATOM 2594 N N . HIS A 1 339 ? 8.791 -1.139 -15.271 1.00 90.00 339 HIS A N 1
ATOM 2595 C CA . HIS A 1 339 ? 7.543 -0.696 -15.888 1.00 90.00 339 HIS A CA 1
ATOM 2596 C C . HIS A 1 339 ? 6.774 -1.846 -16.559 1.00 90.00 339 HIS A C 1
ATOM 2598 O O . HIS A 1 339 ? 5.564 -1.762 -16.755 1.00 90.00 339 HIS A O 1
ATOM 2604 N N . HIS A 1 340 ? 7.463 -2.933 -16.899 1.00 90.81 340 HIS A N 1
ATOM 2605 C CA . HIS A 1 340 ? 6.912 -4.135 -17.513 1.00 90.81 340 HIS A CA 1
ATOM 2606 C C . HIS A 1 340 ? 6.822 -5.290 -16.507 1.00 90.81 340 HIS A C 1
ATOM 2608 O O . HIS A 1 340 ? 6.964 -5.114 -15.292 1.00 90.81 340 HIS A O 1
ATOM 2614 N N . ASN A 1 341 ? 6.523 -6.483 -17.021 1.00 91.00 341 ASN A N 1
ATOM 2615 C CA . ASN A 1 341 ? 6.149 -7.674 -16.258 1.00 91.00 341 ASN A CA 1
ATOM 2616 C C . ASN A 1 341 ? 4.826 -7.491 -15.508 1.00 91.00 341 ASN A C 1
ATOM 2618 O O . ASN A 1 341 ? 4.601 -8.094 -14.456 1.00 91.00 341 ASN A O 1
ATOM 2622 N N . VAL A 1 342 ? 3.946 -6.649 -16.056 1.00 91.50 342 VAL A N 1
ATOM 2623 C CA . VAL A 1 342 ? 2.652 -6.353 -15.449 1.00 91.50 342 VAL A CA 1
ATOM 2624 C C . VAL A 1 342 ? 1.764 -7.581 -15.566 1.00 91.50 342 VAL A C 1
ATOM 2626 O O . VAL A 1 342 ? 1.463 -8.060 -16.662 1.00 91.50 342 VAL A O 1
ATOM 2629 N N . ASN A 1 343 ? 1.303 -8.084 -14.423 1.00 87.19 343 ASN A N 1
ATOM 2630 C CA . ASN A 1 343 ? 0.504 -9.294 -14.370 1.00 87.19 343 ASN A CA 1
ATOM 2631 C C . ASN A 1 343 ? -0.658 -9.181 -13.373 1.00 87.19 343 ASN A C 1
ATOM 2633 O O . ASN A 1 343 ? -0.538 -8.655 -12.268 1.00 87.19 343 ASN A O 1
ATOM 2637 N N . THR A 1 344 ? -1.828 -9.697 -13.753 1.00 85.31 344 THR A N 1
ATOM 2638 C CA . THR A 1 344 ? -3.032 -9.666 -12.906 1.00 85.31 344 THR A CA 1
ATOM 2639 C C . THR A 1 344 ? -3.184 -10.882 -11.990 1.00 85.31 344 THR A C 1
ATOM 2641 O O . THR A 1 344 ? -3.927 -10.804 -11.008 1.00 85.31 344 THR A O 1
ATOM 2644 N N . GLN A 1 345 ? -2.548 -12.008 -12.333 1.00 85.62 345 GLN A N 1
ATOM 2645 C CA . GLN A 1 345 ? -2.607 -13.283 -11.607 1.00 85.62 345 GLN A CA 1
ATOM 2646 C C . GLN A 1 345 ? -1.626 -13.326 -10.431 1.00 85.62 345 GLN A C 1
ATOM 2648 O O . GLN A 1 345 ? -1.968 -13.878 -9.390 1.00 85.62 345 GLN A O 1
ATOM 2653 N N . THR A 1 346 ? -0.450 -12.709 -10.570 1.00 85.69 346 THR A N 1
ATOM 2654 C CA . THR A 1 346 ? 0.553 -12.570 -9.494 1.00 85.69 346 THR A CA 1
ATOM 2655 C C . THR A 1 346 ? 0.481 -11.229 -8.768 1.00 85.69 346 THR A C 1
ATOM 2657 O O . THR A 1 346 ? 1.307 -10.952 -7.900 1.00 85.69 346 THR A O 1
ATOM 2660 N N . ALA A 1 347 ? -0.515 -10.399 -9.096 1.00 90.81 347 ALA A N 1
ATOM 2661 C CA . ALA A 1 347 ? -0.714 -9.113 -8.447 1.00 90.81 347 ALA A CA 1
ATOM 2662 C C . ALA A 1 347 ? -0.883 -9.274 -6.929 1.00 90.81 347 ALA A C 1
ATOM 2664 O O . ALA A 1 347 ? -1.645 -10.131 -6.467 1.00 90.81 347 ALA A O 1
ATOM 2665 N N . VAL A 1 348 ? -0.228 -8.411 -6.152 1.00 91.69 348 VAL A N 1
ATOM 2666 C CA . VAL A 1 348 ? -0.354 -8.408 -4.690 1.00 91.69 348 VAL A CA 1
ATOM 2667 C C . VAL A 1 348 ? -1.786 -8.033 -4.300 1.00 91.69 348 VAL A C 1
ATOM 2669 O O . VAL A 1 348 ? -2.224 -6.903 -4.497 1.00 91.69 348 VAL A O 1
ATOM 2672 N N . ARG A 1 349 ? -2.526 -8.999 -3.740 1.00 89.69 349 ARG A N 1
ATOM 2673 C CA . ARG A 1 349 ? -3.902 -8.810 -3.228 1.00 89.69 349 ARG A CA 1
ATOM 2674 C C . ARG A 1 349 ? -4.046 -9.093 -1.737 1.00 89.69 349 ARG A C 1
ATOM 2676 O O . ARG A 1 349 ? -5.036 -8.705 -1.121 1.00 89.69 349 ARG A O 1
ATOM 2683 N N . ALA A 1 350 ? -3.073 -9.781 -1.147 1.00 88.56 350 ALA A N 1
ATOM 2684 C CA . ALA A 1 350 ? -3.050 -10.037 0.282 1.00 88.56 350 ALA A CA 1
ATOM 2685 C C . ALA A 1 350 ? -2.555 -8.780 1.005 1.00 88.56 350 ALA A C 1
ATOM 2687 O O . ALA A 1 350 ? -1.376 -8.453 0.941 1.00 88.56 350 ALA A O 1
ATOM 2688 N N . CYS A 1 351 ? -3.439 -8.078 1.723 1.00 87.81 351 CYS A N 1
ATOM 2689 C CA . CYS A 1 351 ? -3.064 -6.846 2.430 1.00 87.81 351 CYS A CA 1
ATOM 2690 C C . CYS A 1 351 ? -1.886 -7.048 3.403 1.00 87.81 351 CYS A C 1
ATOM 2692 O O . CYS A 1 351 ? -1.112 -6.124 3.624 1.00 87.81 351 CYS A O 1
ATOM 2694 N N . GLN A 1 352 ? -1.728 -8.251 3.967 1.00 85.50 352 GLN A N 1
ATOM 2695 C CA . GLN A 1 352 ? -0.657 -8.580 4.914 1.00 85.50 352 GLN A CA 1
ATOM 2696 C C . GLN A 1 352 ? 0.748 -8.531 4.285 1.00 85.50 352 GLN A C 1
ATOM 2698 O O . GLN A 1 352 ? 1.698 -8.218 5.002 1.00 85.50 352 GLN A O 1
ATOM 2703 N N . ASP A 1 353 ? 0.878 -8.740 2.968 1.00 88.06 353 ASP A N 1
ATOM 2704 C CA . ASP A 1 353 ? 2.152 -8.604 2.238 1.00 88.06 353 ASP A CA 1
ATOM 2705 C C . ASP A 1 353 ? 2.731 -7.190 2.358 1.00 88.06 353 ASP A C 1
ATOM 2707 O O . ASP A 1 353 ? 3.943 -7.003 2.260 1.00 88.06 353 ASP A O 1
ATOM 2711 N N . CYS A 1 354 ? 1.862 -6.196 2.562 1.00 88.94 354 CYS A N 1
ATOM 2712 C CA . CYS A 1 354 ? 2.251 -4.802 2.712 1.00 88.94 354 CYS A CA 1
ATOM 2713 C C . CYS A 1 354 ? 2.017 -4.266 4.123 1.00 88.94 354 CYS A C 1
ATOM 2715 O O . CYS A 1 354 ? 2.750 -3.371 4.497 1.00 88.94 354 CYS A O 1
ATOM 2717 N N . HIS A 1 355 ? 1.059 -4.779 4.903 1.00 87.88 355 HIS A N 1
ATOM 2718 C CA . HIS A 1 355 ? 0.651 -4.232 6.213 1.00 87.88 355 HIS A CA 1
ATOM 2719 C C . HIS A 1 355 ? 1.168 -5.005 7.442 1.00 87.88 355 HIS A C 1
ATOM 2721 O O . HIS A 1 355 ? 0.742 -4.736 8.567 1.00 87.88 355 HIS A O 1
ATOM 2727 N N . SER A 1 356 ? 2.052 -5.985 7.255 1.00 83.50 356 SER A N 1
ATOM 2728 C CA . SER A 1 356 ? 2.674 -6.731 8.358 1.00 83.50 356 SER A CA 1
ATOM 2729 C C . SER A 1 356 ? 4.082 -6.227 8.683 1.00 83.50 356 SER A C 1
ATOM 2731 O O . SER A 1 356 ? 4.670 -5.445 7.939 1.00 83.50 356 SER A O 1
ATOM 2733 N N . ASP A 1 357 ? 4.656 -6.722 9.777 1.00 78.06 357 ASP A N 1
ATOM 2734 C CA . ASP A 1 357 ? 6.048 -6.441 10.157 1.00 78.06 357 ASP A CA 1
ATOM 2735 C C . ASP A 1 357 ? 7.064 -7.041 9.160 1.00 78.06 357 ASP A C 1
ATOM 2737 O O . ASP A 1 357 ? 8.224 -6.648 9.147 1.00 78.06 357 ASP A O 1
ATOM 2741 N N . GLN A 1 358 ? 6.626 -7.968 8.297 1.00 80.69 358 GLN A N 1
ATOM 2742 C CA . GLN A 1 358 ? 7.404 -8.545 7.191 1.00 80.69 358 GLN A CA 1
ATOM 2743 C C . GLN A 1 358 ? 6.994 -7.949 5.837 1.00 80.69 358 GLN A C 1
ATOM 2745 O O . GLN A 1 358 ? 7.025 -8.623 4.808 1.00 80.69 358 GLN A O 1
ATOM 2750 N N . SER A 1 359 ? 6.553 -6.691 5.844 1.00 86.62 359 SER A N 1
ATOM 2751 C CA . SER A 1 359 ? 6.105 -5.997 4.644 1.00 86.62 359 SER A CA 1
ATOM 2752 C C . SER A 1 359 ? 7.179 -5.979 3.558 1.00 86.62 359 SER A C 1
ATOM 2754 O O . SER A 1 359 ? 8.335 -5.640 3.815 1.00 86.62 359 SER A O 1
ATOM 2756 N N . LYS A 1 360 ? 6.768 -6.225 2.310 1.00 88.88 360 LYS A N 1
ATOM 2757 C CA . LYS A 1 360 ? 7.615 -6.033 1.119 1.00 88.88 360 LYS A CA 1
ATOM 2758 C C . LYS A 1 360 ? 8.106 -4.585 0.976 1.00 88.88 360 LYS A C 1
ATOM 2760 O O . LYS A 1 360 ? 9.135 -4.344 0.357 1.00 88.88 360 LYS A O 1
ATOM 2765 N N . LEU A 1 361 ? 7.404 -3.623 1.583 1.00 89.38 361 LEU A N 1
ATOM 2766 C CA . LEU A 1 361 ? 7.798 -2.208 1.610 1.00 89.38 361 LEU A CA 1
ATOM 2767 C C . LEU A 1 361 ? 9.004 -1.943 2.526 1.00 89.38 361 LEU A C 1
ATOM 2769 O O . LEU A 1 361 ? 9.600 -0.876 2.450 1.00 89.38 361 LEU A O 1
ATOM 2773 N N . LEU A 1 362 ? 9.345 -2.893 3.401 1.00 87.25 362 LEU A N 1
ATOM 2774 C CA . LEU A 1 362 ? 10.435 -2.790 4.372 1.00 87.25 362 LEU A CA 1
ATOM 2775 C C . LEU A 1 362 ? 11.643 -3.651 3.975 1.00 87.25 362 LEU A C 1
ATOM 2777 O O . LEU A 1 362 ? 12.471 -3.993 4.819 1.00 87.25 362 LEU A O 1
ATOM 2781 N N . GLN A 1 363 ? 11.750 -4.020 2.694 1.00 89.06 363 GLN A N 1
ATOM 2782 C CA . GLN A 1 363 ? 12.894 -4.770 2.187 1.00 89.06 363 GLN A CA 1
ATOM 2783 C C . GLN A 1 363 ? 14.196 -3.971 2.404 1.00 89.06 363 GLN A C 1
ATOM 2785 O O . GLN A 1 363 ? 14.258 -2.807 1.999 1.00 89.06 363 GLN A O 1
ATOM 2790 N N . PRO A 1 364 ? 15.248 -4.566 3.004 1.00 89.75 364 PRO A N 1
ATOM 2791 C CA . PRO A 1 364 ? 16.500 -3.863 3.262 1.00 89.75 364 PRO A CA 1
ATOM 2792 C C . PRO A 1 364 ? 17.173 -3.351 1.985 1.00 89.75 364 PRO A C 1
ATOM 2794 O O . PRO A 1 364 ? 17.244 -4.048 0.968 1.00 89.75 364 PRO A O 1
ATOM 2797 N N . ILE A 1 365 ? 17.725 -2.148 2.078 1.00 88.56 365 ILE A N 1
ATOM 2798 C CA . ILE A 1 365 ? 18.501 -1.449 1.060 1.00 88.56 365 ILE A CA 1
ATOM 2799 C C . ILE A 1 365 ? 19.930 -1.325 1.588 1.00 88.56 365 ILE A C 1
ATOM 2801 O O . ILE A 1 365 ? 20.199 -0.586 2.532 1.00 88.56 365 ILE A O 1
ATOM 2805 N N . THR A 1 366 ? 20.865 -2.050 0.976 1.00 79.31 366 THR A N 1
ATOM 2806 C CA . THR A 1 366 ? 22.268 -2.090 1.426 1.00 79.31 366 THR A CA 1
ATOM 2807 C C . THR A 1 366 ? 22.963 -0.733 1.305 1.00 79.31 366 THR A C 1
ATOM 2809 O O . THR A 1 366 ? 23.766 -0.366 2.158 1.00 79.31 366 THR A O 1
ATOM 2812 N N . GLN A 1 367 ? 22.658 0.020 0.249 1.00 83.88 367 GLN A N 1
ATOM 2813 C CA . GLN A 1 367 ? 23.193 1.354 0.010 1.00 83.88 367 GLN A CA 1
ATOM 2814 C C . GLN A 1 367 ? 22.168 2.155 -0.790 1.00 83.88 367 GLN A C 1
ATOM 2816 O O . GLN A 1 367 ? 21.591 1.649 -1.755 1.00 83.88 367 GLN A O 1
ATOM 2821 N N . ALA A 1 368 ? 21.938 3.405 -0.388 1.00 86.25 368 ALA A N 1
ATOM 2822 C CA . ALA A 1 368 ? 21.028 4.286 -1.104 1.00 86.25 368 ALA A CA 1
ATOM 2823 C C . ALA A 1 368 ? 21.501 4.471 -2.564 1.00 86.25 368 ALA A C 1
ATOM 2825 O O . ALA A 1 368 ? 22.684 4.758 -2.785 1.00 86.25 368 ALA A O 1
ATOM 2826 N N . PRO A 1 369 ? 20.614 4.297 -3.558 1.00 91.62 369 PRO A N 1
ATOM 2827 C CA . PRO A 1 369 ? 20.961 4.485 -4.958 1.00 91.62 369 PRO A CA 1
ATOM 2828 C C . PRO A 1 369 ? 21.368 5.934 -5.247 1.00 91.62 369 PRO A C 1
ATOM 2830 O O . PRO A 1 369 ? 20.684 6.870 -4.847 1.00 91.62 369 PRO A O 1
ATOM 2833 N N . VAL A 1 370 ? 22.467 6.130 -5.977 1.00 91.88 370 VAL A N 1
ATOM 2834 C CA . VAL A 1 370 ? 23.021 7.470 -6.258 1.00 91.88 370 VAL A CA 1
ATOM 2835 C C . VAL A 1 370 ? 22.290 8.213 -7.377 1.00 91.88 370 VAL A C 1
ATOM 2837 O O . VAL A 1 370 ? 22.423 9.426 -7.498 1.00 91.88 370 VAL A O 1
ATOM 2840 N N . ASN A 1 371 ? 21.544 7.494 -8.216 1.00 92.00 371 ASN A N 1
ATOM 2841 C CA . ASN A 1 371 ? 20.801 8.037 -9.356 1.00 92.00 371 ASN A CA 1
ATOM 2842 C C . ASN A 1 371 ? 19.302 8.211 -9.064 1.00 92.00 371 ASN A C 1
ATOM 2844 O O . ASN A 1 371 ? 18.523 8.378 -9.999 1.00 92.00 371 ASN A O 1
ATOM 2848 N N . LEU A 1 372 ? 18.899 8.126 -7.794 1.00 90.94 372 LEU A N 1
ATOM 2849 C CA . LEU A 1 372 ? 17.527 8.336 -7.351 1.00 90.94 372 LEU A CA 1
ATOM 2850 C C . LEU A 1 372 ? 17.531 9.249 -6.123 1.00 90.94 372 LEU A C 1
ATOM 2852 O O . LEU A 1 372 ? 18.209 8.977 -5.133 1.00 90.94 372 LEU A O 1
ATOM 2856 N N . THR A 1 373 ? 16.762 10.332 -6.180 1.00 88.75 373 THR A N 1
ATOM 2857 C CA . THR A 1 373 ? 16.632 11.261 -5.055 1.00 88.75 373 THR A CA 1
ATOM 2858 C C . THR A 1 373 ? 15.623 10.711 -4.059 1.00 88.75 373 THR A C 1
ATOM 2860 O O . THR A 1 373 ? 14.419 10.750 -4.296 1.00 88.75 373 THR A O 1
ATOM 2863 N N . LEU A 1 374 ? 16.114 10.212 -2.927 1.00 88.06 374 LEU A N 1
ATOM 2864 C CA . LEU A 1 374 ? 15.262 9.715 -1.852 1.00 88.06 374 LEU A CA 1
ATOM 2865 C C . LEU A 1 374 ? 14.924 10.826 -0.844 1.00 88.06 374 LEU A C 1
ATOM 2867 O O . LEU A 1 374 ? 15.764 11.698 -0.594 1.00 88.06 374 LEU A O 1
ATOM 2871 N N . PRO A 1 375 ? 13.733 10.787 -0.212 1.00 85.94 375 PRO A N 1
ATOM 2872 C CA . PRO A 1 375 ? 13.426 11.642 0.929 1.00 85.94 375 PRO A CA 1
ATOM 2873 C C . PRO A 1 375 ? 14.494 11.512 2.021 1.00 85.94 375 PRO A C 1
ATOM 2875 O O . PRO A 1 375 ? 15.017 10.425 2.279 1.00 85.94 375 PRO A O 1
ATOM 2878 N N . ALA A 1 376 ? 14.821 12.621 2.685 1.00 83.44 376 ALA A N 1
ATOM 2879 C CA . ALA A 1 376 ? 15.806 12.604 3.759 1.00 83.44 376 ALA A CA 1
ATOM 2880 C C . ALA A 1 376 ? 15.381 11.630 4.872 1.00 83.44 376 ALA A C 1
ATOM 2882 O O . ALA A 1 376 ? 14.255 11.694 5.357 1.00 83.44 376 ALA A O 1
ATOM 2883 N N . GLY A 1 377 ? 16.287 10.736 5.275 1.00 80.75 377 GLY A N 1
ATOM 2884 C CA . GLY A 1 377 ? 16.012 9.723 6.298 1.00 80.75 377 GLY A CA 1
ATOM 2885 C C . GLY A 1 377 ? 15.214 8.509 5.813 1.00 80.75 377 GLY A C 1
ATOM 2886 O O . GLY A 1 377 ? 14.943 7.634 6.623 1.00 80.75 377 GLY A O 1
ATOM 2887 N N . PHE A 1 378 ? 14.886 8.409 4.516 1.00 85.75 378 PHE A N 1
ATOM 2888 C CA . PHE A 1 378 ? 14.163 7.255 3.968 1.00 85.75 378 PHE A CA 1
ATOM 2889 C C . PHE A 1 378 ? 14.898 5.927 4.169 1.00 85.75 378 PHE A C 1
ATOM 2891 O O . PHE A 1 378 ? 14.251 4.898 4.264 1.00 85.75 378 PHE A O 1
ATOM 2898 N N . VAL A 1 379 ? 16.229 5.919 4.235 1.00 83.00 379 VAL A N 1
ATOM 2899 C CA . VAL A 1 379 ? 17.001 4.723 4.601 1.00 83.00 379 VAL A CA 1
ATOM 2900 C C . VAL A 1 379 ? 17.649 4.979 5.954 1.00 83.00 379 VAL A C 1
ATOM 2902 O O . VAL A 1 379 ? 18.436 5.920 6.091 1.00 83.00 379 VAL A O 1
ATOM 2905 N N . VAL A 1 380 ? 17.308 4.167 6.956 1.00 79.00 380 VAL A N 1
ATOM 2906 C CA . VAL A 1 380 ? 17.892 4.263 8.305 1.00 79.00 380 VAL A CA 1
ATOM 2907 C C . VAL A 1 380 ? 19.238 3.536 8.379 1.00 79.00 380 VAL A C 1
ATOM 2909 O O . VAL A 1 380 ? 19.628 2.836 7.447 1.00 79.00 380 VAL A O 1
ATOM 2912 N N . ALA A 1 381 ? 19.960 3.682 9.496 1.00 65.81 381 ALA A N 1
ATOM 2913 C CA . ALA A 1 381 ? 21.318 3.146 9.668 1.00 65.81 381 ALA A CA 1
ATOM 2914 C C . ALA A 1 381 ? 21.447 1.626 9.423 1.00 65.81 381 ALA A C 1
ATOM 2916 O O . ALA A 1 381 ? 22.500 1.176 8.983 1.00 65.81 381 ALA A O 1
ATOM 2917 N N . ASP A 1 382 ? 20.375 0.858 9.640 1.00 72.94 382 ASP A N 1
ATOM 2918 C CA . ASP A 1 382 ? 20.330 -0.595 9.416 1.00 72.94 382 ASP A CA 1
ATOM 2919 C C . ASP A 1 382 ? 19.935 -0.983 7.972 1.00 72.94 382 ASP A C 1
ATOM 2921 O O . ASP A 1 382 ? 19.669 -2.149 7.682 1.00 72.94 382 ASP A O 1
ATOM 2925 N N . GLY A 1 383 ? 19.843 -0.010 7.059 1.00 80.12 383 GLY A N 1
ATOM 2926 C CA . GLY A 1 383 ? 19.443 -0.215 5.663 1.00 80.12 383 GLY A CA 1
ATOM 2927 C C . GLY A 1 383 ? 17.936 -0.389 5.457 1.00 80.12 383 GLY A C 1
ATOM 2928 O O . GLY A 1 383 ? 17.492 -0.609 4.335 1.00 80.12 383 GLY A O 1
ATOM 2929 N N . LEU A 1 384 ? 17.120 -0.299 6.507 1.00 85.81 384 LEU A N 1
ATOM 2930 C CA . LEU A 1 384 ? 15.668 -0.445 6.393 1.00 85.81 384 LEU A CA 1
ATOM 2931 C C . LEU A 1 384 ? 15.002 0.842 5.865 1.00 85.81 384 LEU A C 1
ATOM 2933 O O . LEU A 1 384 ? 15.389 1.942 6.274 1.00 85.81 384 LEU A O 1
ATOM 2937 N N . PRO A 1 385 ? 13.982 0.729 4.996 1.00 87.75 385 PRO A N 1
ATOM 2938 C CA . PRO A 1 385 ? 13.156 1.865 4.612 1.00 87.75 385 PRO A CA 1
ATOM 2939 C C . PRO A 1 385 ? 12.381 2.453 5.803 1.00 87.75 385 PRO A C 1
ATOM 2941 O O . PRO A 1 385 ? 11.673 1.734 6.509 1.00 87.75 385 PRO A O 1
ATOM 2944 N N . ASP A 1 386 ? 12.447 3.769 5.990 1.00 86.62 386 ASP A N 1
ATOM 2945 C CA . ASP A 1 386 ? 11.547 4.538 6.846 1.00 86.62 386 ASP A CA 1
ATOM 2946 C C . ASP A 1 386 ? 10.431 5.156 6.000 1.00 86.62 386 ASP A C 1
ATOM 2948 O O . ASP A 1 386 ? 10.533 6.252 5.441 1.00 86.62 386 ASP A O 1
ATOM 2952 N N . LEU A 1 387 ? 9.314 4.436 5.934 1.00 84.81 387 LEU A N 1
ATOM 2953 C CA . LEU A 1 387 ? 8.120 4.878 5.222 1.00 84.81 387 LEU A CA 1
ATOM 2954 C C . LEU A 1 387 ? 7.540 6.175 5.809 1.00 84.81 387 LEU A C 1
ATOM 2956 O O . LEU A 1 387 ? 6.927 6.955 5.078 1.00 84.81 387 LEU A O 1
ATOM 2960 N N . THR A 1 388 ? 7.770 6.460 7.096 1.00 80.94 388 THR A N 1
ATOM 2961 C CA . THR A 1 388 ? 7.263 7.685 7.725 1.00 80.94 388 THR A CA 1
ATOM 2962 C C . THR A 1 388 ? 8.006 8.926 7.234 1.00 80.94 388 THR A C 1
ATOM 2964 O O . THR A 1 388 ? 7.375 9.972 7.075 1.00 80.94 388 THR A O 1
ATOM 2967 N N . ALA A 1 389 ? 9.289 8.801 6.867 1.00 79.38 389 ALA A N 1
ATOM 2968 C CA . ALA A 1 389 ? 10.052 9.850 6.186 1.00 79.38 389 ALA A CA 1
ATOM 2969 C C . ALA A 1 389 ? 9.496 10.157 4.780 1.00 79.38 389 ALA A C 1
ATOM 2971 O O . ALA A 1 389 ? 9.547 11.299 4.327 1.00 79.38 389 ALA A O 1
ATOM 2972 N N . ALA A 1 390 ? 8.878 9.169 4.119 1.00 74.75 390 ALA A N 1
ATOM 2973 C CA . ALA A 1 390 ? 8.088 9.363 2.896 1.00 74.75 390 ALA A CA 1
ATOM 2974 C C . ALA A 1 390 ? 6.634 9.821 3.172 1.00 74.75 390 ALA A C 1
ATOM 2976 O O . ALA A 1 390 ? 5.805 9.922 2.263 1.00 74.75 390 ALA A O 1
ATOM 2977 N N . GLY A 1 391 ? 6.284 10.091 4.433 1.00 76.94 391 GLY A N 1
ATOM 2978 C CA . GLY A 1 391 ? 4.935 10.466 4.854 1.00 76.94 391 GLY A CA 1
ATOM 2979 C C . GLY A 1 391 ? 3.905 9.345 4.695 1.00 76.94 391 GLY A C 1
ATOM 2980 O O . GLY A 1 391 ? 2.713 9.637 4.576 1.00 76.94 391 GLY A O 1
ATOM 2981 N N . ILE A 1 392 ? 4.345 8.086 4.647 1.00 80.38 392 ILE A N 1
ATOM 2982 C CA . ILE A 1 392 ? 3.511 6.890 4.517 1.00 80.38 392 ILE A CA 1
ATOM 2983 C C . ILE A 1 392 ? 3.376 6.250 5.902 1.00 80.38 392 ILE A C 1
ATOM 2985 O O . ILE A 1 392 ? 4.363 5.891 6.539 1.00 80.38 392 ILE A O 1
ATOM 2989 N N . TYR A 1 393 ? 2.136 6.105 6.368 1.00 83.31 393 TYR A N 1
ATOM 2990 C CA . TYR A 1 393 ? 1.824 5.396 7.606 1.00 83.31 393 TYR A CA 1
ATOM 2991 C C . TYR A 1 393 ? 1.096 4.097 7.292 1.00 83.31 393 TYR A C 1
ATOM 2993 O O . TYR A 1 393 ? -0.036 4.097 6.803 1.00 83.31 393 TYR A O 1
ATOM 3001 N N . LEU A 1 394 ? 1.747 2.988 7.602 1.00 84.62 394 LEU A N 1
ATOM 3002 C CA . LEU A 1 394 ? 1.252 1.652 7.361 1.00 84.62 394 LEU A CA 1
ATOM 3003 C C . LEU A 1 394 ? 0.542 1.129 8.611 1.00 84.62 394 LEU A C 1
ATOM 3005 O O . LEU A 1 394 ? 1.174 0.761 9.605 1.00 84.62 394 LEU A O 1
ATOM 3009 N N . LEU A 1 395 ? -0.791 1.081 8.555 1.00 81.94 395 LEU A N 1
ATOM 3010 C CA . LEU A 1 395 ? -1.606 0.459 9.602 1.00 81.94 395 LEU A CA 1
ATOM 3011 C C . LEU A 1 395 ? -1.134 -0.981 9.844 1.00 81.94 395 LEU A C 1
ATOM 3013 O O . LEU A 1 395 ? -0.967 -1.731 8.883 1.00 81.94 395 LEU A O 1
ATOM 3017 N N . GLY A 1 396 ? -0.926 -1.347 11.110 1.00 76.19 396 GLY A N 1
ATOM 3018 C CA . GLY A 1 396 ? -0.404 -2.652 11.522 1.00 76.19 396 GLY A CA 1
ATOM 3019 C C . GLY A 1 396 ? 1.106 -2.661 11.775 1.00 76.19 396 GLY A C 1
ATOM 3020 O O . GLY A 1 396 ? 1.539 -3.083 12.844 1.00 76.19 396 GLY A O 1
ATOM 3021 N N . SER A 1 397 ? 1.888 -2.145 10.825 1.00 74.75 397 SER A N 1
ATOM 3022 C CA . SER A 1 397 ? 3.358 -2.208 10.847 1.00 74.75 397 SER A CA 1
ATOM 3023 C C . SER A 1 397 ? 4.009 -1.007 11.548 1.00 74.75 397 SER A C 1
ATOM 3025 O O . SER A 1 397 ? 4.887 -1.179 12.389 1.00 74.75 397 SER A O 1
ATOM 3027 N N . ASN A 1 398 ? 3.533 0.223 11.311 1.00 74.31 398 ASN A N 1
ATOM 3028 C CA . ASN A 1 398 ? 4.041 1.424 11.994 1.00 74.31 398 ASN A CA 1
ATOM 3029 C C . ASN A 1 398 ? 3.396 1.644 13.381 1.00 74.31 398 ASN A C 1
ATOM 3031 O O . ASN A 1 398 ? 3.213 2.780 13.831 1.00 74.31 398 ASN A O 1
ATOM 3035 N N . ALA A 1 399 ? 3.005 0.571 14.071 1.00 70.06 399 ALA A N 1
ATOM 3036 C CA . ALA A 1 399 ? 2.466 0.664 15.423 1.00 70.06 399 ALA A CA 1
ATOM 3037 C C . ALA A 1 399 ? 3.540 1.223 16.371 1.00 70.06 399 ALA A C 1
ATOM 3039 O O . ALA A 1 399 ? 4.576 0.596 16.574 1.00 70.06 399 ALA A O 1
ATOM 3040 N N . VAL A 1 400 ? 3.294 2.396 16.966 1.00 79.44 400 VAL A N 1
ATOM 3041 C CA . VAL A 1 400 ? 4.235 3.033 17.901 1.00 79.44 400 VAL A CA 1
ATOM 3042 C C . VAL A 1 400 ? 4.281 2.212 19.197 1.00 79.44 400 VAL A C 1
ATOM 3044 O O . VAL A 1 400 ? 3.311 2.251 19.962 1.00 79.44 400 VAL A O 1
ATOM 3047 N N . PRO A 1 401 ? 5.393 1.513 19.511 1.00 81.81 401 PRO A N 1
ATOM 3048 C CA . PRO A 1 401 ? 5.425 0.565 20.628 1.00 81.81 401 PRO A CA 1
ATOM 3049 C C . PRO A 1 401 ? 5.165 1.226 21.981 1.00 81.81 401 PRO A C 1
ATOM 3051 O O . PRO A 1 401 ? 4.632 0.604 22.893 1.00 81.81 401 PRO A O 1
ATOM 3054 N N . MET A 1 402 ? 5.515 2.508 22.117 1.00 85.12 402 MET A N 1
ATOM 3055 C CA . MET A 1 402 ? 5.263 3.279 23.332 1.00 85.12 402 MET A CA 1
ATOM 3056 C C . MET A 1 402 ? 3.766 3.386 23.652 1.00 85.12 402 MET A C 1
ATOM 3058 O O . MET A 1 402 ? 3.392 3.255 24.815 1.00 85.12 402 MET A O 1
ATOM 3062 N N . ALA A 1 403 ? 2.907 3.594 22.646 1.00 85.75 403 ALA A N 1
ATOM 3063 C CA . ALA A 1 403 ? 1.461 3.668 22.853 1.00 85.75 403 ALA A CA 1
ATOM 3064 C C . ALA A 1 403 ? 0.909 2.326 23.361 1.00 85.75 403 ALA A C 1
ATOM 3066 O O . ALA A 1 403 ? 0.102 2.307 24.292 1.00 85.75 403 ALA A O 1
ATOM 3067 N N . ASP A 1 404 ? 1.413 1.215 22.814 1.00 88.88 404 ASP A N 1
ATOM 3068 C CA . ASP A 1 404 ? 1.062 -0.139 23.247 1.00 88.88 404 ASP A CA 1
ATOM 3069 C C . ASP A 1 404 ? 1.557 -0.437 24.663 1.00 88.88 404 ASP A C 1
ATOM 3071 O O . ASP A 1 404 ? 0.797 -0.951 25.478 1.00 88.88 404 ASP A O 1
ATOM 3075 N N . TRP A 1 405 ? 2.797 -0.076 24.999 1.00 91.44 405 TRP A N 1
ATOM 3076 C CA . TRP A 1 405 ? 3.343 -0.284 26.342 1.00 91.44 405 TRP A CA 1
ATOM 3077 C C . TRP A 1 405 ? 2.613 0.533 27.405 1.00 91.44 405 TRP A C 1
ATOM 3079 O O . TRP A 1 405 ? 2.292 -0.002 28.466 1.00 91.44 405 TRP A O 1
ATOM 3089 N N . LEU A 1 406 ? 2.317 1.807 27.131 1.00 92.75 406 LEU A N 1
ATOM 3090 C CA . LEU A 1 406 ? 1.535 2.649 28.037 1.00 92.75 406 LEU A CA 1
ATOM 3091 C C . LEU A 1 406 ? 0.107 2.112 28.197 1.00 92.75 406 LEU A C 1
ATOM 3093 O O . LEU A 1 406 ? -0.396 2.027 29.319 1.00 92.75 406 LEU A O 1
ATOM 3097 N N . GLY A 1 407 ? -0.527 1.711 27.094 1.00 92.56 407 GLY A N 1
ATOM 3098 C CA . GLY A 1 407 ? -1.860 1.114 27.098 1.00 92.56 407 GLY A CA 1
ATOM 3099 C C . GLY A 1 407 ? -1.918 -0.212 27.859 1.00 92.56 407 GLY A C 1
ATOM 3100 O O . GLY A 1 407 ? -2.797 -0.418 28.699 1.00 92.56 407 GLY A O 1
ATOM 3101 N N . LEU A 1 408 ? -0.935 -1.085 27.642 1.00 93.69 408 LEU A N 1
ATOM 3102 C CA . LEU A 1 408 ? -0.796 -2.353 28.350 1.00 93.69 408 LEU A CA 1
ATOM 3103 C C . LEU A 1 408 ? -0.525 -2.133 29.840 1.00 93.69 408 LEU A C 1
ATOM 3105 O O . LEU A 1 408 ? -1.150 -2.790 30.669 1.00 93.69 408 LEU A O 1
ATOM 3109 N N . ALA A 1 409 ? 0.354 -1.195 30.200 1.00 95.62 409 ALA A N 1
ATOM 3110 C CA . ALA A 1 409 ? 0.619 -0.847 31.593 1.00 95.62 409 ALA A CA 1
ATOM 3111 C C . ALA A 1 409 ? -0.654 -0.352 32.298 1.00 95.62 409 ALA A C 1
ATOM 3113 O O . ALA A 1 409 ? -0.956 -0.801 33.406 1.00 95.62 409 ALA A O 1
ATOM 3114 N N . LEU A 1 410 ? -1.440 0.505 31.635 1.00 95.81 410 LEU A N 1
ATOM 3115 C CA . LEU A 1 410 ? -2.739 0.966 32.128 1.00 95.81 410 LEU A CA 1
ATOM 3116 C C . LEU A 1 410 ? -3.713 -0.202 32.339 1.00 95.81 410 LEU A C 1
ATOM 3118 O O . LEU A 1 410 ? -4.362 -0.287 33.387 1.00 95.81 410 LEU A O 1
ATOM 3122 N N . LEU A 1 411 ? -3.809 -1.121 31.374 1.00 95.69 411 LEU A N 1
ATOM 3123 C CA . LEU A 1 411 ? -4.669 -2.296 31.485 1.00 95.69 411 LEU A CA 1
ATOM 3124 C C . LEU A 1 411 ? -4.227 -3.214 32.631 1.00 95.69 411 LEU A C 1
ATOM 3126 O O . LEU A 1 411 ? -5.054 -3.599 33.455 1.00 95.69 411 LEU A O 1
ATOM 3130 N N . VAL A 1 412 ? -2.936 -3.538 32.716 1.00 97.06 412 VAL A N 1
ATOM 3131 C CA . VAL A 1 412 ? -2.375 -4.401 33.766 1.00 97.06 412 VAL A CA 1
ATOM 3132 C C . VAL A 1 412 ? -2.596 -3.784 35.144 1.00 97.06 412 VAL A C 1
ATOM 3134 O O . VAL A 1 412 ? -3.069 -4.476 36.043 1.00 97.06 412 VAL A O 1
ATOM 3137 N N . ALA A 1 413 ? -2.337 -2.484 35.308 1.00 96.75 413 ALA A N 1
ATOM 3138 C CA . ALA A 1 413 ? -2.603 -1.773 36.556 1.00 96.75 413 ALA A CA 1
ATOM 3139 C C . ALA A 1 413 ? -4.092 -1.831 36.935 1.00 96.75 413 ALA A C 1
ATOM 3141 O O . ALA A 1 413 ? -4.433 -2.082 38.092 1.00 96.75 413 ALA A O 1
ATOM 3142 N N . THR A 1 414 ? -4.984 -1.670 35.953 1.00 96.00 414 THR A N 1
ATOM 3143 C CA . THR A 1 414 ? -6.436 -1.758 36.152 1.00 96.00 414 THR A CA 1
ATOM 3144 C C . THR A 1 414 ? -6.859 -3.162 36.581 1.00 96.00 414 THR A C 1
ATOM 3146 O O . THR A 1 414 ? -7.566 -3.312 37.577 1.00 96.00 414 THR A O 1
ATOM 3149 N N . VAL A 1 415 ? -6.401 -4.201 35.878 1.00 96.94 415 VAL A N 1
ATOM 3150 C CA . VAL A 1 415 ? -6.708 -5.606 36.191 1.00 96.94 415 VAL A CA 1
ATOM 3151 C C . VAL A 1 415 ? -6.161 -5.988 37.566 1.00 96.94 415 VAL A C 1
ATOM 3153 O O . VAL A 1 415 ? -6.887 -6.581 38.362 1.00 96.94 415 VAL A O 1
ATOM 3156 N N . ALA A 1 416 ? -4.920 -5.611 37.882 1.00 96.69 416 ALA A N 1
ATOM 3157 C CA . ALA A 1 416 ? -4.312 -5.860 39.185 1.00 96.69 416 ALA A CA 1
ATOM 3158 C C . ALA A 1 416 ? -5.082 -5.154 40.311 1.00 96.69 416 ALA A C 1
ATOM 3160 O O . ALA A 1 416 ? -5.374 -5.772 41.335 1.00 96.69 416 ALA A O 1
ATOM 3161 N N . GLY A 1 417 ? -5.475 -3.893 40.104 1.00 95.19 417 GLY A N 1
ATOM 3162 C CA . GLY A 1 417 ? -6.292 -3.133 41.049 1.00 95.19 417 GLY A CA 1
ATOM 3163 C C . GLY A 1 417 ? -7.663 -3.770 41.281 1.00 95.19 417 GLY A C 1
ATOM 3164 O O . GLY A 1 417 ? -8.066 -3.971 42.426 1.00 95.19 417 GLY A O 1
ATOM 3165 N N . VAL A 1 418 ? -8.353 -4.160 40.205 1.00 95.12 418 VAL A N 1
ATOM 3166 C CA . VAL A 1 418 ? -9.641 -4.871 40.254 1.00 95.12 418 VAL A CA 1
ATOM 3167 C C . VAL A 1 418 ? -9.508 -6.208 40.981 1.00 95.12 418 VAL A C 1
ATOM 3169 O O . VAL A 1 418 ? -10.324 -6.516 41.850 1.00 95.12 418 VAL A O 1
ATOM 3172 N N . PHE A 1 419 ? -8.473 -6.991 40.679 1.00 95.12 419 PHE A N 1
ATOM 3173 C CA . PHE A 1 419 ? -8.235 -8.284 41.313 1.00 95.12 419 PHE A CA 1
ATOM 3174 C C . PHE A 1 419 ? -7.922 -8.136 42.804 1.00 95.12 419 PHE A C 1
ATOM 3176 O O . PHE A 1 419 ? -8.547 -8.800 43.630 1.00 95.12 419 PHE A O 1
ATOM 3183 N N . ALA A 1 420 ? -7.008 -7.232 43.169 1.00 94.56 420 ALA A N 1
ATOM 3184 C CA . ALA A 1 420 ? -6.655 -6.963 44.560 1.00 94.56 420 ALA A CA 1
ATOM 3185 C C . ALA A 1 420 ? -7.870 -6.470 45.358 1.00 94.56 420 ALA A C 1
ATOM 3187 O O . ALA A 1 420 ? -8.152 -6.972 46.449 1.00 94.56 420 ALA A O 1
ATOM 3188 N N . HIS A 1 421 ? -8.646 -5.543 44.790 1.00 93.88 421 HIS A N 1
ATOM 3189 C CA . HIS A 1 421 ? -9.861 -5.040 45.418 1.00 93.88 421 HIS A CA 1
ATOM 3190 C C . HIS A 1 421 ? -10.940 -6.133 45.527 1.00 93.88 421 HIS A C 1
ATOM 3192 O O . HIS A 1 421 ? -11.595 -6.252 46.567 1.00 93.88 421 HIS A O 1
ATOM 3198 N N . GLY A 1 422 ? -11.134 -6.953 44.494 1.00 92.06 422 GLY A N 1
ATOM 3199 C CA . GLY A 1 422 ? -12.073 -8.076 44.507 1.00 92.06 422 GLY A CA 1
ATOM 3200 C C . GLY A 1 422 ? -11.697 -9.133 45.548 1.00 92.06 422 GLY A C 1
ATOM 3201 O O . GLY A 1 422 ? -12.550 -9.568 46.323 1.00 92.06 422 GLY A O 1
ATOM 3202 N N . MET A 1 423 ? -10.410 -9.477 45.640 1.00 92.12 423 MET A N 1
ATOM 3203 C CA . MET A 1 423 ? -9.866 -10.385 46.652 1.00 92.12 423 MET A CA 1
ATOM 3204 C C . MET A 1 423 ? -10.066 -9.831 48.065 1.00 92.12 423 MET A C 1
ATOM 3206 O O . MET A 1 423 ? -10.565 -10.535 48.941 1.00 92.12 423 MET A O 1
ATOM 3210 N N . GLY A 1 424 ? -9.756 -8.551 48.288 1.00 91.75 424 GLY A N 1
ATOM 3211 C CA . GLY A 1 424 ? -9.998 -7.892 49.572 1.00 91.75 424 GLY A CA 1
ATOM 3212 C C . GLY A 1 424 ? -11.471 -7.958 49.986 1.00 91.75 424 GLY A C 1
ATOM 3213 O O . GLY A 1 424 ? -11.774 -8.275 51.136 1.00 91.75 424 GLY A O 1
ATOM 3214 N N . ARG A 1 425 ? -12.399 -7.746 49.040 1.00 90.25 425 ARG A N 1
ATOM 3215 C CA . ARG A 1 425 ? -13.847 -7.863 49.288 1.00 90.25 425 ARG A CA 1
ATOM 3216 C C . ARG A 1 425 ? -14.241 -9.291 49.639 1.00 90.25 425 ARG A C 1
ATOM 3218 O O . ARG A 1 425 ? -15.009 -9.495 50.573 1.00 90.25 425 ARG A O 1
ATOM 3225 N N . TYR A 1 426 ? -13.706 -10.276 48.924 1.00 88.75 426 TYR A N 1
ATOM 3226 C CA . TYR A 1 426 ? -13.970 -11.687 49.187 1.00 88.75 426 TYR A CA 1
ATOM 3227 C C . TYR A 1 426 ? -13.508 -12.114 50.587 1.00 88.75 426 TYR A C 1
ATOM 3229 O O . TYR A 1 426 ? -14.250 -12.766 51.324 1.00 88.75 426 TYR A O 1
ATOM 3237 N N . LEU A 1 427 ? -12.299 -11.704 50.976 1.00 90.81 427 LEU A N 1
ATOM 3238 C CA . LEU A 1 427 ? -11.744 -11.972 52.301 1.00 90.81 427 LEU A CA 1
ATOM 3239 C C . LEU A 1 427 ? -12.532 -11.256 53.406 1.00 90.81 427 LEU A C 1
ATOM 3241 O O . LEU A 1 427 ? -12.800 -11.858 54.443 1.00 90.81 427 LEU A O 1
ATOM 3245 N N . ALA A 1 428 ? -12.935 -10.001 53.185 1.00 86.88 428 ALA A N 1
ATOM 3246 C CA . ALA A 1 428 ? -13.776 -9.250 54.115 1.00 86.88 428 ALA A CA 1
ATOM 3247 C C . ALA A 1 428 ? -15.152 -9.907 54.300 1.00 86.88 428 ALA A C 1
ATOM 3249 O O . ALA A 1 428 ? -15.590 -10.107 55.430 1.00 86.88 428 ALA A O 1
ATOM 3250 N N . TRP A 1 429 ? -15.793 -10.325 53.206 1.00 83.69 429 TRP A N 1
ATOM 3251 C CA . TRP A 1 429 ? -17.074 -11.032 53.238 1.00 83.69 429 TRP A CA 1
ATOM 3252 C C . TRP A 1 429 ? -16.993 -12.350 54.019 1.00 83.69 429 TRP A C 1
ATOM 3254 O O . TRP A 1 429 ? -17.856 -12.624 54.852 1.00 83.69 429 TRP A O 1
ATOM 3264 N N . ARG A 1 430 ? -15.917 -13.131 53.829 1.00 86.12 430 ARG A N 1
ATOM 3265 C CA . ARG A 1 430 ? -15.662 -14.347 54.621 1.00 86.12 430 ARG A CA 1
ATOM 3266 C C . ARG A 1 430 ? -15.512 -14.072 56.124 1.00 86.12 430 ARG A C 1
ATOM 3268 O O . ARG A 1 430 ? -15.793 -14.967 56.912 1.00 86.12 430 ARG A O 1
ATOM 3275 N N . ARG A 1 431 ? -15.049 -12.879 56.519 1.00 84.75 431 ARG A N 1
ATOM 3276 C CA . ARG A 1 431 ? -14.840 -12.493 57.928 1.00 84.75 431 ARG A CA 1
ATOM 3277 C C . ARG A 1 431 ? -16.085 -11.898 58.587 1.00 84.75 431 ARG A C 1
ATOM 3279 O O . ARG A 1 431 ? -16.341 -12.207 59.741 1.00 84.75 431 ARG A O 1
ATOM 3286 N N . LEU A 1 432 ? -16.814 -11.032 57.884 1.00 76.62 432 LEU A N 1
ATOM 3287 C CA . LEU A 1 432 ? -17.926 -10.251 58.443 1.00 76.62 432 LEU A CA 1
ATOM 3288 C C . LEU A 1 432 ? -19.286 -10.963 58.342 1.00 76.62 432 LEU A C 1
ATOM 3290 O O . LEU A 1 432 ? -20.202 -10.630 59.084 1.00 76.62 432 LEU A O 1
ATOM 3294 N N . GLY A 1 433 ? -19.432 -11.954 57.456 1.00 65.75 433 GLY A N 1
ATOM 3295 C CA . GLY A 1 433 ? -20.731 -12.574 57.185 1.00 65.75 433 GLY A CA 1
ATOM 3296 C C . GLY A 1 433 ? -21.657 -11.676 56.350 1.00 65.75 433 GLY A C 1
ATOM 3297 O O . GLY A 1 433 ? -21.335 -10.537 56.013 1.00 65.75 433 GLY A O 1
ATOM 3298 N N . ALA A 1 434 ? -22.807 -12.214 55.936 1.00 60.94 434 ALA A N 1
ATOM 3299 C CA . ALA A 1 434 ? -23.751 -11.491 55.084 1.00 60.94 434 ALA A CA 1
ATOM 3300 C C . ALA A 1 434 ? -24.662 -10.573 55.918 1.00 60.94 434 ALA A C 1
ATOM 3302 O O . ALA A 1 434 ? -25.678 -11.028 56.442 1.00 60.94 434 ALA A O 1
ATOM 3303 N N . HIS A 1 435 ? -24.331 -9.283 55.994 1.00 57.53 435 HIS A N 1
ATOM 3304 C CA . HIS A 1 435 ? -25.258 -8.262 56.487 1.00 57.53 435 HIS A CA 1
ATOM 3305 C C . HIS A 1 435 ? -26.397 -8.053 55.476 1.00 57.53 435 HIS A C 1
ATOM 3307 O O . HIS A 1 435 ? -26.160 -7.861 54.280 1.00 57.53 435 HIS A O 1
ATOM 3313 N N . ARG A 1 436 ? -27.645 -8.153 55.946 1.00 58.06 436 ARG A N 1
ATOM 3314 C CA . ARG A 1 436 ? -28.862 -7.981 55.142 1.00 58.06 436 ARG A CA 1
ATOM 3315 C C . ARG A 1 436 ? -29.604 -6.741 55.620 1.00 58.06 436 ARG A C 1
ATOM 3317 O O . ARG A 1 436 ? -30.521 -6.856 56.425 1.00 58.06 436 ARG A O 1
ATOM 3324 N N . GLU A 1 437 ? -29.206 -5.585 55.109 1.00 68.38 437 GLU A N 1
ATOM 3325 C CA . GLU A 1 437 ? -30.030 -4.383 55.233 1.00 68.38 437 GLU A CA 1
ATOM 3326 C C . GLU A 1 437 ? -31.348 -4.573 54.460 1.00 68.38 437 GLU A C 1
ATOM 3328 O O . GLU A 1 437 ? -31.344 -5.221 53.399 1.00 68.38 437 GLU A O 1
ATOM 3333 N N . PRO A 1 438 ? -32.480 -4.052 54.965 1.00 75.38 438 PRO A N 1
ATOM 3334 C CA . PRO A 1 438 ? -33.746 -4.077 54.248 1.00 75.38 438 PRO A CA 1
ATOM 3335 C C . PRO A 1 438 ? -33.613 -3.327 52.915 1.00 75.38 438 PRO A C 1
ATOM 3337 O O . PRO A 1 438 ? -33.063 -2.228 52.842 1.00 75.38 438 PRO A O 1
ATOM 3340 N N . ARG A 1 439 ? -34.106 -3.940 51.833 1.00 79.31 439 ARG A N 1
ATOM 3341 C CA . ARG A 1 439 ? -34.026 -3.398 50.468 1.00 79.31 439 ARG A CA 1
ATOM 3342 C C . ARG A 1 439 ? -35.405 -3.292 49.837 1.00 79.31 439 ARG A C 1
ATOM 3344 O O . ARG A 1 439 ? -36.244 -4.172 50.024 1.00 79.31 439 ARG A O 1
ATOM 3351 N N . ARG A 1 440 ? -35.611 -2.258 49.021 1.00 84.94 440 ARG A N 1
ATOM 3352 C CA . ARG A 1 440 ? -36.803 -2.083 48.179 1.00 84.94 440 ARG A CA 1
ATOM 3353 C C . ARG A 1 440 ? -36.437 -2.131 46.699 1.00 84.94 440 ARG A C 1
ATOM 3355 O O . ARG A 1 440 ? -35.362 -1.689 46.298 1.00 84.94 440 ARG A O 1
ATOM 3362 N N . ARG A 1 441 ? -37.343 -2.662 45.874 1.00 86.81 441 ARG A N 1
ATOM 3363 C CA . ARG A 1 441 ? -37.163 -2.738 44.419 1.00 86.81 441 ARG A CA 1
ATOM 3364 C C . ARG A 1 441 ? -37.693 -1.461 43.769 1.00 86.81 441 ARG A C 1
ATOM 3366 O O . ARG A 1 441 ? -38.876 -1.161 43.902 1.00 86.81 441 ARG A O 1
ATOM 3373 N N . VAL A 1 442 ? -36.836 -0.732 43.060 1.00 86.69 442 VAL A N 1
ATOM 3374 C CA . VAL A 1 442 ? -37.172 0.541 42.403 1.00 86.69 442 VAL A CA 1
ATOM 3375 C C . VAL A 1 442 ? -36.897 0.435 40.906 1.00 86.69 442 VAL A C 1
ATOM 3377 O O . VAL A 1 442 ? -35.902 -0.161 40.490 1.00 86.69 442 VAL A O 1
ATOM 3380 N N . TYR A 1 443 ? -37.798 0.977 40.086 1.00 88.81 443 TYR A N 1
ATOM 3381 C CA . TYR A 1 443 ? -37.601 1.050 38.640 1.00 88.81 443 TYR A CA 1
ATOM 3382 C C . TYR A 1 443 ? -36.629 2.189 38.324 1.00 88.81 443 TYR A C 1
ATOM 3384 O O . TYR A 1 443 ? -36.979 3.357 38.464 1.00 88.81 443 TYR A O 1
ATOM 3392 N N . MET A 1 444 ? -35.398 1.840 37.949 1.00 85.62 444 MET A N 1
ATOM 3393 C CA . MET A 1 444 ? -34.276 2.776 37.825 1.00 85.62 444 MET A CA 1
ATOM 3394 C C . MET A 1 444 ? -33.985 3.157 36.368 1.00 85.62 444 MET A C 1
ATOM 3396 O O . MET A 1 444 ? -33.675 4.312 36.071 1.00 85.62 444 MET A O 1
ATOM 3400 N N . TYR A 1 445 ? -34.091 2.194 35.447 1.00 88.50 445 TYR A N 1
ATOM 3401 C CA . TYR A 1 445 ? -33.692 2.373 34.048 1.00 88.50 445 TYR A CA 1
ATOM 3402 C C . TYR A 1 445 ? -34.866 2.119 33.110 1.00 88.50 445 TYR A C 1
ATOM 3404 O O . TYR A 1 445 ? -35.462 1.042 33.132 1.00 88.50 445 TYR A O 1
ATOM 3412 N N . SER A 1 446 ? -35.177 3.083 32.248 1.00 89.75 446 SER A N 1
ATOM 3413 C CA . SER A 1 446 ? -36.227 2.997 31.234 1.00 89.75 446 SER A CA 1
ATOM 3414 C C . SER A 1 446 ? -35.871 2.008 30.113 1.00 89.75 446 SER A C 1
ATOM 3416 O O . SER A 1 446 ? -34.727 1.582 29.965 1.00 89.75 446 SER A O 1
ATOM 3418 N N . ARG A 1 447 ? -36.854 1.618 29.288 1.00 91.31 447 ARG A N 1
ATOM 3419 C CA . ARG A 1 447 ? -36.610 0.716 28.142 1.00 91.31 447 ARG A CA 1
ATOM 3420 C C . ARG A 1 447 ? -35.646 1.330 27.124 1.00 91.31 447 ARG A C 1
ATOM 3422 O O . ARG A 1 447 ? -34.795 0.618 26.601 1.00 91.31 447 ARG A O 1
ATOM 3429 N N . TYR A 1 448 ? -35.791 2.631 26.874 1.00 89.50 448 TYR A N 1
ATOM 3430 C CA . TYR A 1 448 ? -34.936 3.384 25.962 1.00 89.50 448 TYR A CA 1
ATOM 3431 C C . TYR A 1 448 ? -33.487 3.413 26.458 1.00 89.50 448 TYR A C 1
ATOM 3433 O O . TYR A 1 448 ? -32.598 2.996 25.722 1.00 89.50 448 TYR A O 1
ATOM 3441 N N . GLU A 1 449 ? -33.260 3.791 27.724 1.00 87.88 449 GLU A N 1
ATOM 3442 C CA . GLU A 1 449 ? -31.916 3.836 28.325 1.00 87.88 449 GLU A CA 1
ATOM 3443 C C . GLU A 1 449 ? -31.211 2.476 28.231 1.00 87.88 449 GLU A C 1
ATOM 3445 O O . GLU A 1 449 ? -30.019 2.407 27.934 1.00 87.88 449 GLU A O 1
ATOM 3450 N N . ARG A 1 450 ? -31.953 1.376 28.430 1.00 93.31 450 ARG A N 1
ATOM 3451 C CA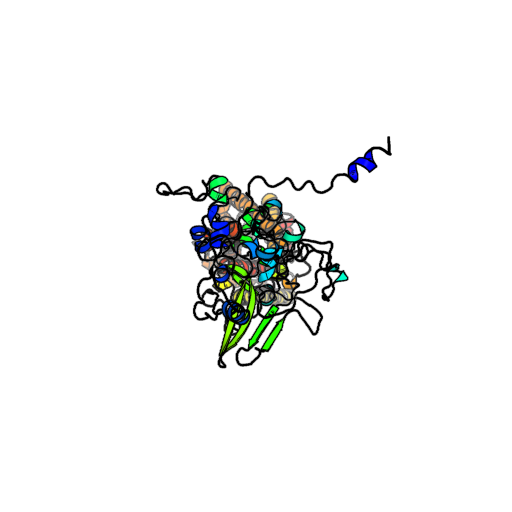 . ARG A 1 450 ? -31.405 0.019 28.303 1.00 93.31 450 ARG A CA 1
ATOM 3452 C C . ARG A 1 450 ? -31.042 -0.340 26.873 1.00 93.31 450 ARG A C 1
ATOM 3454 O O . ARG A 1 450 ? -29.940 -0.833 26.647 1.00 93.31 450 ARG A O 1
ATOM 3461 N N . LEU A 1 451 ? -31.936 -0.095 25.918 1.00 92.00 451 LEU A N 1
ATOM 3462 C CA . LEU A 1 451 ? -31.662 -0.368 24.508 1.00 92.00 451 LEU A CA 1
ATOM 3463 C C . LEU A 1 451 ? -30.445 0.426 24.020 1.00 92.00 451 LEU A C 1
ATOM 3465 O O . LEU A 1 451 ? -29.536 -0.154 23.432 1.00 92.00 451 LEU A O 1
ATOM 3469 N N . TRP A 1 452 ? -30.415 1.725 24.319 1.00 92.31 452 TRP A N 1
ATOM 3470 C CA . TRP A 1 452 ? -29.311 2.617 23.979 1.00 92.31 452 TRP A CA 1
ATOM 3471 C C . TRP A 1 452 ? -27.981 2.127 24.563 1.00 92.31 452 TRP A C 1
ATOM 3473 O O . TRP A 1 452 ? -26.998 1.984 23.833 1.00 92.31 452 TRP A O 1
ATOM 3483 N N . HIS A 1 453 ? -27.963 1.791 25.856 1.00 91.94 453 HIS A N 1
ATOM 3484 C CA . HIS A 1 453 ? -26.774 1.276 26.526 1.00 91.94 453 HIS A CA 1
ATOM 3485 C C . HIS A 1 453 ? -26.266 -0.020 25.888 1.00 91.94 453 HIS A C 1
ATOM 3487 O O . HIS A 1 453 ? -25.079 -0.134 25.602 1.00 91.94 453 HIS A O 1
ATOM 3493 N N . TRP A 1 454 ? -27.139 -1.009 25.662 1.00 95.06 454 TRP A N 1
ATOM 3494 C CA . TRP A 1 454 ? -26.718 -2.304 25.120 1.00 95.06 454 TRP A CA 1
ATOM 3495 C C . TRP A 1 454 ? -26.281 -2.218 23.658 1.00 95.06 454 TRP A C 1
ATOM 3497 O O . TRP A 1 454 ? -25.326 -2.896 23.283 1.00 95.06 454 TRP A O 1
ATOM 3507 N N . LEU A 1 455 ? -26.910 -1.352 22.859 1.00 94.94 455 LEU A N 1
ATOM 3508 C CA . LEU A 1 455 ? -26.447 -1.051 21.506 1.00 94.94 455 LEU A CA 1
ATOM 3509 C C . LEU A 1 455 ? -25.045 -0.429 21.535 1.00 94.94 455 LEU A C 1
ATOM 3511 O O . LEU A 1 455 ? -24.151 -0.892 20.829 1.00 94.94 455 LEU A O 1
ATOM 3515 N N . GLN A 1 456 ? -24.830 0.568 22.397 1.00 94.56 456 GLN A N 1
ATOM 3516 C CA . GLN A 1 456 ? -23.530 1.211 22.571 1.00 94.56 456 GLN A CA 1
ATOM 3517 C C . GLN A 1 456 ? -22.461 0.232 23.077 1.00 94.56 456 GLN A C 1
ATOM 3519 O O . GLN A 1 456 ? -21.359 0.192 22.534 1.00 94.56 456 GLN A O 1
ATOM 3524 N N . ALA A 1 457 ? -22.783 -0.591 24.076 1.00 94.50 457 ALA A N 1
ATOM 3525 C CA . ALA A 1 457 ? -21.872 -1.585 24.636 1.00 94.50 457 ALA A CA 1
ATOM 3526 C C . ALA A 1 457 ? -21.474 -2.647 23.600 1.00 94.50 457 ALA A C 1
ATOM 3528 O O . ALA A 1 457 ? -20.292 -2.968 23.477 1.00 94.50 457 ALA A O 1
ATOM 3529 N N . ALA A 1 458 ? -22.436 -3.157 22.823 1.00 96.75 458 ALA A N 1
ATOM 3530 C CA . ALA A 1 458 ? -22.163 -4.114 21.756 1.00 96.75 458 ALA A CA 1
ATOM 3531 C C . ALA A 1 458 ? -21.291 -3.496 20.653 1.00 96.75 458 ALA A C 1
ATOM 3533 O O . ALA A 1 458 ? -20.312 -4.113 20.235 1.00 96.75 458 ALA A O 1
ATOM 3534 N N . ALA A 1 459 ? -21.596 -2.265 20.224 1.00 97.19 459 ALA A N 1
ATOM 3535 C CA . ALA A 1 459 ? -20.807 -1.561 19.217 1.00 97.19 459 ALA A CA 1
ATOM 3536 C C . ALA A 1 459 ? -19.361 -1.336 19.683 1.00 97.19 459 ALA A C 1
ATOM 3538 O O . ALA A 1 459 ? -18.434 -1.676 18.953 1.00 97.19 459 ALA A O 1
ATOM 3539 N N . ILE A 1 460 ? -19.156 -0.837 20.909 1.00 96.25 460 ILE A N 1
ATOM 3540 C CA . ILE A 1 460 ? -17.817 -0.613 21.477 1.00 96.25 460 ILE A CA 1
ATOM 3541 C C . ILE A 1 460 ? -17.040 -1.928 21.584 1.00 96.25 460 ILE A C 1
ATOM 3543 O O . ILE A 1 460 ? -15.880 -1.980 21.187 1.00 96.25 460 ILE A O 1
ATOM 3547 N N . LEU A 1 461 ? -17.660 -3.006 22.075 1.00 96.81 461 LEU A N 1
ATOM 3548 C CA . LEU A 1 461 ? -16.986 -4.300 22.195 1.00 96.81 461 LEU A CA 1
ATOM 3549 C C . LEU A 1 461 ? -16.516 -4.825 20.830 1.00 96.81 461 LEU A C 1
ATOM 3551 O O . LEU A 1 461 ? -15.369 -5.244 20.687 1.00 96.81 461 LEU A O 1
ATOM 3555 N N . LEU A 1 462 ? -17.385 -4.775 19.820 1.00 97.88 462 LEU A N 1
ATOM 3556 C CA . LEU A 1 462 ? -17.045 -5.212 18.467 1.00 97.88 462 LEU A CA 1
ATOM 3557 C C . LEU A 1 462 ? -16.008 -4.290 17.801 1.00 97.88 462 LEU A C 1
ATOM 3559 O O . LEU A 1 462 ? -15.136 -4.776 17.079 1.00 97.88 462 LEU A O 1
ATOM 3563 N N . LEU A 1 463 ? -16.045 -2.981 18.073 1.00 98.25 463 LEU A N 1
ATOM 3564 C CA . LEU A 1 463 ? -15.024 -2.023 17.635 1.00 98.25 463 LEU A CA 1
ATOM 3565 C C . LEU A 1 463 ? -13.654 -2.322 18.243 1.00 98.25 463 LEU A C 1
ATOM 3567 O O . LEU A 1 463 ? -12.658 -2.273 17.531 1.00 98.25 463 LEU A O 1
ATOM 3571 N N . LEU A 1 464 ? -13.593 -2.684 19.526 1.00 97.38 464 LEU A N 1
ATOM 3572 C CA . LEU A 1 464 ? -12.342 -3.080 20.176 1.00 97.38 464 LEU A CA 1
ATOM 3573 C C . LEU A 1 464 ? -11.768 -4.363 19.559 1.00 97.38 464 LEU A C 1
ATOM 3575 O O . LEU A 1 464 ? -10.569 -4.430 19.302 1.00 97.38 464 LEU A O 1
ATOM 3579 N N . ILE A 1 465 ? -12.615 -5.357 19.268 1.00 96.31 465 ILE A N 1
ATOM 3580 C CA . ILE A 1 465 ? -12.189 -6.612 18.625 1.00 96.31 465 ILE A CA 1
ATOM 3581 C C . ILE A 1 465 ? -11.657 -6.343 17.215 1.00 96.31 465 ILE A C 1
ATOM 3583 O O . ILE A 1 465 ? -10.540 -6.732 16.884 1.00 96.31 465 ILE A O 1
ATOM 3587 N N . THR A 1 466 ? -12.441 -5.658 16.383 1.00 96.81 466 THR A N 1
ATOM 3588 C CA . THR A 1 466 ? -12.036 -5.331 15.007 1.00 96.81 466 THR A CA 1
ATOM 3589 C C . THR A 1 466 ? -10.811 -4.415 14.982 1.00 96.81 466 THR A C 1
ATOM 3591 O O . THR A 1 466 ? -9.902 -4.640 14.190 1.00 96.81 466 THR A O 1
ATOM 3594 N N . GLY A 1 467 ? -10.731 -3.446 15.896 1.00 95.12 467 GLY A N 1
ATOM 3595 C CA . GLY A 1 467 ? -9.586 -2.552 16.056 1.00 95.12 467 GLY A CA 1
ATOM 3596 C C . GLY A 1 467 ? -8.305 -3.292 16.443 1.00 95.12 467 GLY A C 1
ATOM 3597 O O . GLY A 1 467 ? -7.255 -3.005 15.881 1.00 95.12 467 GLY A O 1
ATOM 3598 N N . ALA A 1 468 ? -8.382 -4.298 17.322 1.00 93.06 468 ALA A N 1
ATOM 3599 C CA . ALA A 1 468 ? -7.232 -5.136 17.666 1.00 93.06 468 ALA A CA 1
ATOM 3600 C C . ALA A 1 468 ? -6.699 -5.920 16.453 1.00 93.06 468 ALA A C 1
ATOM 3602 O O . ALA A 1 468 ? -5.485 -6.007 16.266 1.00 93.06 468 ALA A O 1
ATOM 3603 N N . VAL A 1 469 ? -7.596 -6.434 15.600 1.00 91.69 469 VAL A N 1
ATOM 3604 C CA . VAL A 1 469 ? -7.210 -7.117 14.353 1.00 91.69 469 VAL A CA 1
ATOM 3605 C C . VAL A 1 469 ? -6.539 -6.157 13.369 1.00 91.69 469 VAL A C 1
ATOM 3607 O O . VAL A 1 469 ? -5.543 -6.519 12.751 1.00 91.69 469 VAL A O 1
ATOM 3610 N N . ILE A 1 470 ? -7.045 -4.927 13.248 1.00 91.19 470 ILE A N 1
ATOM 3611 C CA . ILE A 1 470 ? -6.462 -3.896 12.374 1.00 91.19 470 ILE A CA 1
ATOM 3612 C C . ILE A 1 470 ? -5.097 -3.428 12.899 1.00 91.19 470 ILE A C 1
ATOM 3614 O O . ILE A 1 470 ? -4.180 -3.198 12.114 1.00 91.19 470 ILE A O 1
ATOM 3618 N N . HIS A 1 471 ? -4.952 -3.300 14.219 1.00 89.88 471 HIS A N 1
ATOM 3619 C CA . HIS A 1 471 ? -3.729 -2.816 14.862 1.00 89.88 471 HIS A CA 1
ATOM 3620 C C . HIS A 1 471 ? -2.578 -3.827 14.817 1.00 89.88 471 HIS A C 1
ATOM 3622 O O . HIS A 1 471 ? -1.421 -3.436 14.701 1.00 89.88 471 HIS A O 1
ATOM 3628 N N . LYS A 1 472 ? -2.875 -5.130 14.911 1.00 88.75 472 LYS A N 1
ATOM 3629 C CA . LYS A 1 472 ? -1.869 -6.208 14.897 1.00 88.75 472 LYS A CA 1
ATOM 3630 C C . LYS A 1 472 ? -2.284 -7.341 13.949 1.00 88.75 472 LYS A C 1
ATOM 3632 O O . LYS A 1 472 ? -2.563 -8.449 14.408 1.00 88.75 472 LYS A O 1
ATOM 3637 N N . PRO A 1 473 ? -2.303 -7.110 12.624 1.00 86.06 473 PRO A N 1
ATOM 3638 C CA . PRO A 1 473 ? -2.850 -8.066 11.658 1.00 86.06 473 PRO A CA 1
ATOM 3639 C C . PRO A 1 473 ? -2.119 -9.411 11.644 1.00 86.06 473 PRO A C 1
ATOM 3641 O O . PRO A 1 473 ? -2.749 -10.446 11.444 1.00 86.06 473 PRO A O 1
ATOM 3644 N N . TYR A 1 474 ? -0.811 -9.423 11.920 1.00 83.94 474 TYR A N 1
ATOM 3645 C CA . TYR A 1 474 ? -0.005 -10.646 11.962 1.00 83.94 474 TYR A CA 1
ATOM 3646 C C . TYR A 1 474 ? -0.431 -11.612 13.083 1.00 83.94 474 TYR A C 1
ATOM 3648 O O . TYR A 1 474 ? -0.344 -12.825 12.907 1.00 83.94 474 TYR A O 1
ATOM 3656 N N . LEU A 1 475 ? -0.946 -11.101 14.213 1.00 86.75 475 LEU A N 1
ATOM 3657 C CA . LEU A 1 475 ? -1.485 -11.938 15.294 1.00 86.75 475 LEU A CA 1
ATOM 3658 C C . LEU A 1 475 ? -2.801 -12.610 14.906 1.00 86.75 475 LEU A C 1
ATOM 3660 O O . LEU A 1 475 ? -3.200 -13.568 15.557 1.00 86.75 475 LEU A O 1
ATOM 3664 N N . PHE A 1 476 ? -3.467 -12.108 13.867 1.00 87.25 476 PHE A N 1
ATOM 3665 C CA . PHE A 1 476 ? -4.783 -12.543 13.415 1.00 87.25 476 PHE A CA 1
ATOM 3666 C C . PHE A 1 476 ? -4.766 -12.872 11.921 1.00 87.25 476 PHE A C 1
ATOM 3668 O O . PHE A 1 476 ? -5.739 -12.612 11.216 1.00 87.25 476 PHE A O 1
ATOM 3675 N N . ALA A 1 477 ? -3.666 -13.451 11.428 1.00 82.06 477 ALA A N 1
ATOM 3676 C CA . ALA A 1 477 ? -3.445 -13.678 10.000 1.00 82.06 477 ALA A CA 1
ATOM 3677 C C . ALA A 1 477 ? -4.547 -14.520 9.317 1.00 82.06 477 ALA A C 1
ATOM 3679 O O . ALA A 1 477 ? -4.751 -14.410 8.110 1.00 82.06 477 ALA A O 1
ATOM 3680 N N . TRP A 1 478 ? -5.301 -15.317 10.088 1.00 86.31 478 TRP A N 1
ATOM 3681 C CA . TRP A 1 478 ? -6.452 -16.108 9.626 1.00 86.31 478 TRP A CA 1
ATOM 3682 C C . TRP A 1 478 ? -7.740 -15.292 9.408 1.00 86.31 478 TRP A C 1
ATOM 3684 O O . TRP A 1 478 ? -8.743 -15.838 8.948 1.00 86.31 478 TRP A O 1
ATOM 3694 N N . ILE A 1 479 ? -7.746 -14.004 9.758 1.00 89.56 479 ILE A N 1
ATOM 3695 C CA . ILE A 1 479 ? -8.885 -13.099 9.605 1.00 89.56 479 ILE A CA 1
ATOM 3696 C C . ILE A 1 479 ? -8.639 -12.161 8.420 1.00 89.56 479 ILE A C 1
ATOM 3698 O O . ILE A 1 479 ? -7.567 -11.580 8.262 1.00 89.56 479 ILE A O 1
ATOM 3702 N N . SER A 1 480 ? -9.671 -11.965 7.595 1.00 89.56 480 SER A N 1
ATOM 3703 C CA . SER A 1 480 ? -9.636 -11.000 6.494 1.00 89.56 480 SER A CA 1
ATOM 3704 C C . SER A 1 480 ? -9.466 -9.570 7.019 1.00 89.56 480 SER A C 1
ATOM 3706 O O . SER A 1 480 ? -10.404 -8.968 7.546 1.00 89.56 480 SER A O 1
ATOM 3708 N N . PHE A 1 481 ? -8.265 -9.017 6.833 1.00 88.12 481 PHE A N 1
ATOM 3709 C CA . PHE A 1 481 ? -7.937 -7.627 7.148 1.00 88.12 481 PHE A CA 1
ATOM 3710 C C . PHE A 1 481 ? -8.896 -6.610 6.499 1.00 88.12 481 PHE A C 1
ATOM 3712 O O . PHE A 1 481 ? -9.489 -5.819 7.237 1.00 88.12 481 PHE A O 1
ATOM 3719 N N . PRO A 1 482 ? -9.141 -6.629 5.168 1.00 89.31 482 PRO A N 1
ATOM 3720 C CA . PRO A 1 482 ? -10.018 -5.637 4.542 1.00 89.31 482 PRO A CA 1
ATOM 3721 C C . PRO A 1 482 ? -11.461 -5.734 5.050 1.00 89.31 482 PRO A C 1
ATOM 3723 O O . PRO A 1 482 ? -12.134 -4.716 5.208 1.00 89.31 482 PRO A O 1
ATOM 3726 N N . TYR A 1 483 ? -11.930 -6.941 5.376 1.00 92.00 483 TYR A N 1
ATOM 3727 C CA . TYR A 1 483 ? -13.263 -7.129 5.938 1.00 92.00 483 TYR A CA 1
ATOM 3728 C C . TYR A 1 483 ? -13.377 -6.572 7.364 1.00 92.00 483 TYR A C 1
ATOM 3730 O O . TYR A 1 483 ? -14.372 -5.928 7.693 1.00 92.00 483 TYR A O 1
ATOM 3738 N N . MET A 1 484 ? -12.346 -6.743 8.199 1.00 92.50 484 MET A N 1
ATOM 3739 C CA . MET A 1 484 ? -12.324 -6.165 9.549 1.00 92.50 484 MET A CA 1
ATOM 3740 C C . MET A 1 484 ? -12.317 -4.640 9.522 1.00 92.50 484 MET A C 1
ATOM 3742 O O . MET A 1 484 ? -13.047 -4.028 10.297 1.00 92.50 484 MET A O 1
ATOM 3746 N N . VAL A 1 485 ? -11.583 -4.029 8.589 1.00 92.00 485 VAL A N 1
ATOM 3747 C CA . VAL A 1 485 ? -11.627 -2.578 8.347 1.00 92.00 485 VAL A CA 1
ATOM 3748 C C . VAL A 1 485 ? -13.045 -2.119 7.984 1.00 92.00 485 VAL A C 1
ATOM 3750 O O . VAL A 1 485 ? -13.544 -1.149 8.553 1.00 92.00 485 VAL A O 1
ATOM 3753 N N .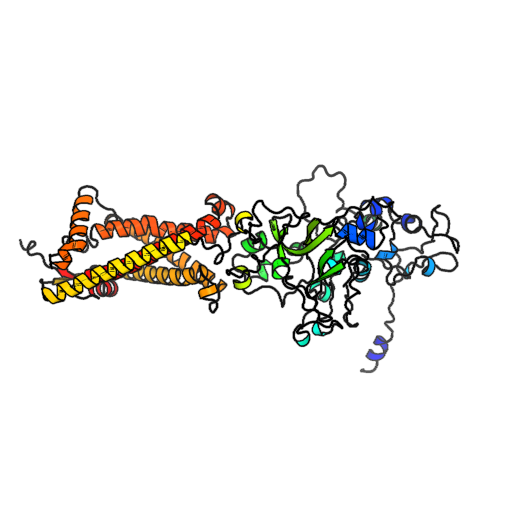 GLN A 1 486 ? -13.732 -2.831 7.084 1.00 92.88 486 GLN A N 1
ATOM 3754 C CA . GLN A 1 486 ? -15.111 -2.499 6.706 1.00 92.88 486 GLN A CA 1
ATOM 3755 C C . GLN A 1 486 ? -16.082 -2.611 7.887 1.00 92.88 486 GLN A C 1
ATOM 3757 O O . GLN A 1 486 ? -16.847 -1.676 8.132 1.00 92.88 486 GLN A O 1
ATOM 3762 N N . ILE A 1 487 ? -16.037 -3.713 8.646 1.00 95.88 487 ILE A N 1
ATOM 3763 C CA . ILE A 1 487 ? -16.884 -3.885 9.835 1.00 95.88 487 ILE A CA 1
ATOM 3764 C C . ILE A 1 487 ? -16.593 -2.786 10.861 1.00 95.88 487 ILE A C 1
ATOM 3766 O O . ILE A 1 487 ? -17.533 -2.195 11.391 1.00 95.88 487 ILE A O 1
ATOM 3770 N N . HIS A 1 488 ? -15.319 -2.484 11.123 1.00 96.62 488 HIS A N 1
ATOM 3771 C CA . HIS A 1 488 ? -14.921 -1.445 12.070 1.00 96.62 488 HIS A CA 1
ATOM 3772 C C . HIS A 1 488 ? -15.520 -0.088 11.688 1.00 96.62 488 HIS A C 1
ATOM 3774 O O . HIS A 1 488 ? -16.143 0.571 12.517 1.00 96.62 488 HIS A O 1
ATOM 3780 N N . ASN A 1 489 ? -15.425 0.292 10.412 1.00 95.25 489 ASN A N 1
ATOM 3781 C CA . ASN A 1 489 ? -16.011 1.532 9.910 1.00 95.25 489 ASN A CA 1
ATOM 3782 C C . ASN A 1 489 ? -17.534 1.563 10.092 1.00 95.25 489 ASN A C 1
ATOM 3784 O O . ASN A 1 489 ? -18.071 2.539 10.615 1.00 95.25 489 ASN A O 1
ATOM 3788 N N . VAL A 1 490 ? -18.238 0.497 9.692 1.00 96.88 490 VAL A N 1
ATOM 3789 C CA . VAL A 1 490 ? -19.704 0.411 9.815 1.00 96.88 490 VAL A CA 1
ATOM 3790 C C . VAL A 1 490 ? -20.135 0.526 11.277 1.00 96.88 490 VAL A C 1
ATOM 3792 O O . VAL A 1 490 ? -21.026 1.312 11.594 1.00 96.88 490 VAL A O 1
ATOM 3795 N N . LEU A 1 491 ? -19.479 -0.202 12.183 1.00 98.25 491 LEU A N 1
ATOM 3796 C CA . LEU A 1 491 ? -19.749 -0.116 13.619 1.00 98.25 491 LEU A CA 1
ATOM 3797 C C . LEU A 1 491 ? -19.432 1.273 14.183 1.00 98.25 491 LEU A C 1
ATOM 3799 O O . LEU A 1 491 ? -20.173 1.764 15.032 1.00 98.25 491 LEU A O 1
ATOM 3803 N N . GLY A 1 492 ? -18.375 1.921 13.690 1.00 97.56 492 GLY A N 1
ATOM 3804 C CA . GLY A 1 492 ? -18.004 3.284 14.059 1.00 97.56 492 GLY A CA 1
ATOM 3805 C C . GLY A 1 492 ? -19.097 4.282 13.687 1.00 97.56 492 GLY A C 1
ATOM 3806 O O . GLY A 1 492 ? -19.490 5.101 14.516 1.00 97.56 492 GLY A O 1
ATOM 3807 N N . PHE A 1 493 ? -19.666 4.162 12.484 1.00 97.31 493 PHE A N 1
ATOM 3808 C CA . PHE A 1 493 ? -20.803 4.981 12.059 1.00 97.31 493 PHE A CA 1
ATOM 3809 C C . PHE A 1 493 ? -22.086 4.669 12.833 1.00 97.31 493 PHE A C 1
ATOM 3811 O O . PHE A 1 493 ? -22.804 5.597 13.200 1.00 97.31 493 PHE A O 1
ATOM 3818 N N . ILE A 1 494 ? -22.364 3.397 13.139 1.00 97.00 494 ILE A N 1
ATOM 3819 C CA . ILE A 1 494 ? -23.495 3.020 14.003 1.00 97.00 494 ILE A CA 1
ATOM 3820 C C . ILE A 1 494 ? -23.346 3.676 15.379 1.00 97.00 494 ILE A C 1
ATOM 3822 O O . ILE A 1 494 ? -24.297 4.279 15.878 1.00 97.00 494 ILE A O 1
ATOM 3826 N N . LEU A 1 495 ? -22.153 3.605 15.977 1.00 96.50 495 LEU A N 1
ATOM 3827 C CA . LEU A 1 495 ? -21.860 4.234 17.262 1.00 96.50 495 LEU A CA 1
ATOM 3828 C C . LEU A 1 495 ? -21.983 5.761 17.184 1.00 96.50 495 LEU A C 1
ATOM 3830 O O . LEU A 1 495 ? -22.567 6.362 18.084 1.00 96.50 495 LEU A O 1
ATOM 3834 N N . LEU A 1 496 ? -21.499 6.381 16.103 1.00 96.00 496 LEU A N 1
ATOM 3835 C CA . LEU A 1 496 ? -21.614 7.819 15.863 1.00 96.00 496 LEU A CA 1
ATOM 3836 C C . LEU A 1 496 ? -23.070 8.274 15.783 1.00 96.00 496 LEU A C 1
ATOM 3838 O O . LEU A 1 496 ? -23.462 9.196 16.496 1.00 96.00 496 LEU A O 1
ATOM 3842 N N . VAL A 1 497 ? -23.884 7.604 14.968 1.00 95.88 497 VAL A N 1
ATOM 3843 C CA . VAL A 1 497 ? -25.315 7.905 14.853 1.00 95.88 497 VAL A CA 1
ATOM 3844 C C . VAL A 1 497 ? -26.011 7.697 16.198 1.00 95.88 497 VAL A C 1
ATOM 3846 O O . VAL A 1 497 ? -26.759 8.570 16.634 1.00 95.88 497 VAL A O 1
ATOM 3849 N N . ASN A 1 498 ? -25.723 6.596 16.899 1.00 94.31 498 ASN A N 1
ATOM 3850 C CA . ASN A 1 498 ? -26.284 6.333 18.224 1.00 94.31 498 ASN A CA 1
ATOM 3851 C C . ASN A 1 498 ? -25.918 7.432 19.240 1.00 94.31 498 ASN A C 1
ATOM 3853 O O . ASN A 1 498 ? -26.779 7.881 19.992 1.00 94.31 498 ASN A O 1
ATOM 3857 N N . ALA A 1 499 ? -24.668 7.902 19.244 1.00 91.88 499 ALA A N 1
ATOM 3858 C CA . ALA A 1 499 ? -24.209 8.970 20.129 1.00 91.88 499 ALA A CA 1
ATOM 3859 C C . ALA A 1 499 ? -24.873 10.321 19.811 1.00 91.88 499 ALA A C 1
ATOM 3861 O O . ALA A 1 499 ? -25.303 11.018 20.729 1.00 91.88 499 ALA A O 1
ATOM 3862 N N . VAL A 1 500 ? -25.017 10.676 18.529 1.00 91.75 500 VAL A N 1
ATOM 3863 C CA . VAL A 1 500 ? -25.694 11.915 18.101 1.00 91.75 500 VAL A CA 1
ATOM 3864 C C . VAL A 1 500 ? -27.177 11.892 18.474 1.00 91.75 500 VAL A C 1
ATOM 3866 O O . VAL A 1 500 ? -27.687 12.868 19.027 1.00 91.75 500 VAL A O 1
ATOM 3869 N N . LEU A 1 501 ? -27.868 10.775 18.229 1.00 91.56 501 LEU A N 1
ATOM 3870 C CA . LEU A 1 501 ? -29.272 10.611 18.612 1.00 91.56 501 LEU A CA 1
ATOM 3871 C C . LEU A 1 501 ? -29.455 10.686 20.132 1.00 91.56 501 LEU A C 1
ATOM 3873 O O . LEU A 1 501 ? -30.392 11.326 20.607 1.00 91.56 501 LEU A O 1
ATOM 3877 N N . ALA A 1 502 ? -28.542 10.088 20.896 1.00 87.50 502 ALA A N 1
ATOM 3878 C CA . ALA A 1 502 ? -28.571 10.147 22.352 1.00 87.50 502 ALA A CA 1
ATOM 3879 C C . ALA A 1 502 ? -28.321 11.561 22.886 1.00 87.50 502 ALA A C 1
ATOM 3881 O O . ALA A 1 502 ? -29.033 12.011 23.784 1.00 87.50 502 ALA A O 1
ATOM 3882 N N . LEU A 1 503 ? -27.359 12.285 22.307 1.00 86.75 503 LEU A N 1
ATOM 3883 C CA . LEU A 1 503 ? -27.106 13.685 22.635 1.00 86.75 503 LEU A CA 1
ATOM 3884 C C . LEU A 1 503 ? -28.357 14.534 22.382 1.00 86.75 503 LEU A C 1
ATOM 3886 O O . LEU A 1 503 ? -28.773 15.287 23.262 1.00 86.75 503 LEU A O 1
ATOM 3890 N N . PHE A 1 504 ? -28.998 14.365 21.222 1.00 87.88 504 PHE A N 1
ATOM 3891 C CA . PHE A 1 504 ? -30.247 15.051 20.898 1.00 87.88 504 PHE A CA 1
ATOM 3892 C C . PHE A 1 504 ? -31.368 14.706 21.889 1.00 87.88 504 PHE A C 1
ATOM 3894 O O . PHE A 1 504 ? -32.023 15.610 22.403 1.00 87.88 504 PHE A O 1
ATOM 3901 N N . TYR A 1 505 ? -31.554 13.423 22.218 1.00 85.88 505 TYR A N 1
ATOM 3902 C CA . TYR A 1 505 ? -32.552 12.986 23.197 1.00 85.88 505 TYR A CA 1
ATOM 3903 C C . TYR A 1 505 ? -32.325 13.626 24.574 1.00 85.88 505 TYR A C 1
ATOM 3905 O O . TYR A 1 505 ? -33.268 14.154 25.162 1.00 85.88 505 TYR A O 1
ATOM 3913 N N . HIS A 1 506 ? -31.093 13.630 25.092 1.00 81.94 506 HIS A N 1
ATOM 3914 C CA . HIS A 1 506 ? -30.793 14.196 26.414 1.00 81.94 506 HIS A CA 1
ATOM 3915 C C . HIS A 1 506 ? -30.865 15.728 26.451 1.00 81.94 506 HIS A C 1
ATOM 3917 O O . HIS A 1 506 ? -31.209 16.295 27.492 1.00 81.94 506 HIS A O 1
ATOM 3923 N N . LEU A 1 507 ? -30.583 16.399 25.330 1.00 84.44 507 LEU A N 1
ATOM 3924 C CA . LEU A 1 507 ? -30.812 17.837 25.173 1.00 84.44 507 LEU A CA 1
ATOM 3925 C C . LEU A 1 507 ? -32.314 18.158 25.147 1.00 84.44 507 LEU A C 1
ATOM 3927 O O . LEU A 1 507 ? -32.756 19.042 25.876 1.00 84.44 507 LEU A O 1
ATOM 3931 N N . ALA A 1 508 ? -33.102 17.419 24.360 1.00 85.69 508 ALA A N 1
ATOM 3932 C CA . ALA A 1 508 ? -34.538 17.652 24.196 1.00 85.69 508 ALA A CA 1
ATOM 3933 C C . ALA A 1 508 ? -35.358 17.302 25.452 1.00 85.69 508 ALA A C 1
ATOM 3935 O O . ALA A 1 508 ? -36.299 18.013 25.793 1.00 85.69 508 ALA A O 1
ATOM 3936 N N . SER A 1 509 ? -34.995 16.229 26.160 1.00 81.12 509 SER A N 1
ATOM 3937 C CA . SER A 1 509 ? -35.659 15.801 27.403 1.00 81.12 509 SER A CA 1
ATOM 3938 C C . SER A 1 509 ? -35.242 16.615 28.635 1.00 81.12 509 SER A C 1
ATOM 3940 O O . SER A 1 509 ? -35.863 16.494 29.688 1.00 81.12 509 SER A O 1
ATOM 3942 N N . GLY A 1 510 ? -34.180 17.427 28.543 1.00 76.94 510 GLY A N 1
ATOM 3943 C CA . GLY A 1 510 ? -33.595 18.131 29.691 1.00 76.94 510 GLY A CA 1
ATOM 3944 C C . GLY A 1 510 ? -32.858 17.216 30.679 1.00 76.94 510 GLY A C 1
ATOM 3945 O O . GLY A 1 510 ? -32.304 17.698 31.672 1.00 76.94 510 GLY A O 1
ATOM 3946 N N . GLU A 1 511 ? -32.790 15.912 30.391 1.00 73.19 511 GLU A N 1
ATOM 3947 C CA . GLU A 1 511 ? -32.099 14.909 31.198 1.00 73.19 511 GLU A CA 1
ATOM 3948 C C . GLU A 1 511 ? -30.586 15.153 31.277 1.00 73.19 511 GLU A C 1
ATOM 3950 O O . GLU A 1 511 ? -29.939 14.643 32.184 1.00 73.19 511 GLU A O 1
ATOM 3955 N N . ILE A 1 512 ? -30.002 15.980 30.400 1.00 71.44 512 ILE A N 1
ATOM 3956 C CA . ILE A 1 512 ? -28.567 16.308 30.421 1.00 71.44 512 ILE A CA 1
ATOM 3957 C C . ILE A 1 512 ? -28.072 16.815 31.789 1.00 71.44 512 ILE A C 1
ATOM 3959 O O . ILE A 1 512 ? -26.921 16.581 32.159 1.00 71.44 512 ILE A O 1
ATOM 3963 N N . ARG A 1 513 ? -28.957 17.431 32.591 1.00 70.19 513 ARG A N 1
ATOM 3964 C CA . ARG A 1 513 ? -28.658 17.889 33.960 1.00 70.19 513 ARG A CA 1
ATOM 3965 C C . ARG A 1 513 ? -28.194 16.759 34.886 1.00 70.19 513 ARG A C 1
ATOM 3967 O O . ARG A 1 513 ? -27.460 17.032 35.830 1.00 70.19 513 ARG A O 1
ATOM 3974 N N . GLN A 1 514 ? -28.562 15.503 34.614 1.00 68.31 514 GLN A N 1
ATOM 3975 C CA . GLN A 1 514 ? -28.147 14.349 35.421 1.00 68.31 514 GLN A CA 1
ATOM 3976 C C . GLN A 1 514 ? -26.657 13.993 35.257 1.00 68.31 514 GLN A C 1
ATOM 3978 O O . GLN A 1 514 ? -26.073 13.362 36.142 1.00 68.31 514 GLN A O 1
ATOM 3983 N N . PHE A 1 515 ? -26.035 14.434 34.156 1.00 65.81 515 PHE A N 1
ATOM 3984 C CA . PHE A 1 515 ? -24.638 14.155 33.808 1.00 65.81 515 PHE A CA 1
ATOM 3985 C C . PHE A 1 515 ? -23.674 15.305 34.132 1.00 65.81 515 PHE A C 1
ATOM 3987 O O . PHE A 1 515 ? -22.462 15.121 34.045 1.00 65.81 515 PHE A O 1
ATOM 3994 N N . ILE A 1 516 ? -24.184 16.476 34.530 1.00 69.19 516 ILE A N 1
ATOM 3995 C CA . ILE A 1 516 ? -23.364 17.637 34.898 1.00 69.19 516 ILE A CA 1
ATOM 3996 C C . ILE A 1 516 ? -23.007 17.545 36.395 1.00 69.19 516 ILE A C 1
ATOM 3998 O O . ILE A 1 516 ? -23.910 17.512 37.239 1.00 69.19 516 ILE A O 1
ATOM 4002 N N . PRO A 1 517 ? -21.714 17.509 36.769 1.00 65.56 517 PRO A N 1
ATOM 4003 C CA . PRO A 1 517 ? -21.309 17.577 38.171 1.00 65.56 517 PRO A CA 1
ATOM 4004 C C . PRO A 1 517 ? -21.677 18.950 38.767 1.00 65.56 517 PRO A C 1
ATOM 4006 O O . PRO A 1 517 ? -21.266 19.980 38.239 1.00 65.56 517 PRO A O 1
ATOM 4009 N N . MET A 1 518 ? -22.444 18.993 39.863 1.00 62.81 518 MET A N 1
ATOM 4010 C CA . MET A 1 518 ? -22.748 20.256 40.560 1.00 62.81 518 MET A CA 1
ATOM 4011 C C . MET A 1 518 ? -21.528 20.744 41.372 1.00 62.81 518 MET A C 1
ATOM 4013 O O . MET A 1 518 ? -20.936 19.933 42.085 1.00 62.81 518 MET A O 1
ATOM 4017 N N . PRO A 1 519 ? -21.152 22.038 41.313 1.00 59.47 519 PRO A N 1
ATOM 4018 C CA . PRO A 1 519 ? -19.832 22.502 41.760 1.00 59.47 519 PRO A CA 1
ATOM 4019 C C . PRO A 1 519 ? -19.629 22.677 43.278 1.00 59.47 519 PRO A C 1
ATOM 4021 O O . PRO A 1 519 ? -18.482 22.656 43.707 1.00 59.47 519 PRO A O 1
ATOM 4024 N N . ALA A 1 520 ? -20.673 22.832 44.102 1.00 61.94 520 ALA A N 1
ATOM 4025 C CA . ALA A 1 520 ? -20.487 23.295 45.489 1.00 61.94 520 ALA A CA 1
ATOM 4026 C C . ALA A 1 520 ? -19.794 22.281 46.434 1.00 61.94 520 ALA A C 1
ATOM 4028 O O . ALA A 1 520 ? -18.946 22.691 47.216 1.00 61.94 520 ALA A O 1
ATOM 4029 N N . ASP A 1 521 ? -20.067 20.971 46.304 1.00 67.31 521 ASP A N 1
ATOM 4030 C CA . ASP A 1 521 ? -19.548 19.926 47.221 1.00 67.31 521 ASP A CA 1
ATOM 4031 C C . ASP A 1 521 ? -18.863 18.742 46.508 1.00 67.31 521 ASP A C 1
ATOM 4033 O O . ASP A 1 521 ? -18.621 17.689 47.107 1.00 67.31 521 ASP A O 1
ATOM 4037 N N . LEU A 1 522 ? -18.571 18.860 45.208 1.00 76.06 522 LEU A N 1
ATOM 4038 C CA . LEU A 1 522 ? -18.108 17.729 44.394 1.00 76.06 522 LEU A CA 1
ATOM 4039 C C . LEU A 1 522 ? -16.822 17.090 44.939 1.00 76.06 522 LEU A C 1
ATOM 4041 O O . LEU A 1 522 ? -16.725 15.865 45.000 1.00 76.06 522 LEU A O 1
ATOM 4045 N N . PHE A 1 523 ? -15.854 17.908 45.363 1.00 78.00 523 PHE A N 1
ATOM 4046 C CA . PHE A 1 523 ? -14.570 17.433 45.885 1.00 78.00 523 PHE A CA 1
ATOM 4047 C C . PHE A 1 523 ? -14.717 16.648 47.194 1.00 78.00 523 PHE A C 1
ATOM 4049 O O . PHE A 1 523 ? -14.104 15.591 47.343 1.00 78.00 523 PHE A O 1
ATOM 4056 N N . VAL A 1 524 ? -15.560 17.128 48.116 1.00 80.69 524 VAL A N 1
ATOM 4057 C CA . VAL A 1 524 ? -15.815 16.467 49.407 1.00 80.69 524 VAL A CA 1
ATOM 4058 C C . VAL A 1 524 ? -16.499 15.121 49.175 1.00 80.69 524 VAL A C 1
ATOM 4060 O O . VAL A 1 524 ? -15.994 14.083 49.601 1.00 80.69 524 VAL A O 1
ATOM 4063 N N . ARG A 1 525 ? -17.580 15.120 48.388 1.00 81.31 525 ARG A N 1
ATOM 4064 C CA . ARG A 1 525 ? -18.347 13.913 48.052 1.00 81.31 525 ARG A CA 1
ATOM 4065 C C . ARG A 1 525 ? -17.519 12.881 47.278 1.00 81.31 525 ARG A C 1
ATOM 4067 O O . ARG A 1 525 ? -17.682 11.673 47.453 1.00 81.31 525 ARG A O 1
ATOM 4074 N N . MET A 1 526 ? -16.601 13.339 46.426 1.00 81.69 526 MET A N 1
ATOM 4075 C CA . MET A 1 526 ? -15.644 12.472 45.737 1.00 81.69 526 MET A CA 1
ATOM 4076 C C . MET A 1 526 ? -14.698 11.793 46.732 1.00 81.69 526 MET A C 1
ATOM 4078 O O . MET A 1 526 ? -14.480 10.586 46.631 1.00 81.69 526 MET A O 1
ATOM 4082 N N . PHE A 1 527 ? -14.157 12.533 47.702 1.00 84.50 527 PHE A N 1
ATOM 4083 C CA . PHE A 1 527 ? -13.267 11.965 48.713 1.00 84.50 527 PHE A CA 1
ATOM 4084 C C . PHE A 1 527 ? -13.989 10.957 49.620 1.00 84.50 527 PHE A C 1
ATOM 4086 O O . PHE A 1 527 ? -13.436 9.896 49.913 1.00 84.50 527 PHE A O 1
ATOM 4093 N N . GLU A 1 528 ? -15.244 11.226 49.993 1.00 84.06 528 GLU A N 1
ATOM 4094 C CA . GLU A 1 528 ? -16.106 10.275 50.712 1.00 84.06 528 GLU A CA 1
ATOM 4095 C C . GLU A 1 528 ? -16.291 8.972 49.924 1.00 84.06 528 GLU A C 1
ATOM 4097 O O . GLU A 1 528 ? -16.106 7.880 50.468 1.00 84.06 528 GLU A O 1
ATOM 4102 N N . GLN A 1 529 ? -16.562 9.074 48.619 1.00 85.62 529 GLN A N 1
ATOM 4103 C CA . GLN A 1 529 ? -16.699 7.912 47.742 1.00 85.62 529 GLN A CA 1
ATOM 4104 C C . GLN A 1 529 ? -15.380 7.136 47.589 1.00 85.62 529 GLN A C 1
ATOM 4106 O O . GLN A 1 529 ? -15.379 5.902 47.616 1.00 85.62 529 GLN A O 1
ATOM 4111 N N . ILE A 1 530 ? -14.248 7.833 47.445 1.00 86.38 530 ILE A N 1
ATOM 4112 C CA . ILE A 1 530 ? -12.918 7.211 47.358 1.00 86.38 530 ILE A CA 1
ATOM 4113 C C . ILE A 1 530 ? -12.598 6.476 48.660 1.00 86.38 530 ILE A C 1
ATOM 4115 O O . ILE A 1 530 ? -12.201 5.312 48.626 1.00 86.38 530 ILE A O 1
ATOM 4119 N N . ARG A 1 531 ? -12.803 7.114 49.816 1.00 88.38 531 ARG A N 1
ATOM 4120 C CA . ARG A 1 531 ? -12.616 6.499 51.138 1.00 88.38 531 ARG A CA 1
ATOM 4121 C C . ARG A 1 531 ? -13.519 5.277 51.329 1.00 88.38 531 ARG A C 1
ATOM 4123 O O . ARG A 1 531 ? -13.087 4.277 51.910 1.00 88.38 531 ARG A O 1
ATOM 4130 N N . PHE A 1 532 ? -14.752 5.328 50.827 1.00 87.38 532 PHE A N 1
ATOM 4131 C CA . PHE A 1 532 ? -15.650 4.179 50.834 1.00 87.38 532 PHE A CA 1
ATOM 4132 C C . PHE A 1 532 ? -15.076 3.009 50.024 1.00 87.38 532 PHE A C 1
ATOM 4134 O O . PHE A 1 532 ? -14.902 1.928 50.582 1.00 87.38 532 PHE A O 1
ATOM 4141 N N . TYR A 1 533 ? -14.705 3.209 48.757 1.00 86.62 533 TYR A N 1
ATOM 4142 C CA . TYR A 1 533 ? -14.169 2.119 47.930 1.00 86.62 533 TYR A CA 1
ATOM 4143 C C . TYR A 1 533 ? -12.797 1.614 48.406 1.00 86.62 533 TYR A C 1
ATOM 4145 O O . TYR A 1 533 ? -12.518 0.425 48.329 1.00 86.62 533 TYR A O 1
ATOM 4153 N N . THR A 1 534 ? -11.949 2.481 48.960 1.00 88.19 534 THR A N 1
ATOM 4154 C CA . THR A 1 534 ? -10.603 2.092 49.425 1.00 88.19 534 THR A CA 1
ATOM 4155 C C . THR A 1 534 ? -10.582 1.465 50.819 1.00 88.19 534 THR A C 1
ATOM 4157 O O . THR A 1 534 ? -9.667 0.704 51.127 1.00 88.19 534 THR A O 1
ATOM 4160 N N . SER A 1 535 ? -11.565 1.754 51.679 1.00 88.94 535 SER A N 1
ATOM 4161 C CA . SER A 1 535 ? -11.582 1.262 53.065 1.00 88.94 535 SER A CA 1
ATOM 4162 C C . SER A 1 535 ? -12.967 0.848 53.560 1.00 88.94 535 SER A C 1
ATOM 4164 O O . SER A 1 535 ? -13.106 -0.229 54.139 1.00 88.94 535 SER A O 1
ATOM 4166 N N . GLY A 1 536 ? -13.991 1.681 53.352 1.00 85.56 536 GLY A N 1
ATOM 4167 C CA . GLY A 1 536 ? -15.336 1.474 53.909 1.00 85.56 536 GLY A CA 1
ATOM 4168 C C . GLY A 1 536 ? -16.007 0.172 53.460 1.00 85.56 536 GLY A C 1
ATOM 4169 O O . GLY A 1 536 ? -16.525 -0.572 54.292 1.00 85.56 536 GLY A O 1
ATOM 4170 N N . ILE A 1 537 ? -15.908 -0.160 52.172 1.00 86.38 537 ILE A N 1
ATOM 4171 C CA . ILE A 1 537 ? -16.506 -1.362 51.577 1.00 86.38 537 ILE A CA 1
ATOM 4172 C C . ILE A 1 537 ? -15.940 -2.661 52.172 1.00 86.38 537 ILE A C 1
ATOM 4174 O O . ILE A 1 537 ? -16.652 -3.656 52.277 1.00 86.38 537 ILE A O 1
ATOM 4178 N N . PHE A 1 538 ? -14.679 -2.658 52.620 1.00 87.56 538 PHE A N 1
ATOM 4179 C CA . PHE A 1 538 ? -14.048 -3.808 53.281 1.00 87.56 538 PHE A CA 1
ATOM 4180 C C . PHE A 1 538 ? -14.463 -3.957 54.749 1.00 87.56 538 PHE A C 1
ATOM 4182 O O . PHE A 1 538 ? -14.234 -5.005 55.347 1.00 87.56 538 PHE A O 1
ATOM 4189 N N . LYS A 1 539 ? -15.056 -2.914 55.335 1.00 85.62 539 LYS A N 1
ATOM 4190 C CA . LYS A 1 539 ? -15.549 -2.893 56.718 1.00 85.62 539 LYS A CA 1
ATOM 4191 C C . LYS A 1 539 ? -17.061 -3.113 56.811 1.00 85.62 539 LYS A C 1
ATOM 4193 O O . LYS A 1 539 ? -17.592 -3.083 57.912 1.00 85.62 539 LYS A O 1
ATOM 4198 N N . GLY A 1 540 ? -17.745 -3.306 55.680 1.00 76.75 540 GLY A N 1
ATOM 4199 C CA . GLY A 1 540 ? -19.205 -3.418 55.638 1.00 76.75 540 GLY A CA 1
ATOM 4200 C C . GLY A 1 540 ? -19.932 -2.106 55.943 1.00 76.75 540 GLY A C 1
ATOM 4201 O O . GLY A 1 540 ? -21.080 -2.146 56.365 1.00 76.75 540 GLY A O 1
ATOM 4202 N N . ALA A 1 541 ? -19.274 -0.953 55.767 1.00 81.06 541 ALA A N 1
ATOM 4203 C CA . ALA A 1 541 ? -19.932 0.340 55.937 1.00 81.06 541 ALA A CA 1
ATOM 4204 C C . ALA A 1 541 ? -21.070 0.511 54.906 1.00 81.06 541 ALA A C 1
ATOM 4206 O O . ALA A 1 541 ? -20.929 0.014 53.783 1.00 81.06 541 ALA A O 1
ATOM 4207 N N . PRO A 1 542 ? -22.160 1.225 55.245 1.00 78.19 542 PRO A N 1
ATOM 4208 C CA . PRO A 1 542 ? -23.204 1.565 54.283 1.00 78.19 542 PRO A CA 1
ATOM 4209 C C . PRO A 1 542 ? -22.657 2.477 53.177 1.00 78.19 542 PRO A C 1
ATOM 4211 O O . PRO A 1 542 ? -21.662 3.189 53.366 1.00 78.19 542 PRO A O 1
ATOM 4214 N N . HIS A 1 543 ? -23.284 2.439 51.999 1.00 78.62 543 HIS A N 1
ATOM 4215 C CA . HIS A 1 543 ? -22.862 3.274 50.875 1.00 78.62 543 HIS A CA 1
ATOM 4216 C C . HIS A 1 543 ? -23.140 4.762 51.184 1.00 78.62 543 HIS A C 1
ATOM 4218 O O . HIS A 1 543 ? -24.246 5.085 51.609 1.00 78.62 543 HIS A O 1
ATOM 4224 N N . PRO A 1 544 ? -22.186 5.688 50.952 1.00 79.38 544 PRO A N 1
ATOM 4225 C CA . PRO A 1 544 ? -22.301 7.088 51.392 1.00 79.38 544 PRO A CA 1
ATOM 4226 C C . PRO A 1 544 ? -23.364 7.909 50.648 1.00 79.38 544 PRO A C 1
ATOM 4228 O O . PRO A 1 544 ? -23.735 8.986 51.100 1.00 79.38 544 PRO A O 1
ATOM 4231 N N . PHE A 1 545 ? -23.843 7.421 49.502 1.00 77.50 545 PHE A N 1
ATOM 4232 C CA . PHE A 1 545 ? -24.887 8.079 48.716 1.00 77.50 545 PHE A CA 1
ATOM 4233 C C . PHE A 1 545 ? -25.986 7.090 48.357 1.00 77.50 545 PHE A C 1
ATOM 4235 O O . PHE A 1 545 ? -25.700 5.998 47.857 1.00 77.50 545 PHE A O 1
ATOM 4242 N N . GLU A 1 546 ? -27.231 7.500 48.555 1.00 71.25 546 GLU A N 1
ATOM 4243 C CA . GLU A 1 546 ? -28.398 6.752 48.108 1.00 71.25 546 GLU A CA 1
ATOM 4244 C C . GLU A 1 546 ? -28.597 6.888 46.600 1.00 71.25 546 GLU A C 1
ATOM 4246 O O . GLU A 1 546 ? -28.401 7.955 46.016 1.00 71.25 546 GLU A O 1
ATOM 4251 N N . LYS A 1 547 ? -29.018 5.794 45.964 1.00 73.25 547 LYS A N 1
ATOM 4252 C CA . LYS A 1 547 ? -29.448 5.814 44.567 1.00 73.25 547 LYS A CA 1
ATOM 4253 C C . LYS A 1 547 ? -30.953 6.043 44.500 1.00 73.25 547 LYS A C 1
ATOM 4255 O O . LYS A 1 547 ? -31.728 5.189 44.930 1.00 73.25 547 LYS A O 1
ATOM 4260 N N . THR A 1 548 ? -31.362 7.141 43.878 1.00 77.31 548 THR A N 1
ATOM 4261 C CA . THR A 1 548 ? -32.762 7.401 43.508 1.00 77.31 548 THR A CA 1
ATOM 4262 C C . THR A 1 548 ? -32.903 7.468 41.983 1.00 77.31 548 THR A C 1
ATOM 4264 O O . THR A 1 548 ? -31.894 7.652 41.295 1.00 77.31 548 THR A O 1
ATOM 4267 N N . PRO A 1 549 ? -34.121 7.342 41.418 1.00 74.25 549 PRO A N 1
ATOM 4268 C CA . PRO A 1 549 ? -34.345 7.531 39.981 1.00 74.25 549 PRO A CA 1
ATOM 4269 C C . PRO A 1 549 ? -33.827 8.876 39.445 1.00 74.25 549 PRO A C 1
ATOM 4271 O O . PRO A 1 549 ? -33.401 8.954 38.296 1.00 74.25 549 PRO A O 1
ATOM 4274 N N . GLU A 1 550 ? -33.803 9.916 40.278 1.00 69.38 550 GLU A N 1
ATOM 4275 C CA . GLU A 1 550 ? -33.308 11.260 39.959 1.00 69.38 550 GLU A CA 1
ATOM 4276 C C . GLU A 1 550 ? -31.789 11.404 40.187 1.00 69.38 550 GLU A C 1
ATOM 4278 O O . GLU A 1 550 ? -31.148 12.299 39.633 1.00 69.38 550 GLU A O 1
ATOM 4283 N N . GLN A 1 551 ? -31.188 10.521 40.994 1.00 73.56 551 GLN A N 1
ATOM 4284 C CA . GLN A 1 551 ? -29.761 10.494 41.333 1.00 73.56 551 GLN A CA 1
ATOM 4285 C C . GLN A 1 551 ? -29.171 9.090 41.125 1.00 73.56 551 GLN A C 1
ATOM 4287 O O . GLN A 1 551 ? -28.670 8.446 42.045 1.00 73.56 551 GLN A O 1
ATOM 4292 N N . LYS A 1 552 ? -29.197 8.618 39.873 1.00 73.94 552 LYS A N 1
ATOM 4293 C CA . LYS A 1 552 ? -28.772 7.252 39.501 1.00 73.94 552 LYS A CA 1
ATOM 4294 C C . LYS A 1 552 ? -27.264 6.989 39.654 1.00 73.94 552 LYS A C 1
ATOM 4296 O O . LYS A 1 552 ? -26.838 5.835 39.671 1.00 73.94 552 LYS A O 1
ATOM 4301 N N . LEU A 1 553 ? -26.449 8.048 39.699 1.00 75.69 553 LEU A N 1
ATOM 4302 C CA . LEU A 1 553 ? -24.985 7.988 39.618 1.00 75.69 553 LEU A CA 1
ATOM 4303 C C . LEU A 1 553 ? -24.325 8.570 40.868 1.00 75.69 553 LEU A C 1
ATOM 4305 O O . LEU A 1 553 ? -24.639 9.694 41.270 1.00 75.69 553 LEU A O 1
ATOM 4309 N N . ASN A 1 554 ? -23.342 7.850 41.416 1.00 80.00 554 ASN A N 1
ATOM 4310 C CA . ASN A 1 554 ? -22.500 8.380 42.488 1.00 80.00 554 ASN A CA 1
ATOM 4311 C C . ASN A 1 554 ? -21.518 9.456 41.952 1.00 80.00 554 ASN A C 1
ATOM 4313 O O . ASN A 1 554 ? -21.303 9.545 40.738 1.00 80.00 554 ASN A O 1
ATOM 4317 N N . PRO A 1 555 ? -20.905 10.289 42.814 1.00 79.12 555 PRO A N 1
ATOM 4318 C CA . PRO A 1 555 ? -20.029 11.383 42.377 1.00 79.12 555 PRO A CA 1
ATOM 4319 C C . PRO A 1 555 ? -18.857 10.936 41.490 1.00 79.12 555 PRO A C 1
ATOM 4321 O O . PRO A 1 555 ? -18.563 11.578 40.482 1.00 79.12 555 PRO A O 1
ATOM 4324 N N . LEU A 1 556 ? -18.222 9.807 41.820 1.00 79.25 556 LEU A N 1
ATOM 4325 C CA . LEU A 1 556 ? -17.094 9.270 41.054 1.00 79.25 556 LEU A CA 1
ATOM 4326 C C . LEU A 1 556 ? -17.539 8.744 39.679 1.00 79.25 556 LEU A C 1
ATOM 4328 O O . LEU A 1 556 ? -16.868 8.974 38.677 1.00 79.25 556 LEU A O 1
ATOM 4332 N N . GLN A 1 557 ? -18.702 8.096 39.615 1.00 82.06 557 GLN A N 1
ATOM 4333 C CA . GLN A 1 557 ? -19.343 7.655 38.380 1.00 82.06 557 GLN A CA 1
ATOM 4334 C C . GLN A 1 557 ? -19.746 8.849 37.520 1.00 82.06 557 GLN A C 1
ATOM 4336 O O . GLN A 1 557 ? -19.522 8.800 36.320 1.00 82.06 557 GLN A O 1
ATOM 4341 N N . LYS A 1 558 ? -20.275 9.939 38.094 1.00 81.00 558 LYS A N 1
ATOM 4342 C CA . LYS A 1 558 ? -20.588 11.161 37.333 1.00 81.00 558 LYS A CA 1
ATOM 4343 C C . LYS A 1 558 ? -19.348 11.742 36.662 1.00 81.00 558 LYS A C 1
ATOM 4345 O O . LYS A 1 558 ? -19.410 12.054 35.481 1.00 81.00 558 LYS A O 1
ATOM 4350 N N . ILE A 1 559 ? -18.222 11.828 37.373 1.00 81.44 559 ILE A N 1
ATOM 4351 C CA . ILE A 1 559 ? -16.947 12.284 36.793 1.00 81.44 559 ILE A CA 1
ATOM 4352 C C . ILE A 1 559 ? -16.474 11.315 35.703 1.00 81.44 559 ILE A C 1
ATOM 4354 O O . ILE A 1 559 ? -16.112 11.749 34.611 1.00 81.44 559 ILE A O 1
ATOM 4358 N N . ALA A 1 560 ? -16.518 10.007 35.969 1.00 83.62 560 ALA A N 1
ATOM 4359 C CA . ALA A 1 560 ? -16.117 8.992 35.000 1.00 83.62 560 ALA A CA 1
ATOM 4360 C C . ALA A 1 560 ? -16.979 9.031 33.727 1.00 83.62 560 ALA A C 1
ATOM 4362 O O . ALA A 1 560 ? -16.434 9.012 32.630 1.00 83.62 560 ALA A O 1
ATOM 4363 N N . TYR A 1 561 ? -18.305 9.141 33.848 1.00 82.12 561 TYR A N 1
ATOM 4364 C CA . TYR A 1 561 ? -19.218 9.271 32.710 1.00 82.12 561 TYR A CA 1
ATOM 4365 C C . TYR A 1 561 ? -19.074 10.613 32.001 1.00 82.12 561 TYR A C 1
ATOM 4367 O O . TYR A 1 561 ? -19.144 10.648 30.778 1.00 82.12 561 TYR A O 1
ATOM 4375 N N . PHE A 1 562 ? -18.832 11.702 32.733 1.00 83.81 562 PHE A N 1
ATOM 4376 C CA . PHE A 1 562 ? -18.539 12.998 32.131 1.00 83.81 562 PHE A CA 1
ATOM 4377 C C . PHE A 1 562 ? -17.280 12.912 31.261 1.00 83.81 562 PHE A C 1
ATOM 4379 O O . PHE A 1 562 ? -17.334 13.279 30.090 1.00 83.81 562 PHE A O 1
ATOM 4386 N N . GLY A 1 563 ? -16.186 12.353 31.792 1.00 85.25 563 GLY A N 1
ATOM 4387 C CA . GLY A 1 563 ? -14.954 12.115 31.040 1.00 85.25 563 GLY A CA 1
ATOM 4388 C C . GLY A 1 563 ? -15.145 11.135 29.880 1.00 85.25 563 GLY A C 1
ATOM 4389 O O . GLY A 1 563 ? -14.662 11.384 28.780 1.00 85.25 563 GLY A O 1
ATOM 4390 N N . LEU A 1 564 ? -15.903 10.054 30.078 1.00 88.69 564 LEU A N 1
ATOM 4391 C CA . LEU A 1 564 ? -16.210 9.092 29.022 1.00 88.69 564 LEU A CA 1
ATOM 4392 C C . LEU A 1 564 ? -16.977 9.750 27.871 1.00 88.69 564 LEU A C 1
ATOM 4394 O O . LEU A 1 564 ? -16.552 9.655 26.729 1.00 88.69 564 LEU A O 1
ATOM 4398 N N . LEU A 1 565 ? -18.103 10.401 28.164 1.00 85.75 565 LEU A N 1
ATOM 4399 C CA . LEU A 1 565 ? -19.036 10.901 27.153 1.00 85.75 565 LEU A CA 1
ATOM 4400 C C . LEU A 1 565 ? -18.587 12.217 26.512 1.00 85.75 565 LEU A C 1
ATOM 4402 O O . LEU A 1 565 ? -18.962 12.466 25.373 1.00 85.75 565 LEU A O 1
ATOM 4406 N N . ASN A 1 566 ? -17.795 13.043 27.205 1.00 85.31 566 ASN A N 1
ATOM 4407 C CA . ASN A 1 566 ? -17.379 14.360 26.702 1.00 85.31 566 ASN A CA 1
ATOM 4408 C C . ASN A 1 566 ? -15.900 14.439 26.303 1.00 85.31 566 ASN A C 1
ATOM 4410 O O . ASN A 1 566 ? -15.520 15.394 25.635 1.00 85.31 566 ASN A O 1
ATOM 4414 N N . ALA A 1 567 ? -15.068 13.463 26.680 1.00 90.88 567 ALA A N 1
ATOM 4415 C CA . ALA A 1 567 ? -13.659 13.432 26.288 1.00 90.88 567 ALA A CA 1
ATOM 4416 C C . ALA A 1 567 ? -13.289 12.131 25.569 1.00 90.88 567 ALA A C 1
ATOM 4418 O O . ALA A 1 567 ? -12.995 12.170 24.380 1.00 90.88 567 ALA A O 1
ATOM 4419 N N . LEU A 1 568 ? -13.334 10.980 26.244 1.00 94.25 568 LEU A N 1
ATOM 4420 C CA . LEU A 1 568 ? -12.787 9.732 25.700 1.00 94.25 568 LEU A CA 1
ATOM 4421 C C . LEU A 1 568 ? -13.553 9.235 24.458 1.00 94.25 568 LEU A C 1
ATOM 4423 O O . LEU A 1 568 ? -12.940 8.977 23.424 1.00 94.25 568 LEU A O 1
ATOM 4427 N N . LEU A 1 569 ? -14.885 9.145 24.530 1.00 93.81 569 LEU A N 1
ATOM 4428 C CA . LEU A 1 569 ? -15.731 8.713 23.414 1.00 93.81 569 LEU A CA 1
ATOM 4429 C C . LEU A 1 569 ? -15.687 9.702 22.237 1.00 93.81 569 LEU A C 1
ATOM 4431 O O . LEU A 1 569 ? -15.394 9.249 21.128 1.00 93.81 569 LEU A O 1
ATOM 4435 N N . PRO A 1 570 ? -15.871 11.025 22.429 1.00 94.38 570 PRO A N 1
ATOM 4436 C CA . PRO A 1 570 ? -15.708 11.986 21.342 1.00 94.38 570 PRO A CA 1
ATOM 4437 C C . PRO A 1 570 ? -14.310 11.970 20.725 1.00 94.38 570 PRO A C 1
ATOM 4439 O O . PRO A 1 570 ? -14.202 12.040 19.507 1.00 94.38 570 PRO A O 1
ATOM 4442 N N . ALA A 1 571 ? -13.245 11.828 21.522 1.00 96.25 571 ALA A N 1
ATOM 4443 C CA . ALA A 1 571 ? -11.882 11.757 21.002 1.00 96.25 571 ALA A CA 1
ATOM 4444 C C . ALA A 1 571 ? -11.653 10.495 20.153 1.00 96.25 571 ALA A C 1
ATOM 4446 O O . ALA A 1 571 ? -11.083 10.591 19.065 1.00 96.25 571 ALA A O 1
ATOM 4447 N N . GLN A 1 572 ? -12.135 9.325 20.592 1.00 97.62 572 GLN A N 1
ATOM 4448 C CA . GLN A 1 572 ? -12.062 8.085 19.804 1.00 97.62 572 GLN A CA 1
ATOM 4449 C C . GLN A 1 572 ? -12.837 8.216 18.489 1.00 97.62 572 GLN A C 1
ATOM 4451 O O . GLN A 1 572 ? -12.349 7.821 17.433 1.00 97.62 572 GLN A O 1
ATOM 4456 N N . MET A 1 573 ? -14.038 8.796 18.544 1.00 96.06 573 MET A N 1
ATOM 4457 C CA . MET A 1 573 ? -14.884 8.992 17.369 1.00 96.06 573 MET A CA 1
ATOM 4458 C C . MET A 1 573 ? -14.286 10.012 16.399 1.00 96.06 573 MET A C 1
ATOM 4460 O O . MET A 1 573 ? -14.271 9.763 15.199 1.00 96.06 573 MET A O 1
ATOM 4464 N N . LEU A 1 574 ? -13.754 11.128 16.904 1.00 95.38 574 LEU A N 1
ATOM 4465 C CA . LEU A 1 574 ? -13.117 12.163 16.093 1.00 95.38 574 LEU A CA 1
ATOM 4466 C C . LEU A 1 574 ? -11.865 11.626 15.401 1.00 95.38 574 LEU A C 1
ATOM 4468 O O . LEU A 1 574 ? -11.728 11.772 14.192 1.00 95.38 574 LEU A O 1
ATOM 4472 N N . THR A 1 575 ? -10.976 10.964 16.142 1.00 96.00 575 THR A N 1
ATOM 4473 C CA . THR A 1 575 ? -9.768 10.361 15.556 1.00 96.00 575 THR A CA 1
ATOM 4474 C C . THR A 1 575 ? -10.120 9.281 14.533 1.00 96.00 575 THR A C 1
ATOM 4476 O O . THR A 1 575 ? -9.547 9.277 13.448 1.00 96.00 575 THR A O 1
ATOM 4479 N N . GLY A 1 576 ? -11.113 8.428 14.812 1.00 95.50 576 GLY A N 1
ATOM 4480 C CA . GLY A 1 576 ? -11.594 7.423 13.858 1.00 95.50 576 GLY A CA 1
ATOM 4481 C C . GLY A 1 576 ? -12.198 8.039 12.593 1.00 95.50 576 GLY A C 1
ATOM 4482 O O . GLY A 1 576 ? -11.901 7.591 11.487 1.00 95.50 576 GLY A O 1
ATOM 4483 N N . LEU A 1 577 ? -12.986 9.110 12.735 1.00 95.00 577 LEU A N 1
ATOM 4484 C CA . LEU A 1 577 ? -13.570 9.839 11.609 1.00 95.00 577 LEU A CA 1
ATOM 4485 C C . LEU A 1 577 ? -12.502 10.542 10.763 1.00 95.00 577 LEU A C 1
ATOM 4487 O O . LEU A 1 577 ? -12.620 10.549 9.543 1.00 95.00 577 LEU A O 1
ATOM 4491 N N . LEU A 1 578 ? -11.456 11.099 11.382 1.00 93.94 578 LEU A N 1
ATOM 4492 C CA . LEU A 1 578 ? -10.329 11.710 10.670 1.00 93.94 578 LEU A CA 1
ATOM 4493 C C . LEU A 1 578 ? -9.494 10.664 9.918 1.00 93.94 578 LEU A C 1
ATOM 4495 O O . LEU A 1 578 ? -9.123 10.903 8.772 1.00 93.94 578 LEU A O 1
ATOM 4499 N N . ILE A 1 579 ? -9.251 9.489 10.514 1.00 92.56 579 ILE A N 1
ATOM 4500 C CA . ILE A 1 579 ? -8.576 8.364 9.844 1.00 92.56 579 ILE A CA 1
ATOM 4501 C C . ILE A 1 579 ? -9.403 7.885 8.646 1.00 92.56 579 ILE A C 1
ATOM 4503 O O . ILE A 1 579 ? -8.882 7.786 7.537 1.00 92.56 579 ILE A O 1
ATOM 4507 N N . TRP A 1 580 ? -10.702 7.641 8.838 1.00 93.00 580 TRP A N 1
ATOM 4508 C CA . TRP A 1 580 ? -11.613 7.270 7.751 1.00 93.00 580 TRP A CA 1
ATOM 4509 C C . TRP A 1 580 ? -11.710 8.368 6.679 1.00 93.00 580 TRP A C 1
ATOM 4511 O O . TRP A 1 580 ? -11.778 8.085 5.482 1.00 93.00 580 TRP A O 1
ATOM 4521 N N . GLY A 1 581 ? -11.697 9.629 7.109 1.00 91.12 581 GLY A N 1
ATOM 4522 C CA . GLY A 1 581 ? -11.776 10.812 6.265 1.00 91.12 581 GLY A CA 1
ATOM 4523 C C . GLY A 1 581 ? -10.506 11.089 5.469 1.00 91.12 581 GLY A C 1
ATOM 4524 O O . GLY A 1 581 ? -10.597 11.797 4.473 1.00 91.12 581 GLY A O 1
ATOM 4525 N N . ALA A 1 582 ? -9.355 10.501 5.818 1.00 87.38 582 ALA A N 1
ATOM 4526 C CA . ALA A 1 582 ? -8.080 10.749 5.140 1.00 87.38 582 ALA A CA 1
ATOM 4527 C C . ALA A 1 582 ? -8.139 10.479 3.624 1.00 87.38 582 ALA A C 1
ATOM 4529 O O . ALA A 1 582 ? -7.511 11.193 2.853 1.00 87.38 582 ALA A O 1
ATOM 4530 N N . GLN A 1 583 ? -8.961 9.521 3.175 1.00 87.06 583 GLN A N 1
ATOM 4531 C CA . GLN A 1 583 ? -9.187 9.257 1.744 1.00 87.06 583 GLN A CA 1
ATOM 4532 C C . GLN A 1 583 ? -10.067 10.277 1.014 1.00 87.06 583 GLN A C 1
ATOM 4534 O O . GLN A 1 583 ? -10.059 10.304 -0.209 1.00 87.06 583 GLN A O 1
ATOM 4539 N N . ARG A 1 584 ? -10.892 11.053 1.724 1.00 87.25 584 ARG A N 1
ATOM 4540 C CA . ARG A 1 584 ? -11.804 12.045 1.121 1.00 87.25 584 ARG A CA 1
ATOM 4541 C C . ARG A 1 584 ? -11.285 13.465 1.321 1.00 87.25 584 ARG A C 1
ATOM 4543 O O . ARG A 1 584 ? -11.422 14.291 0.429 1.00 87.25 584 ARG A O 1
ATOM 4550 N N . TRP A 1 585 ? -10.689 13.730 2.479 1.00 88.12 585 TRP A N 1
ATOM 4551 C CA . TRP A 1 585 ? -10.183 15.031 2.911 1.00 88.12 585 TRP A CA 1
ATOM 4552 C C . TRP A 1 585 ? -8.758 14.884 3.472 1.00 88.12 585 TRP A C 1
ATOM 4554 O O . TRP A 1 585 ? -8.541 15.081 4.673 1.00 88.12 585 TRP A O 1
ATOM 4564 N N . PRO A 1 586 ? -7.774 14.513 2.629 1.00 84.38 586 PRO A N 1
ATOM 4565 C CA . PRO A 1 586 ? -6.401 14.276 3.074 1.00 84.38 586 PRO A CA 1
ATOM 4566 C C . PRO A 1 586 ? -5.784 15.513 3.733 1.00 84.38 586 PRO A C 1
ATOM 4568 O O . PRO A 1 586 ? -5.109 15.386 4.750 1.00 84.38 586 PRO A O 1
ATOM 4571 N N . GLU A 1 587 ? -6.077 16.713 3.227 1.00 87.62 587 GLU A N 1
ATOM 4572 C CA . GLU A 1 587 ? -5.592 17.978 3.795 1.00 87.62 587 GLU A CA 1
ATOM 4573 C C . GLU A 1 587 ? -6.025 18.165 5.254 1.00 87.62 587 GLU A C 1
ATOM 4575 O O . GLU A 1 587 ? -5.206 18.498 6.107 1.00 87.62 587 GLU A O 1
ATOM 4580 N N . LEU A 1 588 ? -7.291 17.868 5.567 1.00 88.38 588 LEU A N 1
ATOM 4581 C CA . LEU A 1 588 ? -7.814 17.955 6.930 1.00 88.38 588 LEU A CA 1
ATOM 4582 C C . LEU A 1 588 ? -7.150 16.927 7.852 1.00 88.38 588 LEU A C 1
ATOM 4584 O O . LEU A 1 588 ? -6.838 17.234 8.996 1.00 88.38 588 LEU A O 1
ATOM 4588 N N . ALA A 1 589 ? -6.900 15.705 7.379 1.00 85.88 589 ALA A N 1
ATOM 4589 C CA . ALA A 1 589 ? -6.155 14.731 8.174 1.00 85.88 589 ALA A CA 1
ATOM 4590 C C . ALA A 1 589 ? -4.720 15.222 8.444 1.00 85.88 589 ALA A C 1
ATOM 4592 O O . ALA A 1 589 ? -4.224 15.107 9.567 1.00 85.88 589 ALA A O 1
ATOM 4593 N N . MET A 1 590 ? -4.076 15.834 7.445 1.00 84.81 590 MET A N 1
ATOM 4594 C CA . MET A 1 590 ? -2.726 16.386 7.563 1.00 84.81 590 MET A CA 1
ATOM 4595 C C . MET A 1 590 ? -2.635 17.557 8.551 1.00 84.81 590 MET A C 1
ATOM 4597 O O . MET A 1 590 ? -1.632 17.644 9.258 1.00 84.81 590 MET A O 1
ATOM 4601 N N . THR A 1 591 ? -3.670 18.399 8.708 1.00 89.31 591 THR A N 1
ATOM 4602 C CA . THR A 1 591 ? -3.654 19.470 9.733 1.00 89.31 591 THR A CA 1
ATOM 4603 C C . THR A 1 591 ? -3.558 18.934 11.162 1.00 89.31 591 THR A C 1
ATOM 4605 O O . THR A 1 591 ? -3.061 19.627 12.045 1.00 89.31 591 THR A O 1
ATOM 4608 N N . PHE A 1 592 ? -4.003 17.696 11.395 1.00 86.19 592 PHE A N 1
ATOM 4609 C CA . PHE A 1 592 ? -3.883 16.997 12.680 1.00 86.19 592 PHE A CA 1
ATOM 4610 C C . PHE A 1 592 ? -2.653 16.071 12.748 1.00 86.19 592 PHE A C 1
ATOM 4612 O O . PHE A 1 592 ? -2.591 15.186 13.598 1.00 86.19 592 PHE A O 1
ATOM 4619 N N . GLY A 1 593 ? -1.671 16.264 11.860 1.00 82.75 593 GLY A N 1
ATOM 4620 C CA . GLY A 1 593 ? -0.438 15.471 11.805 1.00 82.75 593 GLY A CA 1
ATOM 4621 C C . GLY A 1 593 ? -0.537 14.194 10.963 1.00 82.75 593 GLY A C 1
ATOM 4622 O O . GLY A 1 593 ? 0.399 13.396 10.951 1.00 82.75 593 GLY A O 1
ATOM 4623 N N . GLY A 1 594 ? -1.649 13.987 10.252 1.00 86.00 594 GLY A N 1
ATOM 4624 C CA . GLY A 1 594 ? -1.858 12.832 9.383 1.00 86.00 594 GLY A CA 1
ATOM 4625 C C . GLY A 1 594 ? -1.963 11.509 10.142 1.00 86.00 594 GLY A C 1
ATOM 4626 O O . GLY A 1 594 ? -2.092 11.452 11.367 1.00 86.00 594 GLY A O 1
ATOM 4627 N N . LEU A 1 595 ? -1.900 10.406 9.398 1.00 86.69 595 LEU A N 1
ATOM 4628 C CA . LEU A 1 595 ? -2.038 9.058 9.958 1.00 86.69 595 LEU A CA 1
ATOM 4629 C C . LEU A 1 595 ? -0.915 8.692 10.947 1.00 86.69 595 LEU A C 1
ATOM 4631 O O . LEU A 1 595 ? -1.169 7.935 11.882 1.00 86.69 595 LEU A O 1
ATOM 4635 N N . VAL A 1 596 ? 0.275 9.291 10.800 1.00 84.56 596 VAL A N 1
ATOM 4636 C CA . VAL A 1 596 ? 1.424 9.106 11.707 1.00 84.56 596 VAL A CA 1
ATOM 4637 C C . VAL A 1 596 ? 1.087 9.507 13.146 1.00 84.56 596 VAL A C 1
ATOM 4639 O O . VAL A 1 596 ? 1.523 8.843 14.083 1.00 84.56 596 VAL A O 1
ATOM 4642 N N . TRP A 1 597 ? 0.271 10.549 13.332 1.00 86.69 597 TRP A N 1
ATOM 4643 C CA . TRP A 1 597 ? -0.197 10.984 14.652 1.00 86.69 597 TRP A CA 1
ATOM 4644 C C . TRP A 1 597 ? -1.556 10.394 15.026 1.00 86.69 597 TRP A C 1
ATOM 4646 O O . TRP A 1 597 ? -1.750 9.944 16.157 1.00 86.69 597 TRP A O 1
ATOM 4656 N N . LEU A 1 598 ? -2.500 10.363 14.082 1.00 91.19 598 LEU A N 1
ATOM 4657 C CA . LEU A 1 598 ? -3.860 9.894 14.344 1.00 91.19 598 LEU A CA 1
ATOM 4658 C C . LEU A 1 598 ? -3.901 8.410 14.738 1.00 91.19 598 LEU A C 1
ATOM 4660 O O . LEU A 1 598 ? -4.633 8.058 15.663 1.00 91.19 598 LEU A O 1
ATOM 4664 N N . GLY A 1 599 ? -3.106 7.549 14.091 1.00 90.12 599 GLY A N 1
ATOM 4665 C CA . GLY A 1 599 ? -3.069 6.107 14.364 1.00 90.12 599 GLY A CA 1
ATOM 4666 C C . GLY A 1 599 ? -2.678 5.769 15.811 1.00 90.12 599 GLY A C 1
ATOM 4667 O O . GLY A 1 599 ? -3.458 5.112 16.514 1.00 90.12 599 GLY A O 1
ATOM 4668 N N . PRO A 1 600 ? -1.522 6.247 16.313 1.00 89.44 600 PRO A N 1
ATOM 4669 C CA . PRO A 1 600 ? -1.104 6.021 17.696 1.00 89.44 600 PRO A CA 1
ATOM 4670 C C . PRO A 1 600 ? -2.074 6.595 18.732 1.00 89.44 600 PRO A C 1
ATOM 4672 O O . PRO A 1 600 ? -2.359 5.933 19.731 1.00 89.44 600 PRO A O 1
ATOM 4675 N N . VAL A 1 601 ? -2.629 7.790 18.494 1.00 92.69 601 VAL A N 1
ATOM 4676 C CA . VAL A 1 601 ? -3.612 8.400 19.405 1.00 92.69 601 VAL A CA 1
ATOM 4677 C C . VAL A 1 601 ? -4.894 7.568 19.455 1.00 92.69 601 VAL A C 1
ATOM 4679 O O . VAL A 1 601 ? -5.365 7.247 20.544 1.00 92.69 601 VAL A O 1
ATOM 4682 N N . HIS A 1 602 ? -5.434 7.161 18.303 1.00 95.38 602 HIS A N 1
ATOM 4683 C CA . HIS A 1 602 ? -6.637 6.328 18.235 1.00 95.38 602 HIS A CA 1
ATOM 4684 C C . HIS A 1 602 ? -6.450 4.978 18.944 1.00 95.38 602 HIS A C 1
ATOM 4686 O O . HIS A 1 602 ? -7.348 4.498 19.638 1.00 95.38 602 HIS A O 1
ATOM 4692 N N . THR A 1 603 ? -5.257 4.392 18.819 1.00 93.19 603 THR A N 1
ATOM 4693 C CA . THR A 1 603 ? -4.880 3.140 19.490 1.00 93.19 603 THR A CA 1
ATOM 4694 C C . THR A 1 603 ? -4.765 3.323 21.003 1.00 93.19 603 THR A C 1
ATOM 4696 O O . THR A 1 603 ? -5.297 2.524 21.773 1.00 93.19 603 THR A O 1
ATOM 4699 N N . PHE A 1 604 ? -4.108 4.390 21.464 1.00 93.88 604 PHE A N 1
ATOM 4700 C CA . PHE A 1 604 ? -3.989 4.681 22.893 1.00 93.88 604 PHE A CA 1
ATOM 4701 C C . PHE A 1 604 ? -5.358 4.926 23.548 1.00 93.88 604 PHE A C 1
ATOM 4703 O O . PHE A 1 604 ? -5.640 4.404 24.628 1.00 93.88 604 PHE A O 1
ATOM 4710 N N . LEU A 1 605 ? -6.239 5.674 22.879 1.00 96.00 605 LEU A N 1
ATOM 4711 C CA . LEU A 1 605 ? -7.613 5.885 23.337 1.00 96.00 605 LEU A CA 1
ATOM 4712 C C . LEU A 1 605 ? -8.398 4.558 23.386 1.00 96.00 605 LEU A C 1
ATOM 4714 O O . LEU A 1 605 ? -9.136 4.327 24.347 1.00 96.00 605 LEU A O 1
ATOM 4718 N N . ALA A 1 606 ? -8.170 3.638 22.440 1.00 96.31 606 ALA A N 1
ATOM 4719 C CA . ALA A 1 606 ? -8.757 2.298 22.479 1.00 96.31 606 ALA A CA 1
ATOM 4720 C C . ALA A 1 606 ? -8.284 1.498 23.708 1.00 96.31 606 ALA A C 1
ATOM 4722 O O . ALA A 1 606 ? -9.107 0.890 24.394 1.00 96.31 606 ALA A O 1
ATOM 4723 N N . TRP A 1 607 ? -6.995 1.556 24.064 1.00 95.56 607 TRP A N 1
ATOM 4724 C CA . TRP A 1 607 ? -6.482 0.960 25.308 1.00 95.56 607 TRP A CA 1
ATOM 4725 C C . TRP A 1 607 ? -7.142 1.550 26.560 1.00 95.56 607 TRP A C 1
ATOM 4727 O O . TRP A 1 607 ? -7.534 0.806 27.465 1.00 95.56 607 TRP A O 1
ATOM 4737 N N . ALA A 1 608 ? -7.323 2.874 26.605 1.00 95.38 608 ALA A N 1
ATOM 4738 C CA . ALA A 1 608 ? -8.047 3.532 27.690 1.00 95.38 608 ALA A CA 1
ATOM 4739 C C . ALA A 1 608 ? -9.510 3.060 27.773 1.00 95.38 608 ALA A C 1
ATOM 4741 O O . ALA A 1 608 ? -10.027 2.849 28.871 1.00 95.38 608 ALA A O 1
ATOM 4742 N N . PHE A 1 609 ? -10.158 2.809 26.632 1.00 95.81 609 PHE A N 1
ATOM 4743 C CA . PHE A 1 609 ? -11.490 2.206 26.566 1.00 95.81 609 PHE A CA 1
ATOM 4744 C C . PHE A 1 609 ? -11.534 0.773 27.104 1.00 95.81 609 PHE A C 1
ATOM 4746 O O . PHE A 1 609 ? -12.466 0.435 27.836 1.00 95.81 609 PHE A O 1
ATOM 4753 N N . VAL A 1 610 ? -10.539 -0.063 26.793 1.00 96.56 610 VAL A N 1
ATOM 4754 C CA . VAL A 1 610 ? -10.440 -1.425 27.350 1.00 96.56 610 VAL A CA 1
ATOM 4755 C C . VAL A 1 610 ? -10.297 -1.363 28.872 1.00 96.56 610 VAL A C 1
ATOM 4757 O O . VAL A 1 610 ? -11.027 -2.051 29.588 1.00 96.56 610 VAL A O 1
ATOM 4760 N N . ALA A 1 611 ? -9.409 -0.507 29.385 1.00 95.56 611 ALA A N 1
ATOM 4761 C CA . ALA A 1 611 ? -9.234 -0.316 30.824 1.00 95.56 611 ALA A CA 1
ATOM 4762 C C . ALA A 1 611 ? -10.526 0.187 31.492 1.00 95.56 611 ALA A C 1
ATOM 4764 O O . ALA A 1 611 ? -10.958 -0.360 32.512 1.00 95.56 611 ALA A O 1
ATOM 4765 N N . PHE A 1 612 ? -11.196 1.171 30.881 1.00 93.75 612 PHE A N 1
ATOM 4766 C CA . PHE A 1 612 ? -12.502 1.645 31.331 1.00 93.75 612 PHE A CA 1
ATOM 4767 C C . PHE A 1 612 ? -13.531 0.510 31.371 1.00 93.75 612 PHE A C 1
ATOM 4769 O O . PHE A 1 612 ? -14.223 0.376 32.375 1.00 93.75 612 PHE A O 1
ATOM 4776 N N . LEU A 1 613 ? -13.614 -0.331 30.336 1.00 94.19 613 LEU A N 1
ATOM 4777 C CA . LEU A 1 613 ? -14.567 -1.441 30.266 1.00 94.19 613 LEU A CA 1
ATOM 4778 C C . LEU A 1 613 ? -14.338 -2.458 31.393 1.00 94.19 613 LEU A C 1
ATOM 4780 O O . LEU A 1 613 ? -15.293 -2.858 32.060 1.00 94.19 613 LEU A O 1
ATOM 4784 N N . VAL A 1 614 ? -13.080 -2.832 31.651 1.00 95.25 614 VAL A N 1
ATOM 4785 C CA . VAL A 1 614 ? -12.711 -3.737 32.755 1.00 95.25 614 VAL A CA 1
ATOM 4786 C C . VAL A 1 614 ? -13.145 -3.155 34.101 1.00 95.25 614 VAL A C 1
ATOM 4788 O O . VAL A 1 614 ? -13.825 -3.828 34.880 1.00 95.25 614 VAL A O 1
ATOM 4791 N N . MET A 1 615 ? -12.798 -1.893 34.366 1.00 92.06 615 MET A N 1
ATOM 4792 C CA . MET A 1 615 ? -13.183 -1.210 35.602 1.00 92.06 615 MET A CA 1
ATOM 4793 C C . MET A 1 615 ? -14.707 -1.059 35.717 1.00 92.06 615 MET A C 1
ATOM 4795 O O . MET A 1 615 ? -15.281 -1.316 36.774 1.00 92.06 615 MET A O 1
ATOM 4799 N N . HIS A 1 616 ? -15.382 -0.680 34.633 1.00 91.62 616 HIS A N 1
ATOM 4800 C CA . HIS A 1 616 ? -16.827 -0.486 34.579 1.00 91.62 616 HIS A CA 1
ATOM 4801 C C . HIS A 1 616 ? -17.571 -1.778 34.926 1.00 91.62 616 HIS A C 1
ATOM 4803 O O . HIS A 1 616 ? -18.384 -1.781 35.854 1.00 91.62 616 HIS A O 1
ATOM 4809 N N . ILE A 1 617 ? -17.239 -2.889 34.256 1.00 92.44 617 ILE A N 1
ATOM 4810 C CA . ILE A 1 617 ? -17.830 -4.204 34.531 1.00 92.44 617 ILE A CA 1
ATOM 4811 C C . ILE A 1 617 ? -17.578 -4.595 35.989 1.00 92.44 617 ILE A C 1
ATOM 4813 O O . ILE A 1 617 ? -18.509 -5.020 36.674 1.00 92.44 617 ILE A O 1
ATOM 4817 N N . TYR A 1 618 ? -16.364 -4.386 36.508 1.00 92.12 618 TYR A N 1
ATOM 4818 C CA . TYR A 1 618 ? -16.062 -4.660 37.910 1.00 92.12 618 TYR A CA 1
ATOM 4819 C C . TYR A 1 618 ? -16.941 -3.853 38.877 1.00 92.12 618 TYR A C 1
ATOM 4821 O O . TYR A 1 618 ? -17.514 -4.424 39.809 1.00 92.12 618 TYR A O 1
ATOM 4829 N N . LEU A 1 619 ? -17.111 -2.548 38.654 1.00 88.50 619 LEU A N 1
ATOM 4830 C CA . LEU A 1 619 ? -17.926 -1.693 39.520 1.00 88.50 619 LEU A CA 1
ATOM 4831 C C . LEU A 1 619 ? -19.404 -2.115 39.535 1.00 88.50 619 LEU A C 1
ATOM 4833 O O . LEU A 1 619 ? -20.060 -1.992 40.576 1.00 88.50 619 LEU A O 1
ATOM 4837 N N . THR A 1 620 ? -19.929 -2.712 38.460 1.00 88.06 620 THR A N 1
ATOM 4838 C CA . THR A 1 620 ? -21.292 -3.282 38.482 1.00 88.06 620 THR A CA 1
ATOM 4839 C C . THR A 1 620 ? -21.457 -4.386 39.536 1.00 88.06 620 THR A C 1
ATOM 4841 O O . THR A 1 620 ? -22.535 -4.534 40.116 1.00 88.06 620 THR A O 1
ATOM 4844 N N . THR A 1 621 ? -20.373 -5.088 39.887 1.00 88.31 621 THR A N 1
ATOM 4845 C CA . THR A 1 621 ? -20.356 -6.124 40.939 1.00 88.31 621 THR A CA 1
ATOM 4846 C C . THR A 1 621 ? -20.310 -5.557 42.362 1.00 88.31 621 THR A C 1
ATOM 4848 O O . THR A 1 621 ? -20.413 -6.296 43.347 1.00 88.31 621 THR A O 1
ATOM 4851 N N . THR A 1 622 ? -20.113 -4.243 42.493 1.00 83.25 622 THR A N 1
ATOM 4852 C CA . THR A 1 622 ? -20.130 -3.522 43.776 1.00 83.25 622 THR A CA 1
ATOM 4853 C C . THR A 1 622 ? -21.497 -2.906 44.081 1.00 83.25 622 THR A C 1
ATOM 4855 O O . THR A 1 622 ? -21.717 -2.457 45.197 1.00 83.25 622 THR A O 1
ATOM 4858 N N . SER A 1 623 ? -22.418 -2.900 43.110 1.00 75.38 623 SER A N 1
ATOM 4859 C CA . SER A 1 623 ? -23.663 -2.118 43.166 1.00 75.38 623 SER A CA 1
ATOM 4860 C C . SER A 1 623 ? -24.811 -2.766 43.951 1.00 75.38 623 SER A C 1
ATOM 4862 O O . SER A 1 623 ? -25.849 -2.140 44.114 1.00 75.38 623 SER A O 1
ATOM 4864 N N . GLY A 1 624 ? -24.677 -4.009 44.420 1.00 76.44 624 GLY A N 1
ATOM 4865 C CA . GLY A 1 624 ? -25.768 -4.687 45.120 1.00 76.44 624 GLY A CA 1
ATOM 4866 C C . GLY A 1 624 ? -25.348 -5.970 45.838 1.00 76.44 624 GLY A C 1
ATOM 4867 O O . GLY A 1 624 ? -24.160 -6.302 45.871 1.00 76.44 624 GLY A O 1
ATOM 4868 N N . PRO A 1 625 ? -26.315 -6.714 46.406 1.00 74.31 625 PRO A N 1
ATOM 4869 C CA . PRO A 1 625 ? -26.045 -7.837 47.308 1.00 74.31 625 PRO A CA 1
ATOM 4870 C C . PRO A 1 625 ? -25.429 -9.043 46.588 1.00 74.31 625 PRO A C 1
ATOM 4872 O O . PRO A 1 625 ? -24.704 -9.835 47.184 1.00 74.31 625 PRO A O 1
ATOM 4875 N N . LYS A 1 626 ? -25.717 -9.193 45.292 1.00 83.06 626 LYS A N 1
ATOM 4876 C CA . LYS A 1 626 ? -25.122 -10.204 44.410 1.00 83.06 626 LYS A CA 1
ATOM 4877 C C . LYS A 1 626 ? -24.171 -9.543 43.420 1.00 83.06 626 LYS A C 1
ATOM 4879 O O . LYS A 1 626 ? -24.433 -8.432 42.960 1.00 83.06 626 LYS A O 1
ATOM 4884 N N . LEU A 1 627 ? -23.150 -10.281 42.987 1.00 85.88 627 LEU A N 1
ATOM 4885 C CA . LEU A 1 627 ? -22.203 -9.837 41.952 1.00 85.88 627 LEU A CA 1
ATOM 4886 C C . LEU A 1 627 ? -22.895 -9.433 40.638 1.00 85.88 627 LEU A C 1
ATOM 4888 O O . LEU A 1 627 ? -22.392 -8.586 39.915 1.00 85.88 627 LEU A O 1
ATOM 4892 N N . THR A 1 628 ? -24.062 -10.005 40.342 1.00 87.38 628 THR A N 1
ATOM 4893 C CA . THR A 1 628 ? -24.830 -9.734 39.119 1.00 87.38 628 THR A CA 1
ATOM 4894 C C . THR A 1 628 ? -25.888 -8.643 39.277 1.00 87.38 628 THR A C 1
ATOM 4896 O O . THR A 1 628 ? -26.594 -8.362 38.314 1.00 87.38 628 THR A O 1
ATOM 4899 N N . SER A 1 629 ? -26.027 -8.022 40.455 1.00 86.19 629 SER A N 1
ATOM 4900 C CA . SER A 1 629 ? -27.147 -7.106 40.742 1.00 86.19 629 SER A CA 1
ATOM 4901 C C . SER A 1 629 ? -27.182 -5.912 39.787 1.00 86.19 629 SER A C 1
ATOM 4903 O O . SER A 1 629 ? -28.234 -5.624 39.227 1.00 86.19 629 SER A O 1
ATOM 4905 N N . GLY A 1 630 ? -26.032 -5.271 39.537 1.00 86.50 630 GLY A N 1
ATOM 4906 C CA . GLY A 1 630 ? -25.949 -4.140 38.607 1.00 86.50 630 GLY A CA 1
ATOM 4907 C C . GLY A 1 630 ? -26.266 -4.536 37.161 1.00 86.50 630 GLY A C 1
ATOM 4908 O O . GLY A 1 630 ? -27.039 -3.862 36.487 1.00 86.50 630 GLY A O 1
ATOM 4909 N N . ILE A 1 631 ? -25.745 -5.680 36.705 1.00 90.31 631 ILE A N 1
ATOM 4910 C CA . ILE A 1 631 ? -26.024 -6.206 35.357 1.00 90.31 631 ILE A CA 1
ATOM 4911 C C . ILE A 1 631 ? -27.517 -6.520 35.213 1.00 90.31 631 ILE A C 1
ATOM 4913 O O . ILE A 1 631 ? -28.148 -6.122 34.238 1.00 90.31 631 ILE A O 1
ATOM 4917 N N . LYS A 1 632 ? -28.105 -7.191 36.209 1.00 90.75 632 LYS A N 1
ATOM 4918 C CA . LYS A 1 632 ? -29.529 -7.535 36.225 1.00 90.75 632 LYS A CA 1
ATOM 4919 C C . LYS A 1 632 ? -30.408 -6.284 36.206 1.00 90.75 632 LYS A C 1
ATOM 4921 O O . LYS A 1 632 ? -31.378 -6.249 35.452 1.00 90.75 632 LYS A O 1
ATOM 4926 N N . ALA A 1 633 ? -30.039 -5.244 36.955 1.00 90.19 633 ALA A N 1
ATOM 4927 C CA . ALA A 1 633 ? -30.731 -3.960 36.919 1.00 90.19 633 ALA A CA 1
ATOM 4928 C C . ALA A 1 633 ? -30.693 -3.332 35.517 1.00 90.19 633 ALA A C 1
ATOM 4930 O O . ALA A 1 633 ? -31.716 -2.845 35.041 1.00 90.19 633 ALA A O 1
ATOM 4931 N N . MET A 1 634 ? -29.566 -3.432 34.809 1.00 93.50 634 MET A N 1
ATOM 4932 C CA . MET A 1 634 ? -29.427 -2.907 33.447 1.00 93.50 634 MET A CA 1
ATOM 4933 C C . MET A 1 634 ? -30.124 -3.750 32.365 1.00 93.50 634 MET A C 1
ATOM 4935 O O . MET A 1 634 ? -30.345 -3.277 31.251 1.00 93.50 634 MET A O 1
ATOM 4939 N N . VAL A 1 635 ? -30.497 -4.995 32.669 1.00 93.44 635 VAL A N 1
ATOM 4940 C CA . VAL A 1 635 ? -31.303 -5.853 31.782 1.00 93.44 635 VAL A CA 1
ATOM 4941 C C . VAL A 1 635 ? -32.799 -5.655 32.049 1.00 93.44 635 VAL A C 1
ATOM 4943 O O . VAL A 1 635 ? -33.576 -5.400 31.127 1.00 93.44 635 VAL A O 1
ATOM 4946 N N . GLU A 1 636 ? -33.215 -5.723 33.315 1.00 93.19 636 GLU A N 1
ATOM 4947 C CA . GLU A 1 636 ? -34.629 -5.705 33.717 1.00 93.19 636 GLU A CA 1
ATOM 4948 C C . GLU A 1 636 ? -35.193 -4.290 33.919 1.00 93.19 636 GLU A C 1
ATOM 4950 O O . GLU A 1 636 ? -36.398 -4.076 33.790 1.00 93.19 636 GLU A O 1
ATOM 4955 N N . GLY A 1 637 ? -34.335 -3.323 34.248 1.00 89.69 637 GLY A N 1
ATOM 4956 C CA . GLY A 1 637 ? -34.697 -1.954 34.626 1.00 89.69 637 GLY A CA 1
ATOM 4957 C C . GLY A 1 637 ? -34.949 -1.739 36.119 1.00 89.69 637 GLY A C 1
ATOM 4958 O O . GLY A 1 637 ? -35.147 -0.601 36.534 1.00 89.69 637 GLY A O 1
ATOM 4959 N N . TRP A 1 638 ? -34.931 -2.800 36.930 1.00 89.06 638 TRP A N 1
ATOM 4960 C CA . TRP A 1 638 ? -35.245 -2.752 38.361 1.00 89.06 638 TRP A CA 1
ATOM 4961 C C . TRP A 1 638 ? -34.007 -2.995 39.229 1.00 89.06 638 TRP A C 1
ATOM 4963 O O . TRP A 1 638 ? -33.319 -3.996 39.036 1.00 89.06 638 TRP A O 1
ATOM 4973 N N . GLU A 1 639 ? -33.771 -2.140 40.225 1.00 87.38 639 GLU A N 1
ATOM 4974 C CA . GLU A 1 639 ? -32.643 -2.238 41.165 1.00 87.38 639 GLU A CA 1
ATOM 4975 C C . GLU A 1 639 ? -33.134 -2.413 42.616 1.00 87.38 639 GLU A C 1
ATOM 4977 O O . GLU A 1 639 ? -34.184 -1.893 42.995 1.00 87.38 639 GLU A O 1
ATOM 4982 N N . GLU A 1 640 ? -32.392 -3.178 43.424 1.00 83.44 640 GLU A N 1
ATOM 4983 C CA . GLU A 1 640 ? -32.651 -3.374 44.859 1.00 83.44 640 GLU A CA 1
ATOM 4984 C C . GLU A 1 640 ? -31.822 -2.377 45.683 1.00 83.44 640 GLU A C 1
ATOM 4986 O O . GLU A 1 640 ? -30.633 -2.602 45.938 1.00 83.44 640 GLU A O 1
ATOM 4991 N N . VAL A 1 641 ? -32.455 -1.285 46.114 1.00 81.06 641 VAL A N 1
ATOM 4992 C CA . VAL A 1 641 ? -31.822 -0.208 46.893 1.00 81.06 641 VAL A CA 1
ATOM 4993 C C . VAL A 1 641 ? -32.072 -0.381 48.390 1.00 81.06 641 VAL A C 1
ATOM 4995 O O . VAL A 1 641 ? -33.127 -0.875 48.790 1.00 81.06 641 VAL A O 1
ATOM 4998 N N . GLU A 1 642 ? -31.091 -0.007 49.210 1.00 77.69 642 GLU A N 1
ATOM 4999 C CA . GLU A 1 642 ? -31.185 -0.024 50.679 1.00 77.69 642 GLU A CA 1
ATOM 5000 C C . GLU A 1 642 ? -32.232 0.995 51.158 1.00 77.69 642 GLU A C 1
ATOM 5002 O O . GLU A 1 642 ? -32.421 2.038 50.531 1.00 77.69 642 GLU A O 1
ATOM 5007 N N . VAL A 1 643 ? -32.968 0.655 52.219 1.00 72.38 643 VAL A N 1
ATOM 5008 C CA . VAL A 1 643 ? -33.975 1.532 52.831 1.00 72.38 643 VAL A CA 1
ATOM 5009 C C . VAL A 1 643 ? -33.330 2.241 54.019 1.00 72.38 643 VAL A C 1
ATOM 5011 O O . VAL A 1 643 ? -33.020 1.599 55.015 1.00 72.38 643 VAL A O 1
ATOM 5014 N N . THR A 1 644 ? -33.131 3.551 53.922 1.00 60.34 644 THR A N 1
ATOM 5015 C CA . THR A 1 644 ? -32.753 4.416 55.048 1.00 60.34 644 THR A CA 1
ATOM 5016 C C . THR A 1 644 ? -34.011 4.861 55.798 1.00 60.34 644 THR A C 1
ATOM 5018 O O . THR A 1 644 ? -35.005 5.259 55.191 1.00 60.34 644 THR A O 1
ATOM 5021 N N . GLU A 1 645 ? -33.998 4.767 57.132 1.00 48.62 645 GLU A N 1
ATOM 5022 C CA . GLU A 1 645 ? -35.163 5.007 58.010 1.00 48.62 645 GLU A CA 1
ATOM 5023 C C . GLU A 1 645 ? -35.656 6.474 58.055 1.00 48.62 645 GLU A C 1
ATOM 5025 O O . GLU A 1 645 ? -36.581 6.795 58.792 1.00 48.62 645 GLU A O 1
ATOM 5030 N N . GLU A 1 646 ? -35.102 7.387 57.252 1.00 45.47 646 GLU A N 1
ATOM 5031 C CA . GLU A 1 646 ? -35.336 8.834 57.392 1.00 45.47 646 GLU A CA 1
ATOM 5032 C C . GLU A 1 646 ? -36.572 9.385 56.643 1.00 45.47 646 GLU A C 1
ATOM 5034 O O . GLU A 1 646 ? -36.824 10.583 56.683 1.00 45.47 646 GLU A O 1
ATOM 5039 N N . HIS A 1 647 ? -37.376 8.545 55.976 1.00 38.25 647 HIS A N 1
ATOM 5040 C CA . HIS A 1 647 ? -38.575 8.978 55.225 1.00 38.25 647 HIS A CA 1
ATOM 5041 C C . HIS A 1 647 ? -39.893 8.359 55.730 1.00 38.25 647 HIS A C 1
ATOM 5043 O O . HIS A 1 647 ? -40.779 8.012 54.945 1.00 38.25 647 HIS A O 1
ATOM 5049 N N . THR A 1 648 ? -40.052 8.244 57.049 1.00 33.00 648 THR A N 1
ATOM 5050 C CA . THR A 1 648 ? -41.376 8.134 57.685 1.00 33.00 648 THR A CA 1
ATOM 5051 C C . THR A 1 648 ? -41.629 9.325 58.604 1.00 33.00 648 THR A C 1
ATOM 5053 O O . THR A 1 648 ? -41.474 9.221 59.819 1.00 33.00 648 THR A O 1
ATOM 5056 N N . SER A 1 649 ? -42.042 10.445 58.012 1.00 30.66 649 SER A N 1
ATOM 5057 C CA . SER A 1 649 ? -42.855 11.486 58.657 1.00 30.66 649 SER A CA 1
ATOM 5058 C C . SER A 1 649 ? -43.612 12.284 57.613 1.00 30.66 649 SER A C 1
ATOM 5060 O O . SER A 1 649 ? -42.925 12.787 56.693 1.00 30.66 649 SER A O 1
#